Protein AF-A0A6D2GC98-F1 (afdb_monomer)

Nearest PDB structures (foldseek):
  8r9r-assembly1_A-2  TM=3.139E-01  e=5.454E-02  Shewanella putrefaciens CN-32
  3tzt-assembly1_B  TM=5.016E-01  e=5.299E+00  Anaerococcus prevotii DSM 20548
  6z2f-assembly1_A  TM=1.860E-01  e=1.955E+00  Homo sapiens
  7e9g-assembly1_R  TM=2.038E-01  e=8.474E+00  Homo sapiens
  8jd5-assembly1_2  TM=1.965E-01  e=7.535E+00  Homo sapiens

Solvent-accessible surface area (backbone atoms only — not comparable to full-atom values): 21330 Å² total; per-residue (Å²): 127,71,16,27,32,38,36,35,40,51,58,102,71,80,69,91,88,85,92,68,89,55,92,59,39,45,71,36,71,55,42,46,76,48,78,49,78,36,83,56,75,47,73,34,40,35,29,50,38,34,63,25,48,49,22,53,33,37,78,76,34,69,80,88,57,58,62,67,65,52,57,75,59,49,42,78,44,64,29,37,78,85,61,62,75,44,77,43,82,75,57,65,28,36,36,36,37,28,37,18,29,24,39,41,61,78,82,76,96,78,84,73,90,80,79,78,50,72,80,53,60,45,39,47,31,50,17,39,36,46,25,49,46,69,74,46,75,77,45,36,91,86,71,50,45,32,40,31,35,41,37,34,36,48,52,72,58,48,73,49,28,49,51,52,52,50,53,36,36,49,78,53,57,32,48,79,42,78,27,88,29,44,65,52,46,44,52,56,57,46,47,24,56,83,63,36,29,24,33,44,34,38,36,38,32,39,46,37,44,74,34,25,44,22,29,22,58,47,35,98,41,70,68,55,21,57,39,19,50,43,30,62,75,54,50,70,71,42,61,35,82,26,40,36,66,81,18,40,37,39,38,52,19,17,21,22,31,16,48,56,94,63,68,66,29,63,91,76,53,82,45,37,46,84,70,2,36,32,27,48,44,4,47,60,40,62,28,43,21,29,18,20,47,19,31,53,36,61,84,53,21,80,42,46,73,69,55,52,55,47,38,57,56,38,40,52,56,47,51,52,53,52,51,48,45,50,49,46,54,49,33,54,73,75,68,49,79,82,73,74,78,69,80,79,59,87,66,41,72,64,40,47,52,52,33,50,40,53,50,49,14,52,47,27,41,75,74,62,24,40,56,53,33,71,65,24,29,76,44,75,69,44,56,50,82,42,37,35,65,62,63,78,50,76,41,83,28,61,30,83,70,53,75,63,132

Structure (mmCIF, N/CA/C/O backbone):
data_AF-A0A6D2GC98-F1
#
_entry.id   AF-A0A6D2GC98-F1
#
loop_
_atom_site.group_PDB
_atom_site.id
_atom_site.type_symbol
_atom_site.label_atom_id
_atom_site.label_alt_id
_atom_site.label_comp_id
_atom_site.label_asym_id
_atom_site.label_entity_id
_atom_site.label_seq_id
_atom_site.pdbx_PDB_ins_code
_atom_site.Cartn_x
_atom_site.Cartn_y
_atom_site.Cartn_z
_atom_site.occupancy
_atom_site.B_iso_or_equiv
_atom_site.auth_seq_id
_atom_site.auth_comp_id
_atom_site.auth_asym_id
_atom_site.auth_atom_id
_atom_site.pdbx_PDB_model_num
ATOM 1 N N . MET A 1 1 ? -49.688 9.625 22.588 1.00 52.41 1 MET A N 1
ATOM 2 C CA . MET A 1 1 ? -48.610 10.108 21.693 1.00 52.41 1 MET A CA 1
ATOM 3 C C . MET A 1 1 ? -47.481 9.088 21.703 1.00 52.41 1 MET A C 1
ATOM 5 O O . MET A 1 1 ? -47.059 8.711 22.785 1.00 52.41 1 MET A O 1
ATOM 9 N N . VAL A 1 2 ? -47.031 8.613 20.538 1.00 42.09 2 VAL A N 1
ATOM 10 C CA . VAL A 1 2 ? -45.903 7.667 20.415 1.00 42.09 2 VAL A CA 1
ATOM 11 C C . VAL A 1 2 ? -44.603 8.463 20.251 1.00 42.09 2 VAL A C 1
ATOM 13 O O . VAL A 1 2 ? -44.572 9.421 19.478 1.00 42.09 2 VAL A O 1
ATOM 16 N N . ASN A 1 3 ? -43.539 8.098 20.974 1.00 47.38 3 ASN A N 1
ATOM 17 C CA . ASN A 1 3 ? -42.209 8.684 20.781 1.00 47.38 3 ASN A CA 1
ATOM 18 C C . ASN A 1 3 ? -41.484 7.935 19.662 1.00 47.38 3 ASN A C 1
ATOM 20 O O . ASN A 1 3 ? -41.520 6.706 19.634 1.00 47.38 3 ASN A O 1
ATOM 24 N N . GLN A 1 4 ? -40.811 8.648 18.758 1.00 52.06 4 GLN A N 1
ATOM 25 C CA . GLN A 1 4 ? -40.130 8.030 17.617 1.00 52.06 4 GLN A CA 1
ATOM 26 C C . GLN A 1 4 ? -38.728 8.609 17.378 1.00 52.06 4 GLN A C 1
ATOM 28 O O . GLN A 1 4 ? -38.417 9.723 17.803 1.00 52.06 4 GLN A O 1
ATOM 33 N N . LEU A 1 5 ? -37.880 7.844 16.687 1.00 43.31 5 LEU A N 1
ATOM 34 C CA . LEU A 1 5 ? -36.562 8.245 16.191 1.00 43.31 5 LEU A CA 1
ATOM 35 C C . LEU A 1 5 ? -36.402 7.780 14.738 1.00 43.31 5 LEU A C 1
ATOM 37 O O . LEU A 1 5 ? -36.515 6.583 14.471 1.00 43.31 5 LEU A O 1
ATOM 41 N N . ASN A 1 6 ? -36.107 8.713 13.826 1.00 45.97 6 ASN A N 1
ATOM 42 C CA . ASN A 1 6 ? -35.725 8.432 12.441 1.00 45.97 6 ASN A CA 1
ATOM 43 C C . ASN A 1 6 ? -34.221 8.710 12.282 1.00 45.97 6 ASN A C 1
ATOM 45 O O . ASN A 1 6 ? -33.808 9.867 12.283 1.00 45.97 6 ASN A O 1
ATOM 49 N N . LEU A 1 7 ? -33.390 7.683 12.126 1.00 47.81 7 LEU A N 1
ATOM 50 C CA . LEU A 1 7 ? -31.993 7.868 11.703 1.00 47.81 7 LEU A CA 1
ATOM 51 C C . LEU A 1 7 ? -31.873 7.684 10.215 1.00 47.81 7 LEU A C 1
ATOM 53 O O . LEU A 1 7 ? -32.379 6.678 9.744 1.00 47.81 7 LEU A O 1
ATOM 57 N N . LYS A 1 8 ? -31.108 8.523 9.523 1.00 42.31 8 LYS A N 1
ATOM 58 C CA . LYS A 1 8 ? -30.623 8.238 8.170 1.00 42.31 8 LYS A CA 1
ATOM 59 C C . LYS A 1 8 ? -29.101 8.379 8.162 1.00 42.31 8 LYS A C 1
ATOM 61 O O . LYS A 1 8 ? -28.569 9.458 8.386 1.00 42.31 8 LYS A O 1
ATOM 66 N N . VAL A 1 9 ? -28.389 7.274 7.971 1.00 46.75 9 VAL A N 1
ATOM 67 C CA . VAL A 1 9 ? -26.932 7.307 7.745 1.00 46.75 9 VAL A CA 1
ATOM 68 C C . VAL A 1 9 ? -26.721 7.581 6.259 1.00 46.75 9 VAL A C 1
ATOM 70 O O . VAL A 1 9 ? -27.450 7.002 5.462 1.00 46.75 9 VAL A O 1
ATOM 73 N N . PHE A 1 10 ? -25.792 8.448 5.865 1.00 42.50 10 PHE A N 1
ATOM 74 C CA . PHE A 1 10 ? -25.524 8.744 4.450 1.00 42.50 10 PHE A CA 1
ATOM 75 C C . PHE A 1 10 ? -24.064 8.475 4.071 1.00 42.50 10 PHE A C 1
ATOM 77 O O . PHE A 1 10 ? -23.150 8.868 4.792 1.00 42.50 10 PHE A O 1
ATOM 84 N N . LEU A 1 11 ? -23.908 7.819 2.917 1.00 42.38 11 LEU A N 1
ATOM 85 C CA . LEU A 1 11 ? -22.782 7.771 1.975 1.00 42.38 11 LEU A CA 1
ATOM 86 C C . LEU A 1 11 ? -23.307 7.200 0.646 1.00 42.38 11 LEU A C 1
ATOM 88 O O . LEU A 1 11 ? -24.154 6.311 0.653 1.00 42.38 11 LEU A O 1
ATOM 92 N N . GLY A 1 12 ? -22.862 7.719 -0.497 1.00 31.77 12 GLY A N 1
ATOM 93 C CA . GLY A 1 12 ? -23.416 7.372 -1.810 1.00 31.77 12 GLY A CA 1
ATOM 94 C C . GLY A 1 12 ? -23.239 5.900 -2.196 1.00 31.77 12 GLY A C 1
ATOM 95 O O . GLY A 1 12 ? -22.208 5.574 -2.763 1.00 31.77 12 GLY A O 1
ATOM 96 N N . HIS A 1 13 ? -24.249 5.067 -1.909 1.00 28.61 13 HIS A N 1
ATOM 97 C CA . HIS A 1 13 ? -24.718 3.832 -2.581 1.00 28.61 13 HIS A CA 1
ATOM 98 C C . HIS A 1 13 ? -25.181 2.747 -1.577 1.00 28.61 13 HIS A C 1
ATOM 100 O O . HIS A 1 13 ? -24.774 2.694 -0.417 1.00 28.61 13 HIS A O 1
ATOM 106 N N . SER A 1 14 ? -26.147 1.934 -2.018 1.00 27.06 14 SER A N 1
ATOM 107 C CA . SER A 1 14 ? -27.199 1.274 -1.221 1.00 27.06 14 SER A CA 1
ATOM 108 C C . SER A 1 14 ? -27.070 -0.253 -1.106 1.00 27.06 14 SER A C 1
ATOM 110 O O . SER A 1 14 ? -27.059 -0.898 -2.147 1.00 27.06 14 SER A O 1
ATOM 112 N N . ILE A 1 15 ? -27.110 -0.858 0.103 1.00 28.84 15 ILE A N 1
ATOM 113 C CA . ILE A 1 15 ? -27.241 -2.331 0.324 1.00 28.84 15 ILE A CA 1
ATOM 114 C C . ILE A 1 15 ? -28.003 -2.670 1.652 1.00 28.84 15 ILE A C 1
ATOM 116 O O . ILE A 1 15 ? -28.162 -1.840 2.547 1.00 28.84 15 ILE A O 1
ATOM 120 N N . SER A 1 16 ? -28.552 -3.895 1.737 1.00 25.81 16 SER A N 1
ATOM 121 C CA . SER A 1 16 ? -29.592 -4.465 2.634 1.00 25.81 16 SER A CA 1
ATOM 122 C C . SER A 1 16 ? -29.309 -4.599 4.167 1.00 25.81 16 SER A C 1
ATOM 124 O O . SER A 1 16 ? -28.180 -4.465 4.619 1.00 25.81 16 SER A O 1
ATOM 126 N N . ILE A 1 17 ? -30.355 -4.870 4.990 1.00 35.59 17 ILE A N 1
ATOM 127 C CA . ILE A 1 17 ? -30.341 -5.010 6.481 1.00 35.59 17 ILE A CA 1
ATOM 128 C C . ILE A 1 17 ? -31.051 -6.298 6.937 1.00 35.59 17 ILE A C 1
ATOM 130 O O . ILE A 1 17 ? -32.124 -6.612 6.428 1.00 35.59 17 ILE A O 1
ATOM 134 N N . LYS A 1 18 ? -30.521 -6.911 8.012 1.00 30.92 18 LYS A N 1
ATOM 135 C CA . LYS A 1 18 ? -31.256 -7.708 9.018 1.00 30.92 18 LYS A CA 1
ATOM 136 C C . LYS A 1 18 ? -31.411 -6.886 10.309 1.00 30.92 18 LYS A C 1
ATOM 138 O O . LYS A 1 18 ? -30.433 -6.333 10.805 1.00 30.92 18 LYS A O 1
ATOM 143 N N . LYS A 1 19 ? -32.634 -6.775 10.835 1.00 38.47 19 LYS A N 1
ATOM 144 C CA . LYS A 1 19 ? -32.980 -5.985 12.032 1.00 38.47 19 LYS A CA 1
ATOM 145 C C . LYS A 1 19 ? -32.715 -6.839 13.279 1.00 38.47 19 LYS A C 1
ATOM 147 O O . LYS A 1 19 ? -33.303 -7.906 13.393 1.00 38.47 19 LYS A O 1
ATOM 152 N N . ASN A 1 20 ? -31.865 -6.390 14.203 1.00 40.84 20 ASN A N 1
ATOM 153 C CA . ASN A 1 20 ? -31.742 -7.014 15.523 1.00 40.84 20 ASN A CA 1
ATOM 154 C C . ASN A 1 20 ? -31.711 -5.910 16.588 1.00 40.84 20 ASN A C 1
ATOM 156 O O . ASN A 1 20 ? -30.754 -5.142 16.663 1.00 40.84 20 ASN A O 1
ATOM 160 N N . ILE A 1 21 ? -32.803 -5.762 17.341 1.00 46.03 21 ILE A N 1
ATOM 161 C CA . ILE A 1 21 ? -32.922 -4.786 18.430 1.00 46.03 21 ILE A CA 1
ATOM 162 C C . ILE A 1 21 ? -32.602 -5.545 19.715 1.00 46.03 21 ILE A C 1
ATOM 164 O O . ILE A 1 21 ? -33.494 -6.101 20.348 1.00 46.03 21 ILE A O 1
ATOM 168 N N . MET A 1 22 ? -31.327 -5.593 20.095 1.00 47.00 22 MET A N 1
ATOM 169 C CA . MET A 1 22 ? -30.919 -6.127 21.394 1.00 47.00 22 MET A CA 1
ATOM 170 C C . MET A 1 22 ? -30.423 -4.990 22.295 1.00 47.00 22 MET A C 1
ATOM 172 O O . MET A 1 22 ? -29.671 -4.118 21.871 1.00 47.00 22 MET A O 1
ATOM 176 N N . LYS A 1 23 ? -30.880 -4.983 23.555 1.00 51.34 23 LYS A N 1
ATOM 177 C CA . LYS A 1 23 ? -30.302 -4.209 24.676 1.00 51.34 23 LYS A CA 1
ATOM 178 C C . LYS A 1 23 ? -29.963 -2.724 24.384 1.00 51.34 23 LYS A C 1
ATOM 180 O O . LYS A 1 23 ? -28.865 -2.274 24.680 1.00 51.34 23 LYS A O 1
ATOM 185 N N . LYS A 1 24 ? -30.910 -1.928 23.863 1.00 57.28 24 LYS A N 1
ATOM 186 C CA . LYS A 1 24 ? -30.766 -0.463 23.615 1.00 57.28 24 LYS A CA 1
ATOM 187 C C . LYS A 1 24 ? -29.667 -0.050 22.606 1.00 57.28 24 LYS A C 1
ATOM 189 O O . LYS A 1 24 ? -29.350 1.140 22.528 1.00 57.28 24 LYS A O 1
ATOM 194 N N . VAL A 1 25 ? -29.128 -0.980 21.815 1.00 54.69 25 VAL A N 1
ATOM 195 C CA . VAL A 1 25 ? -28.137 -0.695 20.763 1.00 54.69 25 VAL A CA 1
ATOM 196 C C . VAL A 1 25 ? -28.777 -0.836 19.381 1.00 54.69 25 VAL A C 1
ATOM 198 O O . VAL A 1 25 ? -29.516 -1.786 19.126 1.00 54.69 25 VAL A O 1
ATOM 201 N N . ILE A 1 26 ? -28.502 0.114 18.486 1.00 63.28 26 ILE A N 1
ATOM 202 C CA . ILE A 1 26 ? -28.931 0.080 17.081 1.00 63.28 26 ILE A CA 1
ATOM 203 C C . ILE A 1 26 ? -27.686 -0.039 16.205 1.00 63.28 26 ILE A C 1
ATOM 205 O O . ILE A 1 26 ? -26.804 0.817 16.256 1.00 63.28 26 ILE A O 1
ATOM 209 N N . LEU A 1 27 ? -27.630 -1.088 15.387 1.00 57.31 27 LEU A N 1
ATOM 210 C CA . LEU A 1 27 ? -26.538 -1.327 14.446 1.00 57.31 27 LEU A CA 1
ATOM 211 C C . LEU A 1 27 ? -26.939 -0.848 13.054 1.00 57.31 27 LEU A C 1
ATOM 213 O O . LEU A 1 27 ? -27.936 -1.319 12.501 1.00 57.31 27 LEU A O 1
ATOM 217 N N . ILE A 1 28 ? -26.156 0.058 12.472 1.00 64.00 28 ILE A N 1
ATOM 218 C CA . ILE A 1 28 ? -26.380 0.546 11.110 1.00 64.00 28 ILE A CA 1
ATOM 219 C C . ILE A 1 28 ? -25.116 0.333 10.286 1.00 64.00 28 ILE A C 1
ATOM 221 O O . ILE A 1 28 ? -24.140 1.065 10.397 1.00 64.00 28 ILE A O 1
ATOM 225 N N . ARG A 1 29 ? -25.143 -0.685 9.425 1.00 54.41 29 ARG A N 1
ATOM 226 C CA . ARG A 1 29 ? -24.034 -0.970 8.509 1.00 54.41 29 ARG A CA 1
ATOM 227 C C . ARG A 1 29 ? -23.893 0.089 7.404 1.00 54.41 29 ARG A C 1
ATOM 229 O O . ARG A 1 29 ? -22.769 0.392 7.037 1.00 54.41 29 ARG A O 1
ATOM 236 N N . MET A 1 30 ? -25.004 0.610 6.857 1.00 59.47 30 MET A N 1
ATOM 237 C CA . MET A 1 30 ? -25.051 1.392 5.600 1.00 59.47 30 MET A CA 1
ATOM 238 C C . MET A 1 30 ? -26.300 2.297 5.504 1.00 59.47 30 MET A C 1
ATOM 240 O O . MET A 1 30 ? -27.170 2.237 6.375 1.00 59.47 30 MET A O 1
ATOM 244 N N . VAL A 1 31 ? -26.403 3.107 4.435 1.00 49.78 31 VAL A N 1
ATOM 245 C CA . VAL A 1 31 ? -27.479 4.090 4.186 1.00 49.78 31 VAL A CA 1
ATOM 246 C C . VAL A 1 31 ? -28.867 3.488 4.237 1.00 49.78 31 VAL A C 1
ATOM 248 O O . VAL A 1 31 ? -29.375 2.950 3.255 1.00 49.78 31 VAL A O 1
ATOM 251 N N . LYS A 1 32 ? -29.506 3.625 5.396 1.00 53.34 32 LYS A N 1
ATOM 252 C CA . LYS A 1 32 ? -30.903 3.277 5.611 1.00 53.34 32 LYS A CA 1
ATOM 253 C C . LYS A 1 32 ? -31.527 4.173 6.654 1.00 53.34 32 LYS A C 1
ATOM 255 O O . LYS A 1 32 ? -30.857 4.652 7.570 1.00 53.34 32 LYS A O 1
ATOM 260 N N . THR A 1 33 ? -32.839 4.335 6.515 1.00 53.78 33 THR A N 1
ATOM 261 C CA . THR A 1 33 ? -33.644 4.957 7.549 1.00 53.78 33 THR A CA 1
ATOM 262 C C . THR A 1 33 ? -34.039 3.918 8.594 1.00 53.78 33 THR A C 1
ATOM 264 O O . THR A 1 33 ? -34.782 2.989 8.281 1.00 53.78 33 THR A O 1
ATOM 267 N N . VAL A 1 34 ? -33.549 4.041 9.829 1.00 62.59 34 VAL A N 1
ATOM 268 C CA . VAL A 1 34 ? -33.998 3.196 10.947 1.00 62.59 34 VAL A CA 1
ATOM 269 C C . VAL A 1 34 ? -35.046 3.954 11.747 1.00 62.59 34 VAL A C 1
ATOM 271 O O . VAL A 1 34 ? -34.785 5.061 12.216 1.00 62.59 34 VAL A O 1
ATOM 274 N N . ARG A 1 35 ? -36.219 3.329 11.906 1.00 60.09 35 ARG A N 1
ATOM 275 C CA . ARG A 1 35 ? -37.311 3.802 12.761 1.00 60.09 35 ARG A CA 1
ATOM 276 C C . ARG A 1 35 ? -37.365 3.008 14.054 1.00 60.09 35 ARG A C 1
ATOM 278 O O . ARG A 1 35 ? -37.446 1.776 14.013 1.00 60.09 35 ARG A O 1
ATOM 285 N N . VAL A 1 36 ? -37.335 3.715 15.178 1.00 64.94 36 VAL A N 1
ATOM 286 C CA . VAL A 1 36 ? -37.553 3.147 16.513 1.00 64.94 36 VAL A CA 1
ATOM 287 C C . VAL A 1 36 ? -38.683 3.902 17.186 1.00 64.94 36 VAL A C 1
ATOM 289 O O . VAL A 1 36 ? -38.623 5.124 17.292 1.00 64.94 36 VAL A O 1
ATOM 292 N N . GLU A 1 37 ? -39.691 3.166 17.644 1.00 65.06 37 GLU A N 1
ATOM 293 C CA . GLU A 1 37 ? -40.855 3.707 18.340 1.00 65.06 37 GLU A CA 1
ATOM 294 C C . GLU A 1 37 ? -40.869 3.211 19.782 1.00 65.06 37 GLU A C 1
ATOM 296 O O . GLU A 1 37 ? -40.602 2.036 20.052 1.00 65.06 37 GLU A O 1
ATOM 301 N N . THR A 1 38 ? -41.158 4.102 20.725 1.00 65.31 38 THR A N 1
ATOM 302 C CA . THR A 1 38 ? -41.227 3.767 22.145 1.00 65.31 38 THR A CA 1
ATOM 303 C C . THR A 1 38 ? -42.410 4.458 22.825 1.00 65.31 38 THR A C 1
ATOM 305 O O . THR A 1 38 ? -42.764 5.587 22.478 1.00 65.31 38 THR A O 1
ATOM 308 N N . PRO A 1 39 ? -43.027 3.812 23.833 1.00 63.09 39 PRO A N 1
ATOM 309 C CA . PRO A 1 39 ? -44.148 4.406 24.562 1.00 63.09 39 PRO A CA 1
ATOM 310 C C . PRO A 1 39 ? -43.719 5.635 25.381 1.00 63.09 39 PRO A C 1
ATOM 312 O O . PRO A 1 39 ? -44.431 6.628 25.410 1.00 63.09 39 PRO A O 1
ATOM 315 N N . ASN A 1 40 ? -42.505 5.616 25.944 1.00 74.38 40 ASN A N 1
ATOM 316 C CA . ASN A 1 40 ? -41.885 6.730 26.674 1.00 74.38 40 ASN A CA 1
ATOM 317 C C . ASN A 1 40 ? -40.538 7.106 26.032 1.00 74.38 40 ASN A C 1
ATOM 319 O O . ASN A 1 40 ? -39.953 6.245 25.359 1.00 74.38 40 ASN A O 1
ATOM 323 N N . PRO A 1 41 ? -40.004 8.325 26.247 1.00 74.12 41 PRO A N 1
ATOM 324 C CA . PRO A 1 41 ? -38.659 8.683 25.807 1.00 74.12 41 PRO A CA 1
ATOM 325 C C . PRO A 1 41 ? -37.621 7.670 26.309 1.00 74.12 41 PRO A C 1
ATOM 327 O O . PRO A 1 41 ? -37.508 7.414 27.508 1.00 74.12 41 PRO A O 1
ATOM 330 N N . LYS A 1 42 ? -36.870 7.053 25.392 1.00 74.44 42 LYS A N 1
ATOM 331 C CA . LYS A 1 42 ? -35.797 6.105 25.702 1.00 74.44 42 LYS A CA 1
ATOM 332 C C . LYS A 1 42 ? -34.505 6.524 25.014 1.00 74.44 42 LYS A C 1
ATOM 334 O O . LYS A 1 42 ? -34.504 6.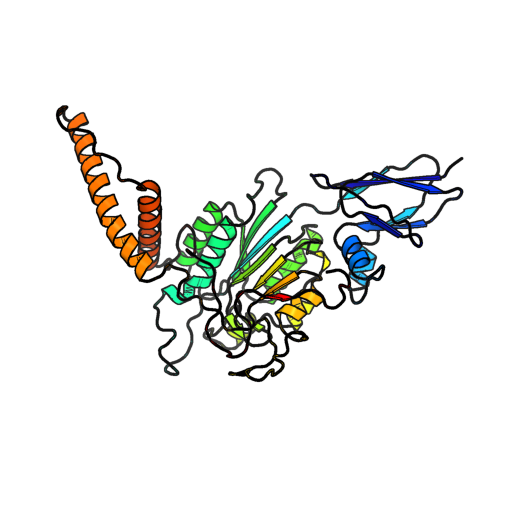926 23.851 1.00 74.44 42 LYS A O 1
ATOM 339 N N . LYS A 1 43 ? -33.403 6.386 25.753 1.00 76.81 43 LYS A N 1
ATOM 340 C CA . LYS A 1 43 ? -32.039 6.581 25.258 1.00 76.81 43 LYS A CA 1
ATOM 341 C C . LYS A 1 43 ? -31.540 5.316 24.553 1.00 76.81 43 LYS A C 1
ATOM 343 O O . LYS A 1 43 ? -31.684 4.216 25.094 1.00 76.81 43 LYS A O 1
ATOM 348 N N . PHE A 1 44 ? -30.927 5.495 23.390 1.00 73.44 44 PHE A N 1
ATOM 349 C CA . PHE A 1 44 ? -30.299 4.460 22.572 1.00 73.44 44 PHE A CA 1
ATOM 350 C C . PHE A 1 44 ? -28.873 4.865 22.215 1.00 73.44 44 PHE A C 1
ATOM 352 O O . PHE A 1 44 ? -28.577 6.054 22.071 1.00 73.44 44 PHE A O 1
ATOM 359 N N . PHE A 1 45 ? -28.013 3.868 22.024 1.00 76.88 45 PHE A N 1
ATOM 360 C CA . PHE A 1 45 ? -26.715 4.061 21.388 1.00 76.88 45 PHE A CA 1
ATOM 361 C C . PHE A 1 45 ? -26.764 3.502 19.977 1.00 76.88 45 PHE A C 1
ATOM 363 O O . PHE A 1 45 ? -27.226 2.380 19.759 1.00 76.88 45 PHE A O 1
ATOM 370 N N . VAL A 1 46 ? -26.294 4.289 19.022 1.00 77.75 46 VAL A N 1
ATOM 371 C CA . VAL A 1 46 ? -26.222 3.884 17.624 1.00 77.75 46 VAL A CA 1
ATOM 372 C C . VAL A 1 46 ? -24.774 3.714 17.233 1.00 77.75 46 VAL A C 1
ATOM 374 O O . VAL A 1 46 ? -23.947 4.592 17.486 1.00 77.75 46 VAL A O 1
ATOM 377 N N . LEU A 1 47 ? -24.496 2.562 16.635 1.00 82.69 47 LEU A N 1
ATOM 378 C CA . LEU A 1 47 ? -23.208 2.216 16.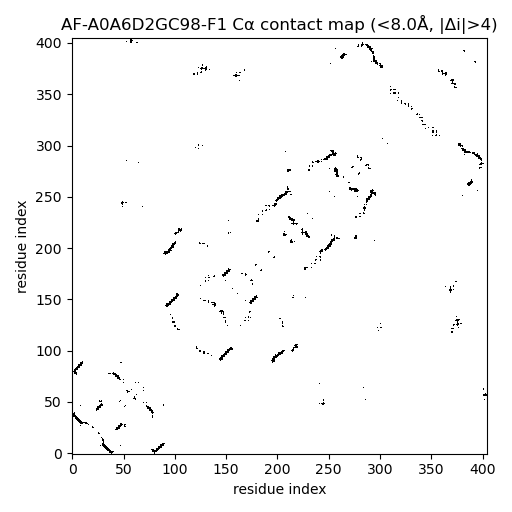062 1.00 82.69 47 LEU A CA 1
ATOM 379 C C . LEU A 1 47 ? -23.350 2.240 14.546 1.00 82.69 47 LEU A C 1
ATOM 381 O O . LEU A 1 47 ? -24.342 1.740 14.002 1.00 82.69 47 LEU A O 1
ATOM 385 N N . VAL A 1 48 ? -22.348 2.796 13.872 1.00 81.00 48 VAL A N 1
ATOM 386 C CA . VAL A 1 48 ? -22.318 2.915 12.413 1.00 81.00 48 VAL A CA 1
ATOM 387 C C . VAL A 1 48 ? -21.059 2.278 11.830 1.00 81.00 48 VAL A C 1
ATOM 389 O O . VAL A 1 48 ? -20.012 2.264 12.480 1.00 81.00 48 VAL A O 1
ATOM 392 N N . GLY A 1 49 ? -21.183 1.725 10.620 1.00 83.69 49 GLY A N 1
ATOM 393 C CA . GLY A 1 49 ? -20.072 1.193 9.826 1.00 83.69 49 GLY A CA 1
ATOM 394 C C . GLY A 1 49 ? -19.176 0.215 10.586 1.00 83.69 49 GLY A C 1
ATOM 395 O O . GLY A 1 49 ? -19.677 -0.783 11.111 1.00 83.69 49 GLY A O 1
ATOM 396 N N . LYS A 1 50 ? -17.867 0.494 10.662 1.00 88.75 50 LYS A N 1
ATOM 397 C CA . LYS A 1 50 ? -16.883 -0.402 11.293 1.00 88.75 50 LYS A CA 1
ATOM 398 C C . LYS A 1 50 ? -17.208 -0.740 12.738 1.00 88.75 50 LYS A C 1
ATOM 400 O O . LYS A 1 50 ? -17.182 -1.912 13.088 1.00 88.75 50 LYS A O 1
ATOM 405 N N . LEU A 1 51 ? -17.614 0.232 13.553 1.00 88.69 51 LEU A N 1
ATOM 406 C CA . LEU A 1 51 ? -17.949 -0.038 14.952 1.00 88.69 51 LEU A CA 1
ATOM 407 C C . LEU A 1 51 ? -19.179 -0.955 15.083 1.00 88.69 51 LEU A C 1
ATOM 409 O O . LEU A 1 51 ? -19.220 -1.826 15.950 1.00 88.69 51 LEU A O 1
ATOM 413 N N . ALA A 1 52 ? -20.174 -0.795 14.202 1.00 86.69 52 ALA A N 1
ATOM 414 C CA . ALA A 1 52 ? -21.338 -1.681 14.164 1.00 86.69 52 ALA A CA 1
ATOM 415 C C . ALA A 1 52 ? -20.962 -3.101 13.721 1.00 86.69 52 ALA A C 1
ATOM 417 O O . ALA A 1 52 ? -21.462 -4.085 14.271 1.00 86.69 52 ALA A O 1
ATOM 418 N N . GLU A 1 53 ? -20.084 -3.208 12.726 1.00 86.81 53 GLU A N 1
ATOM 419 C CA . GLU A 1 53 ? -19.624 -4.487 12.203 1.00 86.81 53 GLU A CA 1
ATOM 420 C C . GLU A 1 53 ? -18.703 -5.218 13.181 1.00 86.81 53 GLU A C 1
ATOM 422 O O . GLU A 1 53 ? -18.888 -6.413 13.396 1.00 86.81 53 GLU A O 1
ATOM 427 N N . GLY A 1 54 ? -17.775 -4.510 13.822 1.00 88.19 54 GLY A N 1
ATOM 428 C CA . GLY A 1 54 ? -16.902 -5.045 14.862 1.00 88.19 54 GLY A CA 1
ATOM 429 C C . GLY A 1 54 ? -17.699 -5.570 16.055 1.00 88.19 54 GLY A C 1
ATOM 430 O O . GLY A 1 54 ? -17.444 -6.686 16.505 1.00 88.19 54 GLY A O 1
ATOM 431 N N . TYR A 1 55 ? -18.727 -4.832 16.497 1.00 88.56 55 TYR A N 1
ATOM 432 C CA . TYR A 1 55 ? -19.644 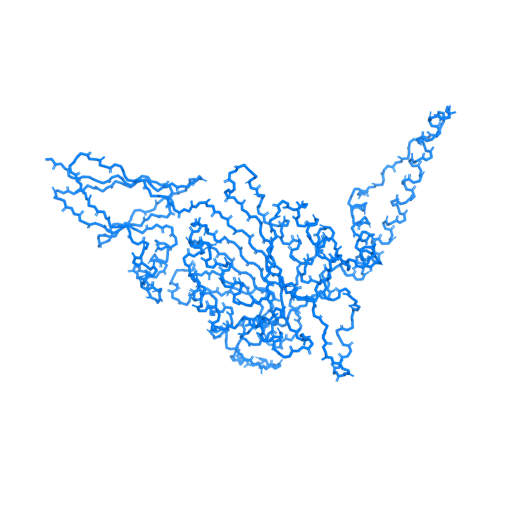-5.282 17.551 1.00 88.56 55 TYR A CA 1
ATOM 433 C C . TYR A 1 55 ? -20.375 -6.572 17.165 1.00 88.56 55 TYR A C 1
ATOM 435 O O . TYR A 1 55 ? -20.516 -7.490 17.971 1.00 88.56 55 TYR A O 1
ATOM 443 N N . ARG A 1 56 ? -20.810 -6.669 15.903 1.00 86.88 56 ARG A N 1
ATOM 444 C CA . ARG A 1 56 ? -21.448 -7.872 15.361 1.00 86.88 56 ARG A CA 1
ATOM 445 C C . ARG A 1 56 ? -20.464 -9.043 15.325 1.00 86.88 56 ARG A C 1
ATOM 447 O O . ARG A 1 56 ? -20.789 -10.093 15.865 1.00 86.88 56 ARG A O 1
ATOM 454 N N . ARG A 1 57 ? -19.284 -8.870 14.713 1.00 88.81 57 ARG A N 1
ATOM 455 C CA . ARG A 1 57 ? -18.232 -9.901 14.546 1.00 88.81 57 ARG A CA 1
ATOM 456 C C . ARG A 1 57 ? -17.758 -10.500 15.872 1.00 88.81 57 ARG A C 1
ATOM 458 O O . ARG A 1 57 ? -17.323 -11.646 15.875 1.00 88.81 57 ARG A O 1
ATOM 465 N N . ARG A 1 58 ? -17.904 -9.759 16.972 1.00 90.75 58 ARG A N 1
ATOM 466 C CA . ARG A 1 58 ? -17.585 -10.163 18.351 1.00 90.75 58 ARG A CA 1
ATOM 467 C C . ARG A 1 58 ? -18.825 -10.502 19.193 1.00 90.75 58 ARG A C 1
ATOM 469 O O . ARG A 1 58 ? -18.833 -10.284 20.399 1.00 90.75 58 ARG A O 1
ATOM 476 N N . GLU A 1 59 ? -19.904 -10.959 18.560 1.00 88.38 59 GLU A N 1
ATOM 477 C CA . GLU A 1 59 ? -21.119 -11.448 19.238 1.00 88.38 59 GLU A CA 1
ATOM 478 C C . GLU A 1 59 ? -21.749 -10.455 20.228 1.00 88.38 59 GLU A C 1
ATOM 480 O O . GLU A 1 59 ? -22.258 -10.823 21.287 1.00 88.38 59 GLU A O 1
ATOM 485 N N . ASN A 1 60 ? -21.818 -9.182 19.837 1.00 84.94 60 ASN A N 1
ATOM 486 C CA . ASN A 1 60 ? -22.356 -8.082 20.640 1.00 84.94 60 ASN A CA 1
ATOM 487 C C . ASN A 1 60 ? -21.426 -7.627 21.784 1.00 84.94 60 ASN A C 1
ATOM 489 O O . ASN A 1 60 ? -21.890 -7.220 22.855 1.00 84.94 60 ASN A O 1
ATOM 493 N N . SER A 1 61 ? -20.115 -7.638 21.531 1.00 87.50 61 SER A N 1
ATOM 494 C CA . SER A 1 61 ? -19.071 -7.074 22.395 1.00 87.50 61 SER A CA 1
ATOM 495 C C . SER A 1 61 ? -18.153 -6.131 21.612 1.00 87.50 61 SER A C 1
ATOM 497 O O . SER A 1 61 ? -18.011 -6.258 20.400 1.00 87.50 61 SER A O 1
ATOM 499 N N . PHE A 1 62 ? -17.513 -5.179 22.295 1.00 87.88 62 PHE A N 1
ATOM 500 C CA . PHE A 1 62 ? -16.435 -4.375 21.703 1.00 87.88 62 PHE A CA 1
ATOM 501 C C . PHE A 1 62 ? -15.059 -5.043 21.827 1.00 87.88 62 PHE A C 1
ATOM 503 O O . PHE A 1 62 ? -14.123 -4.585 21.185 1.00 87.88 62 PHE A O 1
ATOM 510 N N . GLY A 1 63 ? -14.951 -6.133 22.598 1.00 89.44 63 GLY A N 1
ATOM 511 C CA . GLY A 1 63 ? -13.697 -6.864 22.791 1.00 89.44 63 GLY A CA 1
ATOM 512 C C . GLY A 1 63 ? -12.566 -5.961 23.278 1.00 89.44 63 GLY A C 1
ATOM 513 O O . GLY A 1 63 ? -12.786 -5.123 24.157 1.00 89.44 63 GLY A O 1
ATOM 514 N N . SER A 1 64 ? -11.388 -6.120 22.684 1.00 89.75 64 SER A N 1
ATOM 515 C CA . SER A 1 64 ? -10.175 -5.358 22.981 1.00 89.75 64 SER A CA 1
ATOM 516 C C . SER A 1 64 ? -10.055 -4.032 22.223 1.00 89.75 64 SER A C 1
ATOM 518 O O . SER A 1 64 ? -8.994 -3.410 22.270 1.00 89.75 64 SER A O 1
ATOM 520 N N . LEU A 1 65 ? -11.096 -3.587 21.504 1.00 89.25 65 LEU A N 1
ATOM 521 C CA . LEU A 1 65 ? -11.064 -2.288 20.825 1.00 89.25 65 LEU A CA 1
ATOM 522 C C . LEU A 1 65 ? -10.830 -1.153 21.831 1.00 89.25 65 LEU A C 1
ATOM 524 O O . LEU A 1 65 ? -11.382 -1.166 22.934 1.00 89.25 65 LEU A O 1
ATOM 528 N N . ASP A 1 66 ? -10.062 -0.139 21.418 1.00 89.50 66 ASP A N 1
ATOM 529 C CA . ASP A 1 66 ? -9.771 1.027 22.254 1.00 89.50 66 ASP A CA 1
ATOM 530 C C . ASP A 1 66 ? -11.075 1.691 22.718 1.00 89.50 66 ASP A C 1
ATOM 532 O O . ASP A 1 66 ? -11.893 2.161 21.919 1.00 89.50 66 ASP A O 1
ATOM 536 N N . LYS A 1 67 ? -11.276 1.722 24.039 1.00 89.81 67 LYS A N 1
ATOM 537 C CA . LYS A 1 67 ? -12.504 2.229 24.652 1.00 89.81 67 LYS A CA 1
ATOM 538 C C . LYS A 1 67 ? -12.753 3.700 24.316 1.00 89.81 67 LYS A C 1
ATOM 540 O O . LYS A 1 67 ? -13.905 4.072 24.101 1.00 89.81 67 LYS A O 1
ATOM 545 N N . THR A 1 68 ? -11.702 4.511 24.246 1.00 89.19 68 THR A N 1
ATOM 546 C CA . THR A 1 68 ? -11.787 5.931 23.891 1.00 89.19 68 THR A CA 1
ATOM 547 C C . THR A 1 68 ? -12.280 6.071 22.457 1.00 89.19 68 THR A C 1
ATOM 549 O O . THR A 1 68 ? -13.265 6.766 22.212 1.00 89.19 68 THR A O 1
ATOM 552 N N . GLU A 1 69 ? -11.693 5.325 21.514 1.00 88.88 69 GLU A N 1
ATOM 553 C CA . GLU A 1 69 ? -12.147 5.341 20.115 1.00 88.88 69 GLU A CA 1
ATOM 554 C C . GLU A 1 69 ? -13.571 4.787 19.956 1.00 88.88 69 GLU A C 1
ATOM 556 O O . GLU A 1 69 ? -14.341 5.248 19.108 1.00 88.88 69 GLU A O 1
ATOM 561 N N . VAL A 1 70 ? -13.952 3.776 20.738 1.00 89.62 70 VAL A N 1
ATOM 562 C CA . VAL A 1 70 ? -15.321 3.241 20.765 1.00 89.62 70 VAL A CA 1
ATOM 563 C C . VAL A 1 70 ? -16.308 4.299 21.265 1.00 89.62 70 VAL A C 1
ATOM 565 O O . VAL A 1 70 ? -17.354 4.500 20.644 1.00 89.62 70 VAL A O 1
ATOM 568 N N . ASP A 1 71 ? -16.000 4.972 22.372 1.00 88.50 71 ASP A N 1
ATOM 569 C CA . ASP A 1 71 ? -16.894 5.945 23.000 1.00 88.50 71 ASP A CA 1
ATOM 570 C C . ASP A 1 71 ? -17.053 7.218 22.152 1.00 88.50 71 ASP A C 1
ATOM 572 O O . ASP A 1 71 ? -18.179 7.698 22.007 1.00 88.50 71 ASP A O 1
ATOM 576 N N . GLU A 1 72 ? -15.993 7.689 21.488 1.00 87.62 72 GLU A N 1
ATOM 577 C CA . GLU A 1 72 ? -16.041 8.806 20.524 1.00 87.62 72 GLU A CA 1
ATOM 578 C C . GLU A 1 72 ? -17.007 8.556 19.353 1.00 87.62 72 GLU A C 1
ATOM 580 O O . GLU A 1 72 ? -17.635 9.482 18.836 1.00 87.62 72 GLU A O 1
ATOM 585 N N . ARG A 1 73 ? -17.141 7.297 18.921 1.00 86.56 73 ARG A N 1
ATOM 586 C CA . ARG A 1 73 ? -17.966 6.901 17.768 1.00 86.56 73 ARG A CA 1
ATOM 587 C C . ARG A 1 73 ? -19.382 6.460 18.152 1.00 86.56 73 ARG A C 1
ATOM 589 O O . ARG A 1 73 ? -20.214 6.251 17.265 1.00 86.56 73 ARG A O 1
ATOM 596 N N . LYS A 1 74 ? -19.699 6.321 19.446 1.00 85.81 74 LYS A N 1
ATOM 597 C CA . LYS A 1 74 ? -21.059 6.003 19.912 1.00 85.81 74 LYS A CA 1
ATOM 598 C C . LYS A 1 74 ? -21.969 7.213 19.770 1.00 85.81 74 LYS A C 1
ATOM 600 O O . LYS A 1 74 ? -21.773 8.253 20.391 1.00 85.81 74 LYS A O 1
ATOM 605 N N . ILE A 1 75 ? -23.068 7.037 19.048 1.00 80.62 75 ILE A N 1
ATOM 606 C CA . ILE A 1 75 ? -24.041 8.111 18.863 1.00 80.62 75 ILE A CA 1
ATOM 607 C C . ILE A 1 75 ? -25.175 7.918 19.862 1.00 80.62 75 ILE A C 1
ATOM 609 O O . ILE A 1 75 ? -26.018 7.033 19.714 1.00 80.62 75 ILE A O 1
ATOM 613 N N . SER A 1 76 ? -25.203 8.758 20.893 1.00 79.44 76 SER A N 1
ATOM 614 C CA . SER A 1 76 ? -26.290 8.785 21.872 1.00 79.44 76 SER A CA 1
ATOM 615 C C . SER A 1 76 ? -27.510 9.506 21.303 1.00 79.44 76 SER A C 1
ATOM 617 O O . SER A 1 76 ? -27.418 10.671 20.911 1.00 79.44 76 SER A O 1
ATOM 619 N N . LEU A 1 77 ? -28.662 8.838 21.305 1.00 73.44 77 LEU A N 1
ATOM 620 C CA . LEU A 1 77 ? -29.932 9.372 20.810 1.00 73.44 77 LEU A CA 1
ATOM 621 C C . LEU A 1 77 ? -31.061 9.119 21.792 1.00 73.44 77 LEU A C 1
ATOM 623 O O . LEU A 1 77 ? -31.020 8.172 22.571 1.00 73.44 77 LEU A O 1
ATOM 627 N N . MET A 1 78 ? -32.086 9.961 21.727 1.00 73.44 78 MET A N 1
ATOM 628 C CA . MET A 1 78 ? -33.297 9.836 22.524 1.00 73.44 78 MET A CA 1
ATOM 629 C C . MET A 1 78 ? -34.504 9.926 21.595 1.00 73.44 78 MET A C 1
ATOM 631 O O . MET A 1 78 ? -34.567 10.811 20.745 1.00 73.44 78 MET A O 1
ATOM 635 N N . THR A 1 79 ? -35.451 9.003 21.731 1.00 65.75 79 THR A N 1
ATOM 636 C CA . THR A 1 79 ? -36.753 9.105 21.053 1.00 65.75 79 THR A CA 1
ATOM 637 C C . THR A 1 79 ? -37.527 10.294 21.616 1.00 65.75 79 THR A C 1
ATOM 639 O O . THR A 1 79 ? -37.583 10.441 22.839 1.00 65.75 79 THR A O 1
ATOM 642 N N . ALA A 1 80 ? -38.171 11.087 20.764 1.00 66.88 80 ALA A N 1
ATOM 643 C CA . ALA A 1 80 ? -38.932 12.262 21.185 1.00 66.88 80 ALA A CA 1
ATOM 644 C C . ALA A 1 80 ? -40.278 12.356 20.453 1.00 66.88 80 ALA A C 1
ATOM 646 O O . ALA A 1 80 ? -40.470 11.777 19.379 1.00 66.88 80 ALA A O 1
ATOM 647 N N . THR A 1 81 ? -41.213 13.113 21.023 1.00 55.66 81 THR A N 1
ATOM 648 C CA . THR A 1 81 ? -42.432 13.545 20.331 1.00 55.66 81 THR A CA 1
ATOM 649 C C . THR A 1 81 ? -42.062 14.509 19.200 1.00 55.66 81 THR A C 1
ATOM 651 O O . THR A 1 81 ? -41.286 15.431 19.437 1.00 55.66 81 THR A O 1
ATOM 654 N N . LYS A 1 82 ? -42.655 14.339 18.005 1.00 59.50 82 LYS A N 1
ATOM 655 C CA . LYS A 1 82 ? -42.461 15.163 16.782 1.00 59.50 82 LYS A CA 1
ATOM 656 C C . LYS A 1 82 ? -41.291 14.806 15.840 1.00 59.50 82 LYS A C 1
ATOM 658 O O . LYS A 1 82 ? -40.879 15.646 15.053 1.00 59.50 82 LYS A O 1
ATOM 663 N N . TYR A 1 83 ? -40.835 13.552 15.819 1.00 58.84 83 TYR A N 1
ATOM 664 C CA . TYR A 1 83 ? -40.085 12.987 14.677 1.00 58.84 83 TYR A CA 1
ATOM 665 C C . TYR A 1 83 ? -38.792 13.724 14.241 1.00 58.84 83 TYR A C 1
ATOM 667 O O . TYR A 1 83 ? -38.672 14.084 13.069 1.00 58.84 83 TYR A O 1
ATOM 675 N N . PRO A 1 84 ? -37.766 13.906 15.089 1.00 57.47 84 PRO A N 1
ATOM 676 C CA . PRO A 1 84 ? -36.499 14.432 14.588 1.00 57.47 84 PRO A CA 1
ATOM 677 C C . PRO A 1 84 ? -35.824 13.395 13.666 1.00 57.47 84 PRO A C 1
ATOM 679 O O . PRO A 1 84 ? -35.462 12.299 14.105 1.00 57.47 84 PRO A O 1
ATOM 682 N N . LEU A 1 85 ? -35.675 13.724 12.376 1.00 57.72 85 LEU A N 1
ATOM 683 C CA . LEU A 1 85 ? -34.747 13.036 11.475 1.00 57.72 85 LEU A CA 1
ATOM 684 C C . LEU A 1 85 ? -33.329 13.435 11.885 1.00 57.72 85 LEU A C 1
ATOM 686 O O . LEU A 1 85 ? -33.007 14.621 11.893 1.00 57.72 85 LEU A O 1
ATOM 690 N N . LYS A 1 86 ? -32.483 12.459 12.219 1.00 64.25 86 LYS A N 1
ATOM 691 C CA . LYS A 1 86 ? -31.061 12.708 12.456 1.00 64.25 86 LYS A CA 1
ATOM 692 C C . LYS A 1 86 ? -30.223 12.071 11.363 1.00 64.25 86 LYS A C 1
ATOM 694 O O . LYS A 1 86 ? -30.228 10.847 11.199 1.00 64.25 86 LYS A O 1
ATOM 699 N N . GLU A 1 87 ? -29.494 12.916 10.649 1.00 63.28 87 GLU A N 1
ATOM 700 C CA . GLU A 1 87 ? -28.505 12.493 9.670 1.00 63.28 87 GLU A CA 1
ATOM 701 C C . GLU A 1 87 ? -27.153 12.284 10.348 1.00 63.28 87 GLU A C 1
ATOM 703 O O . GLU A 1 87 ? -26.732 13.076 11.194 1.00 63.28 87 GLU A O 1
ATOM 708 N N . VAL A 1 88 ? -26.492 11.182 10.008 1.00 64.62 88 VAL A N 1
ATOM 709 C CA . VAL A 1 88 ? -25.163 10.854 10.527 1.00 64.62 88 VAL A CA 1
ATOM 710 C C . VAL A 1 88 ? -24.227 10.653 9.335 1.00 64.62 88 VAL A C 1
ATOM 712 O O . VAL A 1 88 ? -24.372 9.643 8.636 1.00 64.62 88 VAL A O 1
ATOM 715 N N . PRO A 1 89 ? -23.286 11.581 9.081 1.00 65.94 89 PRO A N 1
ATOM 716 C CA . PRO A 1 89 ? -22.247 11.373 8.079 1.00 65.94 89 PRO A CA 1
ATOM 717 C C . PRO A 1 89 ? -21.268 10.303 8.580 1.00 65.94 89 PRO A C 1
ATOM 719 O O . PRO A 1 89 ? -20.785 10.398 9.708 1.00 65.94 89 PRO A O 1
ATOM 722 N N . TYR A 1 90 ? -20.997 9.278 7.766 1.00 72.50 90 TYR A N 1
ATOM 723 C CA . TYR A 1 90 ? -20.088 8.187 8.152 1.00 72.50 90 TYR A CA 1
ATOM 724 C C . TYR A 1 90 ? -18.622 8.497 7.810 1.00 72.50 90 TYR A C 1
ATOM 726 O O . TYR A 1 90 ? -17.764 8.389 8.680 1.00 72.50 90 TYR A O 1
ATOM 734 N N . CYS A 1 91 ? -18.334 8.939 6.584 1.00 84.56 91 CYS A N 1
ATOM 735 C CA . CYS A 1 91 ? -17.009 9.400 6.167 1.00 84.56 91 CYS A CA 1
ATOM 736 C C . CYS A 1 91 ? -17.111 10.432 5.031 1.00 84.56 91 CYS A C 1
ATOM 738 O O . CYS A 1 91 ? -18.161 10.581 4.406 1.00 84.56 91 CYS A O 1
ATOM 740 N N . SER A 1 92 ? -16.011 11.138 4.777 1.00 86.88 92 SER A N 1
ATOM 741 C CA . SER A 1 92 ? -15.829 12.124 3.703 1.00 86.88 92 SER A CA 1
ATOM 742 C C . SER A 1 92 ? -15.224 11.519 2.428 1.00 86.88 92 SER A C 1
ATOM 744 O O . SER A 1 92 ? -14.941 12.248 1.483 1.00 86.88 92 SER A O 1
ATOM 746 N N . GLY A 1 93 ? -14.948 10.212 2.413 1.00 90.88 93 GLY A N 1
ATOM 747 C CA . GLY A 1 93 ? -14.372 9.502 1.271 1.00 90.88 93 GLY A CA 1
ATOM 748 C C . GLY A 1 93 ? -13.428 8.370 1.668 1.00 90.88 93 GLY A C 1
ATOM 749 O O . GLY A 1 93 ? -13.139 8.151 2.851 1.00 90.88 93 GLY A O 1
ATOM 750 N N . TYR A 1 94 ? -12.954 7.663 0.648 1.00 94.44 94 TYR A N 1
ATOM 751 C CA . TYR A 1 94 ? -12.154 6.454 0.747 1.00 94.44 94 TYR A CA 1
ATOM 752 C C . TYR A 1 94 ? -10.754 6.628 0.171 1.00 94.44 94 TYR A C 1
ATOM 754 O O . TYR A 1 94 ? -10.579 7.178 -0.917 1.00 94.44 94 TYR A O 1
ATOM 762 N N . ASP A 1 95 ? -9.771 6.106 0.896 1.00 97.81 95 ASP A N 1
ATOM 763 C CA . ASP A 1 95 ? -8.369 6.084 0.493 1.00 97.81 95 ASP A CA 1
ATOM 764 C C . ASP A 1 95 ? -7.942 4.658 0.122 1.00 97.81 95 ASP A C 1
ATOM 766 O O . ASP A 1 95 ? -8.176 3.699 0.868 1.00 97.81 95 ASP A O 1
ATOM 770 N N . TYR A 1 96 ? -7.272 4.542 -1.020 1.00 98.50 96 TYR A N 1
ATOM 771 C CA . TYR A 1 96 ? -6.563 3.352 -1.478 1.00 98.50 96 TYR A CA 1
ATOM 772 C C . TYR A 1 96 ? -5.077 3.691 -1.516 1.00 98.50 96 TYR A C 1
ATOM 774 O O . TYR A 1 96 ? -4.649 4.553 -2.286 1.00 98.50 96 TYR A O 1
ATOM 782 N N . ILE A 1 97 ? -4.307 3.070 -0.627 1.00 98.81 97 ILE A N 1
ATOM 783 C CA . ILE A 1 97 ? -2.939 3.474 -0.316 1.00 98.81 97 ILE A CA 1
ATOM 784 C C . ILE A 1 97 ? -1.967 2.374 -0.733 1.00 98.81 97 ILE A C 1
ATOM 786 O O . ILE A 1 97 ? -2.116 1.218 -0.348 1.00 98.81 97 ILE A O 1
ATOM 790 N N . THR A 1 98 ? -0.932 2.734 -1.478 1.00 98.88 98 THR A N 1
ATOM 791 C CA . THR A 1 98 ? 0.261 1.900 -1.639 1.00 98.88 98 THR A CA 1
ATOM 792 C C . THR A 1 98 ? 1.430 2.569 -0.927 1.00 98.88 98 THR A C 1
ATOM 794 O O . THR A 1 98 ? 1.591 3.783 -1.016 1.00 98.88 98 THR A O 1
ATOM 797 N N . VAL A 1 99 ? 2.223 1.798 -0.193 1.00 98.81 99 VAL A N 1
ATOM 798 C CA . VAL A 1 99 ? 3.365 2.267 0.598 1.00 98.81 99 VAL A CA 1
ATOM 799 C C . VAL A 1 99 ? 4.610 1.568 0.082 1.00 98.81 99 VAL A C 1
ATOM 801 O O . VAL A 1 99 ? 4.657 0.337 0.042 1.00 98.81 99 VAL A O 1
ATOM 804 N N . VAL A 1 100 ? 5.610 2.344 -0.321 1.00 97.81 100 VAL A N 1
ATOM 805 C CA . VAL A 1 100 ? 6.845 1.830 -0.919 1.00 97.81 100 VAL A CA 1
ATOM 806 C C . VAL A 1 100 ? 8.058 2.275 -0.113 1.00 97.81 100 VAL A C 1
ATOM 808 O O . VAL A 1 100 ? 8.136 3.415 0.351 1.00 97.81 100 VAL A O 1
ATOM 811 N N . ALA A 1 101 ? 8.989 1.344 0.074 1.00 95.94 101 ALA A N 1
ATOM 812 C CA . ALA A 1 101 ? 10.245 1.579 0.770 1.00 95.94 101 ALA A CA 1
ATOM 813 C C . ALA A 1 101 ? 11.207 2.497 -0.005 1.00 95.94 101 ALA A C 1
ATOM 815 O O . ALA A 1 101 ? 11.040 2.769 -1.201 1.00 95.94 101 ALA A O 1
ATOM 816 N N . ALA A 1 102 ? 12.215 2.957 0.729 1.00 93.50 102 ALA A N 1
ATOM 817 C CA . ALA A 1 102 ? 13.313 3.772 0.250 1.00 93.50 102 ALA A CA 1
ATOM 818 C C . ALA A 1 102 ? 14.182 3.049 -0.775 1.00 93.50 102 ALA A C 1
ATOM 820 O O . ALA A 1 102 ? 14.185 1.819 -0.886 1.00 93.50 102 ALA A O 1
ATOM 821 N N . ARG A 1 103 ? 14.961 3.849 -1.500 1.00 90.25 103 ARG A N 1
ATOM 822 C CA . ARG A 1 103 ? 16.022 3.374 -2.376 1.00 90.25 103 ARG A CA 1
ATOM 823 C C . ARG A 1 103 ? 17.297 3.214 -1.549 1.00 90.25 103 ARG A C 1
ATOM 825 O O . ARG A 1 103 ? 18.096 4.136 -1.462 1.00 90.25 103 ARG A O 1
ATOM 832 N N . THR A 1 104 ? 17.497 2.054 -0.940 1.00 81.94 104 THR A N 1
ATOM 833 C CA . THR A 1 104 ? 18.723 1.756 -0.184 1.00 81.94 104 THR A CA 1
ATOM 834 C C . THR A 1 104 ? 19.662 0.841 -0.965 1.00 81.94 104 THR A C 1
ATOM 836 O O . THR A 1 104 ? 19.248 0.070 -1.839 1.00 81.94 104 THR A O 1
ATOM 839 N N . ILE A 1 105 ? 20.960 0.944 -0.677 1.00 64.94 105 ILE A N 1
ATOM 840 C CA . ILE A 1 105 ? 21.984 0.057 -1.226 1.00 64.94 105 ILE A CA 1
ATOM 841 C C . ILE A 1 105 ? 22.272 -1.002 -0.162 1.00 64.94 105 ILE A C 1
ATOM 843 O O . ILE A 1 105 ? 22.723 -0.638 0.915 1.00 64.94 105 ILE A O 1
ATOM 847 N N . PRO A 1 106 ? 22.067 -2.305 -0.416 1.00 53.22 106 PRO A N 1
ATOM 848 C CA . PRO A 1 106 ? 22.466 -3.320 0.550 1.00 53.22 106 PRO A CA 1
ATOM 849 C C . PRO A 1 106 ? 23.967 -3.208 0.858 1.00 53.22 106 PRO A C 1
ATOM 851 O O . PRO A 1 106 ? 24.798 -3.434 -0.025 1.00 53.22 106 PRO A O 1
ATOM 854 N N . TRP A 1 107 ? 24.325 -2.871 2.098 1.00 36.09 107 TRP A N 1
ATOM 855 C CA . TRP A 1 107 ? 25.713 -2.879 2.552 1.00 36.09 107 TRP A CA 1
ATOM 856 C C . TRP A 1 107 ? 26.162 -4.326 2.793 1.00 36.09 107 TRP A C 1
ATOM 858 O O . TRP A 1 107 ? 25.818 -4.918 3.810 1.00 36.09 107 TRP A O 1
ATOM 868 N N . SER A 1 108 ? 26.900 -4.940 1.858 1.00 42.19 108 SER A N 1
ATOM 869 C CA . SER A 1 108 ? 27.777 -6.086 2.170 1.00 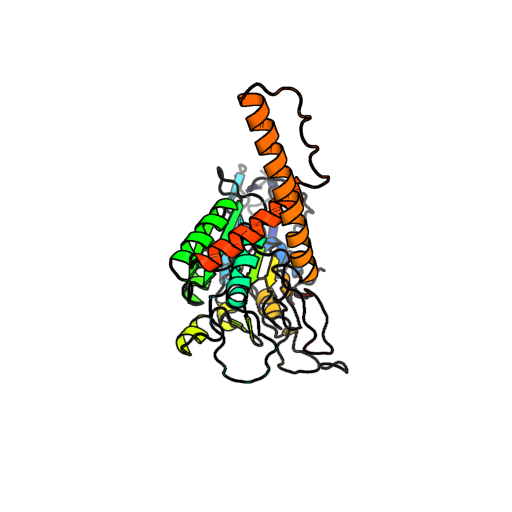42.19 108 SER A CA 1
ATOM 870 C C . SER A 1 108 ? 28.688 -6.491 1.008 1.00 42.19 108 SER A C 1
ATOM 872 O O . SER A 1 108 ? 28.246 -6.751 -0.111 1.00 42.19 108 SER A O 1
ATOM 874 N N . THR A 1 109 ? 29.971 -6.644 1.340 1.00 37.31 109 THR A N 1
ATOM 875 C CA . THR A 1 109 ? 31.075 -7.161 0.525 1.00 37.31 109 THR A CA 1
ATOM 876 C C . THR A 1 109 ? 31.266 -8.679 0.585 1.00 37.31 109 THR A C 1
ATOM 878 O O . THR A 1 109 ? 32.289 -9.120 0.080 1.00 37.31 109 THR A O 1
ATOM 881 N N . ASN A 1 110 ? 30.363 -9.485 1.166 1.00 39.16 110 ASN A N 1
ATOM 882 C CA . ASN A 1 110 ? 30.244 -10.943 0.932 1.00 39.16 110 ASN A CA 1
ATOM 883 C C . ASN A 1 110 ? 29.380 -11.614 2.010 1.00 39.16 110 ASN A C 1
ATOM 885 O O . ASN A 1 110 ? 29.895 -11.912 3.080 1.00 39.16 110 ASN A O 1
ATOM 889 N N . VAL A 1 111 ? 28.146 -12.007 1.673 1.00 33.09 111 VAL A N 1
ATOM 890 C CA . VAL A 1 111 ? 27.645 -13.371 1.930 1.00 33.09 111 VAL A CA 1
ATOM 891 C C . VAL A 1 111 ? 26.622 -13.702 0.836 1.00 33.09 111 VAL A C 1
ATOM 893 O O . VAL A 1 111 ? 25.484 -13.246 0.860 1.00 33.09 111 VAL A O 1
ATOM 896 N N . THR A 1 112 ? 27.040 -14.511 -0.137 1.00 32.94 112 THR A N 1
ATOM 897 C CA . THR A 1 112 ? 26.237 -15.119 -1.218 1.00 32.94 112 THR A CA 1
ATOM 898 C C . THR A 1 112 ? 25.698 -14.183 -2.309 1.00 32.94 112 THR A C 1
ATOM 900 O O . THR A 1 112 ? 24.714 -13.469 -2.162 1.00 32.94 112 THR A O 1
ATOM 903 N N . ALA A 1 113 ? 26.318 -14.287 -3.482 1.00 37.94 113 ALA A N 1
ATOM 904 C CA . ALA A 1 113 ? 26.008 -13.637 -4.752 1.00 37.94 113 ALA A CA 1
ATOM 905 C C . ALA A 1 113 ? 24.613 -13.957 -5.369 1.00 37.94 113 ALA A C 1
ATOM 907 O O . ALA A 1 113 ? 24.499 -14.091 -6.585 1.00 37.94 113 ALA A O 1
ATOM 908 N N . LEU A 1 114 ? 23.548 -14.062 -4.565 1.00 35.66 114 LEU A N 1
ATOM 909 C CA . LEU A 1 114 ? 22.180 -14.430 -4.973 1.00 35.66 114 LEU A CA 1
ATOM 910 C C . LEU A 1 114 ? 21.195 -13.245 -5.051 1.00 35.66 114 LEU A C 1
ATOM 912 O O . LEU A 1 114 ? 20.087 -13.418 -5.549 1.00 35.66 114 LEU A O 1
ATOM 916 N N . PHE A 1 115 ? 21.608 -12.040 -4.637 1.00 38.56 115 PHE A N 1
ATOM 917 C CA . PHE A 1 115 ? 20.892 -10.773 -4.888 1.00 38.56 115 PHE A CA 1
ATOM 918 C C . PHE A 1 115 ? 21.574 -9.892 -5.954 1.00 38.56 115 PHE A C 1
ATOM 920 O O . PHE A 1 115 ? 21.271 -8.704 -6.065 1.00 38.56 115 PHE A O 1
ATOM 927 N N . ARG A 1 116 ? 22.497 -10.464 -6.747 1.00 36.41 116 ARG A N 1
ATOM 928 C CA . ARG A 1 116 ? 23.040 -9.836 -7.963 1.00 36.41 116 ARG A CA 1
ATOM 929 C C . ARG A 1 116 ? 21.871 -9.461 -8.874 1.00 36.41 116 ARG A C 1
ATOM 931 O O . ARG A 1 116 ? 21.293 -10.375 -9.429 1.00 36.41 116 ARG A O 1
ATOM 938 N N . ASP A 1 117 ? 21.532 -8.180 -9.008 1.00 41.00 117 ASP A N 1
ATOM 939 C CA . ASP A 1 117 ? 20.798 -7.640 -10.167 1.00 41.00 117 ASP A CA 1
ATOM 940 C C . ASP A 1 117 ? 20.744 -6.101 -10.119 1.00 41.00 117 ASP A C 1
ATOM 942 O O . ASP A 1 117 ? 19.704 -5.516 -9.836 1.00 41.00 117 ASP A O 1
ATOM 946 N N . GLY A 1 118 ? 21.878 -5.452 -10.408 1.00 47.22 118 GLY A N 1
ATOM 947 C CA . GLY A 1 118 ? 21.973 -4.065 -10.893 1.00 47.22 118 GLY A CA 1
ATOM 948 C C . GLY A 1 118 ? 21.248 -2.942 -10.116 1.00 47.22 118 GLY A C 1
ATOM 949 O O . GLY A 1 118 ? 20.634 -3.151 -9.071 1.00 47.22 118 GLY A O 1
ATOM 950 N N . PRO A 1 119 ? 21.282 -1.704 -10.643 1.00 45.53 119 PRO A N 1
ATOM 951 C CA . PRO A 1 119 ? 20.486 -0.591 -10.115 1.00 45.53 119 PRO A CA 1
ATOM 952 C C . PRO A 1 119 ? 18.979 -0.905 -10.102 1.00 45.53 119 PRO A C 1
ATOM 954 O O . PRO A 1 119 ? 18.262 -0.400 -9.249 1.00 45.53 119 PRO A O 1
ATOM 957 N N . GLY A 1 120 ? 18.502 -1.814 -10.966 1.00 49.19 120 GLY A N 1
ATOM 958 C CA . GLY A 1 120 ? 17.109 -2.270 -11.029 1.00 49.19 120 GLY A CA 1
ATOM 959 C C . GLY A 1 120 ? 16.530 -2.793 -9.717 1.00 49.19 120 GLY A C 1
ATOM 960 O O . GLY A 1 120 ? 15.354 -2.543 -9.449 1.00 49.19 120 GLY A O 1
ATOM 961 N N . ASN A 1 121 ? 17.323 -3.466 -8.878 1.00 65.31 121 ASN A N 1
ATOM 962 C CA . ASN A 1 121 ? 16.831 -4.035 -7.622 1.00 65.31 121 ASN A CA 1
ATOM 963 C C . ASN A 1 121 ? 16.311 -2.965 -6.643 1.00 65.31 121 ASN A C 1
ATOM 965 O O . ASN A 1 121 ? 15.307 -3.194 -5.973 1.00 65.31 121 ASN A O 1
ATOM 969 N N . GLN A 1 122 ? 16.924 -1.777 -6.629 1.00 79.12 122 GLN A N 1
ATOM 970 C CA . GLN A 1 122 ? 16.574 -0.692 -5.701 1.00 79.12 122 GLN A CA 1
ATOM 971 C C . GLN A 1 122 ? 15.229 -0.023 -6.032 1.00 79.12 122 GLN A C 1
ATOM 973 O O . GLN A 1 122 ? 14.607 0.577 -5.164 1.00 79.12 122 GLN A O 1
ATOM 978 N N . TYR A 1 123 ? 14.744 -0.165 -7.271 1.00 90.31 123 TYR A N 1
ATOM 979 C CA . TYR A 1 123 ? 13.499 0.460 -7.739 1.00 90.31 123 TYR A CA 1
ATOM 980 C C . TYR A 1 123 ? 12.318 -0.519 -7.803 1.00 90.31 123 TYR A C 1
ATOM 982 O O . TYR A 1 123 ? 11.231 -0.178 -8.276 1.00 90.31 123 TYR A O 1
ATOM 990 N N . ARG A 1 124 ? 12.492 -1.765 -7.349 1.00 90.69 124 ARG A N 1
ATOM 991 C CA . ARG A 1 124 ? 11.430 -2.780 -7.448 1.00 90.69 124 ARG A CA 1
ATOM 992 C C . ARG A 1 124 ? 10.202 -2.397 -6.622 1.00 90.69 124 ARG A C 1
ATOM 994 O O . ARG A 1 124 ? 9.081 -2.587 -7.091 1.00 90.69 124 ARG A O 1
ATOM 1001 N N . PHE A 1 125 ? 10.397 -1.815 -5.436 1.00 94.88 125 PHE A N 1
ATOM 1002 C CA . PHE A 1 125 ? 9.290 -1.374 -4.583 1.00 94.88 125 PHE A CA 1
ATOM 1003 C C . PHE A 1 125 ? 8.480 -0.253 -5.229 1.00 94.88 125 PHE A C 1
ATOM 1005 O O . PHE A 1 125 ? 7.258 -0.366 -5.307 1.00 94.88 125 PHE A O 1
ATOM 1012 N N . ILE A 1 126 ? 9.149 0.783 -5.751 1.00 96.50 126 ILE A N 1
ATOM 1013 C CA . ILE A 1 126 ? 8.469 1.917 -6.385 1.00 96.50 126 ILE A CA 1
ATOM 1014 C C . ILE A 1 126 ? 7.665 1.480 -7.610 1.00 96.50 126 ILE A C 1
ATOM 1016 O O . ILE A 1 126 ? 6.509 1.867 -7.761 1.00 96.50 126 ILE A O 1
ATOM 1020 N N . ASN A 1 127 ? 8.209 0.573 -8.421 1.00 96.12 127 ASN A N 1
ATOM 1021 C CA . ASN A 1 127 ? 7.497 0.031 -9.573 1.00 96.12 127 ASN A CA 1
ATOM 1022 C C . ASN A 1 127 ? 6.298 -0.836 -9.173 1.00 96.12 127 ASN A C 1
ATOM 1024 O O . ASN A 1 127 ? 5.245 -0.745 -9.804 1.00 96.12 127 ASN A O 1
ATOM 1028 N N . CYS A 1 128 ? 6.406 -1.633 -8.106 1.00 97.69 128 CYS A N 1
ATOM 1029 C CA . CYS A 1 128 ? 5.244 -2.342 -7.565 1.00 97.69 128 CYS A CA 1
ATOM 1030 C C . CYS A 1 128 ? 4.171 -1.366 -7.058 1.00 97.69 128 CYS A C 1
ATOM 1032 O O . CYS A 1 128 ? 2.982 -1.607 -7.265 1.00 97.69 128 CYS A O 1
ATOM 1034 N N . GLY A 1 129 ? 4.578 -0.244 -6.456 1.00 98.19 129 GLY A N 1
ATOM 1035 C CA . GLY A 1 129 ? 3.670 0.829 -6.053 1.00 98.19 129 GLY A CA 1
ATOM 1036 C C . GLY A 1 129 ? 2.934 1.454 -7.235 1.00 98.19 129 GLY A C 1
ATOM 1037 O O . GLY A 1 129 ? 1.706 1.499 -7.227 1.00 98.19 129 GLY A O 1
ATOM 1038 N N . ILE A 1 130 ? 3.655 1.856 -8.286 1.00 97.94 130 ILE A N 1
ATOM 1039 C CA . ILE A 1 130 ? 3.059 2.424 -9.509 1.00 97.94 130 ILE A CA 1
ATOM 1040 C C . ILE A 1 130 ? 2.080 1.432 -10.149 1.00 97.94 130 ILE A C 1
ATOM 1042 O O . ILE A 1 130 ? 0.968 1.818 -10.518 1.00 97.94 130 ILE A O 1
ATOM 1046 N N . ARG A 1 131 ? 2.440 0.143 -10.210 1.00 97.19 131 ARG A N 1
ATOM 1047 C CA . ARG A 1 131 ? 1.527 -0.913 -10.667 1.00 97.19 131 ARG A CA 1
ATOM 1048 C C . ARG A 1 131 ? 0.266 -0.956 -9.806 1.00 97.19 131 ARG A C 1
ATOM 1050 O O . ARG A 1 131 ? -0.844 -0.961 -10.330 1.00 97.19 131 ARG A O 1
ATOM 1057 N N . GLN A 1 132 ? 0.430 -0.975 -8.483 1.00 98.31 132 GLN A N 1
ATOM 1058 C CA . GLN A 1 132 ? -0.674 -1.087 -7.533 1.00 98.31 132 GLN A CA 1
ATOM 1059 C C . GLN A 1 132 ? -1.681 0.063 -7.654 1.00 98.31 132 GLN A C 1
ATOM 1061 O O . GLN A 1 132 ? -2.876 -0.168 -7.463 1.00 98.31 132 GLN A O 1
ATOM 1066 N N . LEU A 1 133 ? -1.234 1.270 -8.013 1.00 97.94 133 LEU A N 1
ATOM 1067 C CA . LEU A 1 133 ? -2.134 2.392 -8.294 1.00 97.94 133 LEU A CA 1
ATOM 1068 C C . LEU A 1 133 ? -3.095 2.093 -9.451 1.00 97.94 133 LEU A C 1
ATOM 1070 O O . LEU A 1 133 ? -4.258 2.479 -9.375 1.00 97.94 133 LEU A O 1
ATOM 1074 N N . GLY A 1 134 ? -2.634 1.387 -10.488 1.00 95.06 134 GLY A N 1
ATOM 1075 C CA . GLY A 1 134 ? -3.464 0.987 -11.629 1.00 95.06 134 GLY A CA 1
ATOM 1076 C C . GLY A 1 134 ? -4.521 -0.074 -11.299 1.00 95.06 134 GLY A C 1
ATOM 1077 O O . GLY A 1 134 ? -5.508 -0.181 -12.014 1.00 95.06 134 GLY A O 1
ATOM 1078 N N . GLU A 1 135 ? -4.341 -0.825 -10.210 1.00 96.19 135 GLU A N 1
ATOM 1079 C CA . GLU A 1 135 ? -5.278 -1.864 -9.748 1.00 96.19 135 GLU A CA 1
ATOM 1080 C C . GLU A 1 135 ? -6.315 -1.324 -8.745 1.00 96.19 135 GLU A C 1
ATOM 1082 O O . GLU A 1 135 ? -7.276 -2.008 -8.384 1.00 96.19 135 GLU A O 1
ATOM 1087 N N . PHE A 1 136 ? -6.116 -0.109 -8.228 1.00 97.12 136 PHE A N 1
ATOM 1088 C CA . PHE A 1 136 ? -7.109 0.543 -7.381 1.00 97.12 136 PHE A CA 1
ATOM 1089 C C . PHE A 1 136 ? -8.277 1.074 -8.220 1.00 97.12 136 PHE A C 1
ATOM 1091 O O . PHE A 1 136 ? -8.089 1.376 -9.395 1.00 97.12 136 PHE A O 1
ATOM 1098 N N . PRO A 1 137 ? -9.478 1.252 -7.640 1.00 94.06 137 PRO A N 1
ATOM 1099 C CA . PRO A 1 137 ? -10.584 1.898 -8.343 1.00 94.06 137 PRO A CA 1
ATOM 1100 C C . PRO A 1 137 ? -10.200 3.293 -8.836 1.00 94.06 137 PRO A C 1
ATOM 1102 O O . PRO A 1 137 ? -9.371 3.957 -8.204 1.00 94.06 137 PRO A O 1
ATOM 1105 N N . ASP A 1 138 ? -10.796 3.726 -9.948 1.00 89.31 138 ASP A N 1
ATOM 1106 C CA . ASP A 1 138 ? -10.569 5.067 -10.491 1.00 89.31 138 ASP A CA 1
ATOM 1107 C C . ASP A 1 138 ? -10.855 6.136 -9.440 1.00 89.31 138 ASP A C 1
ATOM 1109 O O . ASP A 1 138 ? -11.862 6.089 -8.726 1.00 89.31 138 ASP A O 1
ATOM 1113 N N . ALA A 1 139 ? -9.917 7.076 -9.314 1.00 83.88 139 ALA A N 1
ATOM 1114 C CA . ALA A 1 139 ? -10.105 8.227 -8.454 1.00 83.88 139 ALA A CA 1
ATOM 1115 C C . ALA A 1 139 ? -11.223 9.104 -9.031 1.00 83.88 139 ALA A C 1
ATOM 1117 O O . ALA A 1 139 ? -11.329 9.284 -10.244 1.00 83.88 139 ALA A O 1
ATOM 1118 N N . ASP A 1 140 ? -12.076 9.627 -8.151 1.00 77.38 140 ASP A N 1
ATOM 1119 C CA . ASP A 1 140 ? -13.120 10.564 -8.555 1.00 77.38 140 ASP A CA 1
ATOM 1120 C C . ASP A 1 140 ? -12.589 11.991 -8.415 1.00 77.38 140 ASP A C 1
ATOM 1122 O O . ASP A 1 140 ? -12.540 12.542 -7.310 1.00 77.38 140 ASP A O 1
ATOM 1126 N N . ASP A 1 141 ? -12.220 12.583 -9.549 1.00 65.62 141 ASP A N 1
ATOM 1127 C CA . ASP A 1 141 ? -11.613 13.917 -9.634 1.00 65.62 141 ASP A CA 1
ATOM 1128 C C . ASP A 1 141 ? -12.534 15.053 -9.213 1.00 65.62 141 ASP A C 1
ATOM 1130 O O . ASP A 1 141 ? -12.070 16.151 -8.907 1.00 65.62 141 ASP A O 1
ATOM 1134 N N . LYS A 1 142 ? -13.848 14.816 -9.203 1.00 65.56 142 LYS A N 1
ATOM 1135 C CA . LYS A 1 142 ? -14.836 15.859 -8.921 1.00 65.56 142 LYS A CA 1
ATOM 1136 C C . LYS A 1 142 ? -15.287 15.821 -7.473 1.00 65.56 142 LYS A C 1
ATOM 1138 O O . LYS A 1 142 ? -15.471 16.873 -6.867 1.00 65.56 142 LYS A O 1
ATOM 1143 N N . SER A 1 143 ? -15.487 14.626 -6.921 1.00 66.69 143 SER A N 1
ATOM 1144 C CA . SER A 1 143 ? -16.038 14.470 -5.570 1.00 66.69 143 SER A CA 1
ATOM 1145 C C . SER A 1 143 ? -15.001 14.085 -4.514 1.00 66.69 143 SER A C 1
ATOM 1147 O O . SER A 1 143 ? -15.309 14.131 -3.323 1.00 66.69 143 SER A O 1
ATOM 1149 N N . TYR A 1 144 ? -13.787 13.683 -4.919 1.00 75.12 144 TYR A N 1
ATOM 1150 C CA . TYR A 1 144 ? -12.759 13.107 -4.040 1.00 75.12 144 TYR A CA 1
ATOM 1151 C C . TYR A 1 144 ? -13.265 11.937 -3.173 1.00 75.12 144 TYR A C 1
ATOM 1153 O O . TYR A 1 144 ? -12.663 11.604 -2.139 1.00 75.12 144 TYR A O 1
ATOM 1161 N N . THR A 1 145 ? -14.361 11.290 -3.589 1.00 85.62 145 THR A N 1
ATOM 1162 C CA . THR A 1 145 ? -14.954 10.149 -2.878 1.00 85.62 145 THR A CA 1
ATOM 1163 C C . THR A 1 145 ? -13.991 8.970 -2.856 1.00 85.62 145 THR A C 1
ATOM 1165 O O . THR A 1 145 ? -13.949 8.243 -1.869 1.00 85.62 145 THR A O 1
ATOM 1168 N N . ILE A 1 146 ? -13.174 8.813 -3.898 1.00 92.38 146 ILE A N 1
ATOM 1169 C CA . ILE A 1 146 ? -12.114 7.808 -3.991 1.00 92.38 146 ILE A CA 1
ATOM 1170 C C . ILE A 1 146 ? -10.796 8.525 -4.270 1.00 92.38 146 ILE A C 1
ATOM 1172 O O . ILE A 1 146 ? -10.714 9.330 -5.194 1.00 92.38 146 ILE A O 1
ATOM 1176 N N . GLN A 1 147 ? -9.769 8.233 -3.472 1.00 95.25 147 GLN A N 1
ATOM 1177 C CA . GLN A 1 147 ? -8.401 8.697 -3.697 1.00 95.25 147 GLN A CA 1
ATOM 1178 C C . GLN A 1 147 ? -7.448 7.512 -3.817 1.00 95.25 147 GLN A C 1
ATOM 1180 O O . GLN A 1 147 ? -7.424 6.635 -2.951 1.00 95.25 147 GLN A O 1
ATOM 1185 N N . ARG A 1 148 ? -6.617 7.540 -4.859 1.00 97.50 148 ARG A N 1
ATOM 1186 C CA . ARG A 1 148 ? -5.413 6.715 -4.978 1.00 97.50 148 ARG A CA 1
ATOM 1187 C C . ARG A 1 148 ? -4.244 7.485 -4.376 1.00 97.50 148 ARG A C 1
ATOM 1189 O O . ARG A 1 148 ? -4.051 8.656 -4.708 1.00 97.50 148 ARG A O 1
ATOM 1196 N N . ILE A 1 149 ? -3.493 6.865 -3.473 1.00 98.38 149 ILE A N 1
ATOM 1197 C CA . ILE A 1 149 ? -2.377 7.521 -2.790 1.00 98.38 149 ILE A CA 1
ATOM 1198 C C . ILE A 1 149 ? -1.158 6.606 -2.793 1.00 98.38 149 ILE A C 1
ATOM 1200 O O . ILE A 1 149 ? -1.239 5.467 -2.339 1.00 98.38 149 ILE A O 1
ATOM 1204 N N . MET A 1 150 ? -0.022 7.120 -3.250 1.00 98.69 150 MET A N 1
ATOM 1205 C CA . MET A 1 150 ? 1.275 6.485 -3.058 1.00 98.69 150 MET A CA 1
ATOM 1206 C C . MET A 1 150 ? 2.049 7.197 -1.955 1.00 98.69 150 MET A C 1
ATOM 1208 O O . MET A 1 150 ? 2.274 8.403 -2.020 1.00 98.69 150 MET A O 1
ATOM 1212 N N . VAL A 1 151 ? 2.452 6.441 -0.940 1.00 98.88 151 VAL A N 1
ATOM 1213 C CA . VAL A 1 151 ? 3.354 6.891 0.118 1.00 98.88 151 VAL A CA 1
ATOM 1214 C C . VAL A 1 151 ? 4.739 6.351 -0.177 1.00 98.88 151 VAL A C 1
ATOM 1216 O O . VAL A 1 151 ? 4.908 5.138 -0.277 1.00 98.88 151 VAL A O 1
ATOM 1219 N N . VAL A 1 152 ? 5.719 7.237 -0.296 1.00 98.69 152 VAL A N 1
ATOM 1220 C CA . VAL A 1 152 ? 7.105 6.891 -0.612 1.00 98.69 152 VAL A CA 1
ATOM 1221 C C . VAL A 1 152 ? 7.988 7.262 0.567 1.00 98.69 152 VAL A C 1
ATOM 1223 O O . VAL A 1 152 ? 8.042 8.429 0.958 1.00 98.69 152 VAL A O 1
ATOM 1226 N N . PHE A 1 153 ? 8.704 6.285 1.118 1.00 97.94 153 PHE A N 1
ATOM 1227 C CA . PHE A 1 153 ? 9.832 6.580 1.997 1.00 97.94 153 PHE A CA 1
ATOM 1228 C C . PHE A 1 153 ? 10.960 7.151 1.144 1.00 97.94 153 PHE A C 1
ATOM 1230 O O . PHE A 1 153 ? 11.493 6.471 0.274 1.00 97.94 153 PHE A O 1
ATOM 1237 N N . GLN A 1 154 ? 11.264 8.433 1.327 1.00 95.31 154 GLN A N 1
ATOM 1238 C CA . GLN A 1 154 ? 12.021 9.198 0.330 1.00 95.31 154 GLN A CA 1
ATOM 1239 C C . GLN A 1 154 ? 13.536 8.950 0.343 1.00 95.31 154 GLN A C 1
ATOM 1241 O O . GLN A 1 154 ? 14.233 9.438 -0.544 1.00 95.31 154 GLN A O 1
ATOM 1246 N N . HIS A 1 155 ? 14.058 8.248 1.352 1.00 93.12 155 HIS A N 1
ATOM 1247 C CA . HIS A 1 155 ? 15.497 8.070 1.530 1.00 93.12 155 HIS A CA 1
ATOM 1248 C C . HIS A 1 155 ? 16.146 7.432 0.283 1.00 93.12 155 HIS A C 1
ATOM 1250 O O . HIS A 1 155 ? 15.597 6.516 -0.332 1.00 93.12 155 HIS A O 1
ATOM 1256 N N . GLY A 1 156 ? 17.300 7.974 -0.114 1.00 90.94 156 GLY A N 1
ATOM 1257 C CA . GLY A 1 156 ? 18.112 7.517 -1.245 1.00 90.94 156 GLY A CA 1
ATOM 1258 C C . GLY A 1 156 ? 17.585 7.821 -2.656 1.00 90.94 156 GLY A C 1
ATOM 1259 O O . GLY A 1 156 ? 18.353 7.691 -3.608 1.00 90.94 156 GLY A O 1
ATOM 1260 N N . TYR A 1 157 ? 16.332 8.259 -2.829 1.00 93.00 157 TYR A N 1
ATOM 1261 C CA . TYR A 1 157 ? 15.839 8.710 -4.137 1.00 93.00 157 TYR A CA 1
ATOM 1262 C C . TYR A 1 157 ? 16.430 10.079 -4.503 1.00 93.00 157 TYR A C 1
ATOM 1264 O O . TYR A 1 157 ? 16.442 11.008 -3.694 1.00 93.00 157 TYR A O 1
ATOM 1272 N N . THR A 1 158 ? 16.910 10.209 -5.737 1.00 92.81 158 THR A N 1
ATOM 1273 C CA . THR A 1 158 ? 17.435 11.462 -6.299 1.00 92.81 158 THR A CA 1
ATOM 1274 C C . THR A 1 158 ? 16.308 12.367 -6.805 1.00 92.81 158 THR A C 1
ATOM 1276 O O . THR A 1 158 ? 15.155 11.949 -6.909 1.00 92.81 158 THR A O 1
ATOM 1279 N N . THR A 1 159 ? 16.631 13.610 -7.173 1.00 94.44 159 THR A N 1
ATOM 1280 C CA . THR A 1 159 ? 15.664 14.526 -7.802 1.00 94.44 159 THR A CA 1
ATOM 1281 C C . THR A 1 159 ? 15.080 13.940 -9.089 1.00 94.44 159 THR A C 1
ATOM 1283 O O . THR A 1 159 ? 13.862 13.937 -9.243 1.00 94.44 159 THR A O 1
ATOM 1286 N N . SER A 1 160 ? 15.917 13.373 -9.962 1.00 93.69 160 SER A N 1
ATOM 1287 C CA . SER A 1 160 ? 15.469 12.738 -11.207 1.00 93.69 160 SER A CA 1
ATOM 1288 C C . SER A 1 160 ? 14.564 11.530 -10.943 1.00 93.69 160 SER A C 1
ATOM 1290 O O . SER A 1 160 ? 13.561 11.355 -11.633 1.00 93.69 160 SER A O 1
ATOM 1292 N N . ASP A 1 161 ? 14.861 10.728 -9.912 1.00 94.44 161 ASP A N 1
ATOM 1293 C CA . ASP A 1 161 ? 13.971 9.635 -9.497 1.00 94.44 161 ASP A CA 1
ATOM 1294 C C . ASP A 1 161 ? 12.602 10.192 -9.081 1.00 94.44 161 ASP A C 1
ATOM 1296 O O . ASP A 1 161 ? 11.562 9.727 -9.542 1.00 94.44 161 ASP A O 1
ATOM 1300 N N . ILE A 1 162 ? 12.593 11.220 -8.226 1.00 96.44 162 ILE A N 1
ATOM 1301 C CA . ILE A 1 162 ? 11.375 11.867 -7.722 1.00 96.44 162 ILE A CA 1
ATOM 1302 C C . ILE A 1 162 ? 10.537 12.449 -8.867 1.00 96.44 162 ILE A C 1
ATOM 1304 O O . ILE A 1 162 ? 9.316 12.300 -8.853 1.00 96.44 162 ILE A O 1
ATOM 1308 N N . GLU A 1 163 ? 11.161 13.066 -9.869 1.00 96.44 163 GLU A N 1
ATOM 1309 C CA . GLU A 1 163 ? 10.473 13.588 -11.055 1.00 96.44 163 GLU A CA 1
ATOM 1310 C C . GLU A 1 163 ? 9.728 12.482 -11.811 1.00 96.44 163 GLU A C 1
ATOM 1312 O O . GLU A 1 163 ? 8.522 12.608 -12.037 1.00 96.44 163 GLU A O 1
ATOM 1317 N N . ARG A 1 164 ? 10.396 11.359 -12.106 1.00 96.50 164 ARG A N 1
ATOM 1318 C CA . ARG A 1 164 ? 9.770 10.212 -12.791 1.00 96.50 164 ARG A CA 1
ATOM 1319 C C . ARG A 1 164 ? 8.682 9.555 -11.951 1.00 96.50 164 ARG A C 1
ATOM 1321 O O . ARG A 1 164 ? 7.622 9.191 -12.458 1.00 96.50 164 ARG A O 1
ATOM 1328 N N . ILE A 1 165 ? 8.903 9.445 -10.645 1.00 97.50 165 ILE A N 1
ATOM 1329 C CA . ILE A 1 165 ? 7.901 8.935 -9.708 1.00 97.50 165 ILE A CA 1
ATOM 1330 C C . ILE A 1 165 ? 6.644 9.813 -9.724 1.00 97.50 165 ILE A C 1
ATOM 1332 O O . ILE A 1 165 ? 5.529 9.286 -9.796 1.00 97.50 165 ILE A O 1
ATOM 1336 N N . ASN A 1 166 ? 6.810 11.135 -9.653 1.00 97.94 166 ASN A N 1
ATOM 1337 C CA . ASN A 1 166 ? 5.707 12.092 -9.673 1.00 97.94 166 ASN A CA 1
ATOM 1338 C C . ASN A 1 166 ? 4.932 12.011 -10.989 1.00 97.94 166 ASN A C 1
ATOM 1340 O O . ASN A 1 166 ? 3.704 11.914 -10.960 1.00 97.94 166 ASN A O 1
ATOM 1344 N N . GLU A 1 167 ? 5.644 12.003 -12.118 1.00 97.06 167 GLU A N 1
ATOM 1345 C CA . GLU A 1 167 ? 5.072 11.885 -13.460 1.00 97.06 167 GLU A CA 1
ATOM 1346 C C . GLU A 1 167 ? 4.183 10.640 -13.568 1.00 97.06 167 GLU A C 1
ATOM 1348 O O . GLU A 1 167 ? 2.982 10.739 -13.832 1.00 97.06 167 GLU A O 1
ATOM 1353 N N . TYR A 1 168 ? 4.729 9.461 -13.271 1.00 97.06 168 TYR A N 1
ATOM 1354 C CA . TYR A 1 168 ? 3.994 8.208 -13.443 1.00 97.06 168 TYR A CA 1
ATOM 1355 C C . TYR A 1 168 ? 2.884 8.019 -12.414 1.00 97.06 168 TYR A C 1
ATOM 1357 O O . TYR A 1 168 ? 1.850 7.427 -12.725 1.00 97.06 168 TYR A O 1
ATOM 1365 N N . THR A 1 169 ? 3.030 8.581 -11.214 1.00 97.38 169 THR A N 1
ATOM 1366 C CA . THR A 1 169 ? 1.938 8.621 -10.230 1.00 97.38 169 THR A CA 1
ATOM 1367 C C . THR A 1 169 ? 0.788 9.505 -10.719 1.00 97.38 169 THR A C 1
ATOM 1369 O O . THR A 1 169 ? -0.377 9.109 -10.615 1.00 97.38 169 THR A O 1
ATOM 1372 N N . ALA A 1 170 ? 1.093 10.661 -11.316 1.00 95.81 170 ALA A N 1
ATOM 1373 C CA . ALA A 1 170 ? 0.092 11.549 -11.902 1.00 95.81 170 ALA A CA 1
ATOM 1374 C C . ALA A 1 170 ? -0.633 10.888 -13.086 1.00 95.81 170 ALA A C 1
ATOM 1376 O O . ALA A 1 170 ? -1.858 10.977 -13.171 1.00 95.81 170 ALA A O 1
ATOM 1377 N N . CYS A 1 171 ? 0.074 10.123 -13.928 1.00 94.62 171 CYS A N 1
ATOM 1378 C CA . CYS A 1 171 ? -0.542 9.325 -14.997 1.00 94.62 171 CYS A CA 1
ATOM 1379 C C . CYS A 1 171 ? -1.546 8.276 -14.482 1.00 94.62 171 CYS A C 1
ATOM 1381 O O . CYS A 1 171 ? -2.407 7.831 -15.239 1.00 94.62 171 CYS A O 1
ATOM 1383 N N . LYS A 1 172 ? -1.464 7.872 -13.206 1.00 94.75 172 LYS A N 1
ATOM 1384 C CA . LYS A 1 172 ? -2.438 6.975 -12.552 1.00 94.75 172 LYS A CA 1
ATOM 1385 C C . LYS A 1 172 ? -3.547 7.719 -11.808 1.00 94.75 172 LYS A C 1
ATOM 1387 O O . LYS A 1 172 ? -4.334 7.083 -11.099 1.00 94.75 172 LYS A O 1
ATOM 1392 N N . ASN A 1 173 ? -3.625 9.038 -11.978 1.00 94.44 173 ASN A N 1
ATOM 1393 C CA . ASN A 1 173 ? -4.558 9.911 -11.281 1.00 94.44 173 ASN A CA 1
ATOM 1394 C C . ASN A 1 173 ? -4.502 9.712 -9.756 1.00 94.44 173 ASN A C 1
ATOM 1396 O O . ASN A 1 173 ? -5.502 9.494 -9.067 1.00 94.44 173 ASN A O 1
ATOM 1400 N N . ALA A 1 174 ? -3.274 9.666 -9.243 1.00 95.69 174 ALA A N 1
ATOM 1401 C CA . ALA A 1 174 ? -2.987 9.387 -7.851 1.00 95.69 174 ALA A CA 1
ATOM 1402 C C . ALA A 1 174 ? -2.227 10.543 -7.205 1.00 95.69 174 ALA A C 1
ATOM 1404 O O . ALA A 1 174 ? -1.491 11.292 -7.845 1.00 95.69 174 ALA A O 1
ATOM 1405 N N . ARG A 1 175 ? -2.401 10.669 -5.892 1.00 95.50 175 ARG A N 1
ATOM 1406 C CA . ARG A 1 175 ? -1.652 11.606 -5.058 1.00 95.50 175 ARG A CA 1
ATOM 1407 C C . ARG A 1 175 ? -0.385 10.933 -4.562 1.00 95.50 175 ARG A C 1
ATOM 1409 O O . ARG A 1 175 ? -0.420 9.766 -4.180 1.00 95.50 175 ARG A O 1
ATOM 1416 N N . ILE A 1 176 ? 0.695 11.692 -4.469 1.00 97.81 176 ILE A N 1
ATOM 1417 C CA . ILE A 1 176 ? 1.940 11.225 -3.872 1.00 97.81 176 ILE A CA 1
ATOM 1418 C C . ILE A 1 176 ? 2.222 11.923 -2.550 1.00 97.81 176 ILE A C 1
ATOM 1420 O O . ILE A 1 176 ? 1.900 13.098 -2.365 1.00 97.81 176 ILE A O 1
ATOM 1424 N N . ILE A 1 177 ? 2.785 11.170 -1.613 1.00 98.44 177 ILE A N 1
ATOM 1425 C CA . ILE A 1 177 ? 3.161 11.636 -0.288 1.00 98.44 177 ILE A CA 1
ATOM 1426 C C . ILE A 1 177 ? 4.535 11.073 0.024 1.00 98.44 177 ILE A C 1
ATOM 1428 O O . ILE A 1 177 ? 4.711 9.861 0.099 1.00 98.44 177 ILE A O 1
ATOM 1432 N N . TYR A 1 178 ? 5.494 11.958 0.241 1.00 98.56 178 TYR A N 1
ATOM 1433 C CA . TYR A 1 178 ? 6.820 11.574 0.693 1.00 98.56 178 TYR A CA 1
ATOM 1434 C C . TYR A 1 178 ? 6.878 11.637 2.216 1.00 98.56 178 TYR A C 1
ATOM 1436 O O . TYR A 1 178 ? 6.388 12.593 2.819 1.00 98.56 178 TYR A O 1
ATOM 1444 N N . VAL A 1 179 ? 7.450 10.603 2.825 1.00 98.50 179 VAL A N 1
ATOM 1445 C CA . VAL A 1 179 ? 7.714 10.530 4.266 1.00 98.50 179 VAL A CA 1
ATOM 1446 C C . VAL A 1 179 ? 9.185 10.224 4.493 1.00 98.50 179 VAL A C 1
ATOM 1448 O O . VAL A 1 179 ? 9.812 9.503 3.713 1.00 98.50 179 VAL A O 1
ATOM 1451 N N . LYS A 1 180 ? 9.747 10.776 5.563 1.00 96.81 180 LYS A N 1
ATOM 1452 C CA . LYS A 1 180 ? 11.154 10.577 5.928 1.00 96.81 180 LYS A CA 1
ATOM 1453 C C . LYS A 1 180 ? 11.377 9.415 6.875 1.00 96.81 180 LYS A C 1
ATOM 1455 O O . LYS A 1 180 ? 12.499 8.956 6.986 1.00 96.81 180 LYS A O 1
ATOM 1460 N N . ASN A 1 181 ? 10.358 8.999 7.617 1.00 97.50 181 ASN A N 1
ATOM 1461 C CA . ASN A 1 181 ? 10.496 8.011 8.679 1.00 97.50 181 ASN A CA 1
ATOM 1462 C C . ASN A 1 181 ? 9.127 7.442 9.077 1.00 97.50 181 ASN A C 1
ATOM 1464 O O . ASN A 1 181 ? 8.066 7.897 8.634 1.00 97.50 181 ASN A O 1
ATOM 1468 N N . LYS A 1 182 ? 9.163 6.431 9.943 1.00 97.75 182 LYS A N 1
ATOM 1469 C CA . LYS A 1 182 ? 7.985 5.752 10.490 1.00 97.75 182 LYS A CA 1
ATOM 1470 C C . LYS A 1 182 ? 7.035 6.667 11.273 1.00 97.75 182 LYS A C 1
ATOM 1472 O O . LYS A 1 182 ? 5.827 6.438 11.229 1.00 97.75 182 LYS A O 1
ATOM 1477 N N . ASP A 1 183 ? 7.531 7.714 11.937 1.00 98.44 183 ASP A N 1
ATOM 1478 C CA . ASP A 1 183 ? 6.687 8.671 12.665 1.00 98.44 183 ASP A CA 1
ATOM 1479 C C . ASP A 1 183 ? 5.868 9.535 11.702 1.00 98.44 183 ASP A C 1
ATOM 1481 O O . ASP A 1 183 ? 4.655 9.673 11.865 1.00 98.44 183 ASP A O 1
ATOM 1485 N N . GLU A 1 184 ? 6.493 10.069 10.652 1.00 98.75 184 GLU A N 1
ATOM 1486 C CA . GLU A 1 184 ? 5.791 10.793 9.589 1.00 98.75 184 GLU A CA 1
ATOM 1487 C C . GLU A 1 184 ? 4.753 9.907 8.893 1.00 98.75 184 GLU A C 1
ATOM 1489 O O . GLU A 1 184 ? 3.647 10.370 8.601 1.00 98.75 184 GLU A O 1
ATOM 1494 N N . PHE A 1 185 ? 5.062 8.622 8.696 1.00 98.75 185 PHE A N 1
ATOM 1495 C CA . PHE A 1 185 ? 4.107 7.658 8.158 1.00 98.75 185 PHE A CA 1
ATOM 1496 C C . PHE A 1 185 ? 2.898 7.444 9.085 1.00 98.75 185 PHE A C 1
ATOM 1498 O O . PHE A 1 185 ? 1.754 7.549 8.631 1.00 98.75 185 PHE A O 1
ATOM 1505 N N . VAL A 1 186 ? 3.112 7.223 10.386 1.00 98.81 186 VAL A N 1
ATOM 1506 C CA . VAL A 1 186 ? 2.014 7.107 11.365 1.00 98.81 186 VAL A CA 1
ATOM 1507 C C . VAL A 1 186 ? 1.196 8.395 11.434 1.00 98.81 186 VAL A C 1
ATOM 1509 O O . VAL A 1 186 ? -0.034 8.345 11.404 1.00 98.81 186 VAL A O 1
ATOM 1512 N N . ASN A 1 187 ? 1.851 9.556 11.461 1.00 98.69 187 ASN A N 1
ATOM 1513 C CA . ASN A 1 187 ? 1.184 10.858 11.476 1.00 98.69 187 ASN A CA 1
ATOM 1514 C C . ASN A 1 187 ? 0.313 11.053 10.236 1.00 98.69 187 ASN A C 1
ATOM 1516 O O . ASN A 1 187 ? -0.833 11.503 10.330 1.00 98.69 187 ASN A O 1
ATOM 1520 N N . PHE A 1 188 ? 0.831 10.673 9.070 1.00 98.69 188 PHE A N 1
ATOM 1521 C CA . PHE A 1 188 ? 0.078 10.658 7.831 1.00 98.69 188 PHE A CA 1
ATOM 1522 C C . PHE A 1 188 ? -1.172 9.780 7.959 1.00 98.69 188 PHE A C 1
ATOM 1524 O O . PHE A 1 188 ? -2.276 10.275 7.707 1.00 98.69 188 PHE A O 1
ATOM 1531 N N . LEU A 1 189 ? -1.043 8.518 8.378 1.00 98.75 189 LEU A N 1
ATOM 1532 C CA . LEU A 1 189 ? -2.185 7.616 8.565 1.00 98.75 189 LEU A CA 1
ATOM 1533 C C . LEU A 1 189 ? -3.214 8.215 9.534 1.00 98.75 189 LEU A C 1
ATOM 1535 O O . LEU A 1 189 ? -4.376 8.403 9.173 1.00 98.75 189 LEU A O 1
ATOM 1539 N N . ASN A 1 190 ? -2.784 8.630 10.722 1.00 98.50 190 ASN A N 1
ATOM 1540 C CA . ASN A 1 190 ? -3.673 9.145 11.762 1.00 98.50 190 ASN A CA 1
ATOM 1541 C C . ASN A 1 190 ? -4.373 10.457 11.373 1.00 98.50 190 ASN A C 1
ATOM 1543 O O . ASN A 1 190 ? -5.500 10.704 11.812 1.00 98.50 190 ASN A O 1
ATOM 1547 N N . LYS A 1 191 ? -3.800 11.259 10.463 1.00 98.06 191 LYS A N 1
ATOM 1548 C CA . LYS A 1 191 ? -4.457 12.460 9.913 1.00 98.06 191 LYS A CA 1
ATOM 1549 C C . LYS A 1 191 ? -5.808 12.153 9.250 1.00 98.06 191 LYS A C 1
ATOM 1551 O O . LYS A 1 191 ? -6.669 13.034 9.197 1.00 98.06 191 LYS A O 1
ATOM 1556 N N . ARG A 1 192 ? -6.048 10.913 8.797 1.00 96.81 192 ARG A N 1
ATOM 1557 C CA . ARG A 1 192 ? -7.345 10.484 8.229 1.00 96.81 192 ARG A CA 1
ATOM 1558 C C . ARG A 1 192 ? -8.493 10.671 9.202 1.00 96.81 192 ARG A C 1
ATOM 1560 O O . ARG A 1 192 ? -9.571 11.063 8.763 1.00 96.81 192 ARG A O 1
ATOM 1567 N N . LYS A 1 193 ? -8.252 10.461 10.501 1.00 94.19 193 LYS A N 1
ATOM 1568 C CA . LYS A 1 193 ? -9.263 10.622 11.552 1.00 94.19 193 LYS A CA 1
ATOM 1569 C C . LYS A 1 193 ? -9.841 12.040 11.534 1.00 94.19 193 LYS A C 1
ATOM 1571 O O . LYS A 1 193 ? -11.054 12.210 11.452 1.00 94.19 193 LYS A O 1
ATOM 1576 N N . ALA A 1 194 ? -8.976 13.057 11.495 1.00 94.25 194 ALA A N 1
ATOM 1577 C CA . ALA A 1 194 ? -9.385 14.462 11.405 1.00 94.25 194 ALA A CA 1
ATOM 1578 C C . ALA A 1 194 ? -10.046 14.802 10.056 1.00 94.25 194 ALA A C 1
ATOM 1580 O O . ALA A 1 194 ? -11.023 15.549 10.011 1.00 94.25 194 ALA A O 1
ATOM 1581 N N . LEU A 1 195 ? -9.556 14.210 8.962 1.00 93.62 195 LEU A N 1
ATOM 1582 C CA . LEU A 1 195 ? -10.140 14.363 7.622 1.00 93.62 195 LEU A CA 1
ATOM 1583 C C . LEU A 1 195 ? -11.463 13.594 7.444 1.00 93.62 195 LEU A C 1
ATOM 1585 O O . LEU A 1 195 ? -12.138 13.765 6.427 1.00 93.62 195 LEU A O 1
ATOM 1589 N N . LYS A 1 196 ? -11.834 12.751 8.418 1.00 91.38 196 LYS A N 1
ATOM 1590 C CA . LYS A 1 196 ? -12.967 11.817 8.369 1.00 91.38 196 LYS A CA 1
ATOM 1591 C C . LYS A 1 196 ? -12.930 10.920 7.129 1.00 91.38 196 LYS A C 1
ATOM 1593 O O . LYS A 1 196 ? -13.971 10.615 6.557 1.00 91.38 196 LYS A O 1
ATOM 1598 N N . ARG A 1 197 ? -11.740 10.526 6.680 1.00 94.06 197 ARG A N 1
ATOM 1599 C CA . ARG A 1 197 ? -11.554 9.616 5.538 1.00 94.06 197 ARG A CA 1
ATOM 1600 C C . ARG A 1 197 ? -11.240 8.217 6.041 1.00 94.06 197 ARG A C 1
ATOM 1602 O O . ARG A 1 197 ? -10.632 8.080 7.098 1.00 94.06 197 ARG A O 1
ATOM 1609 N N . LEU A 1 198 ? -11.654 7.204 5.287 1.00 96.19 198 LEU A N 1
ATOM 1610 C CA . LEU A 1 198 ? -11.437 5.806 5.651 1.00 96.19 198 LEU A CA 1
ATOM 1611 C C . LEU A 1 198 ? -10.546 5.102 4.630 1.00 96.19 198 LEU A C 1
ATOM 1613 O O . LEU A 1 198 ? -10.755 5.216 3.426 1.00 96.19 198 LEU A O 1
ATOM 1617 N N . ILE A 1 199 ? -9.576 4.335 5.106 1.00 98.44 199 ILE A N 1
ATOM 1618 C CA . ILE A 1 199 ? -8.731 3.469 4.292 1.00 98.44 199 ILE A CA 1
ATOM 1619 C C . ILE A 1 199 ? -9.542 2.229 3.921 1.00 98.44 199 ILE A C 1
ATOM 1621 O O . ILE A 1 199 ? -10.049 1.528 4.800 1.00 98.44 199 ILE A O 1
ATOM 1625 N N . LYS A 1 200 ? -9.653 1.956 2.618 1.00 97.06 200 LYS A N 1
ATOM 1626 C CA . LYS A 1 200 ? -10.264 0.730 2.080 1.00 97.06 200 LYS A CA 1
ATOM 1627 C C . LYS A 1 200 ? -9.250 -0.346 1.766 1.00 97.06 200 LYS A C 1
ATOM 1629 O O . LYS A 1 200 ? -9.508 -1.522 2.004 1.00 97.06 200 LYS A O 1
ATOM 1634 N N . LYS A 1 201 ? -8.105 0.055 1.227 1.00 98.69 201 LYS A N 1
ATOM 1635 C CA . LYS A 1 201 ? -7.027 -0.866 0.900 1.00 98.69 201 LYS A CA 1
ATOM 1636 C C . LYS A 1 201 ? -5.687 -0.217 1.178 1.00 98.69 201 LYS A C 1
ATOM 1638 O O . LYS A 1 201 ? -5.487 0.935 0.799 1.00 98.69 201 LYS A O 1
ATOM 1643 N N . MET A 1 202 ? -4.787 -0.953 1.819 1.00 98.88 202 MET A N 1
ATOM 1644 C CA . MET A 1 202 ? -3.405 -0.532 2.025 1.00 98.88 202 MET A CA 1
ATOM 1645 C C . MET A 1 202 ? -2.447 -1.651 1.625 1.00 98.88 202 MET A C 1
ATOM 1647 O O . MET A 1 202 ? -2.621 -2.788 2.053 1.00 98.88 202 MET A O 1
ATOM 1651 N N . VAL A 1 203 ? -1.453 -1.346 0.793 1.00 98.88 203 VAL A N 1
ATOM 1652 C CA . VAL A 1 203 ? -0.504 -2.339 0.271 1.00 98.88 203 VAL A CA 1
ATOM 1653 C C . VAL A 1 203 ? 0.927 -1.900 0.554 1.00 98.88 203 VAL A C 1
ATOM 1655 O O . VAL A 1 203 ? 1.296 -0.785 0.203 1.00 98.88 203 VAL A O 1
ATOM 1658 N N . PHE A 1 204 ? 1.726 -2.764 1.176 1.00 98.75 204 PHE A N 1
ATOM 1659 C CA . PHE A 1 204 ? 3.122 -2.493 1.523 1.00 98.75 204 PHE A CA 1
ATOM 1660 C C . PHE A 1 204 ? 4.094 -3.238 0.607 1.00 98.75 204 PHE A C 1
ATOM 1662 O O . PHE A 1 204 ? 4.033 -4.467 0.503 1.00 98.75 204 PHE A O 1
ATOM 1669 N N . PHE A 1 205 ? 5.035 -2.498 0.021 1.00 98.00 205 PHE A N 1
ATOM 1670 C CA . PHE A 1 205 ? 6.181 -3.013 -0.727 1.00 98.00 205 PHE A CA 1
ATOM 1671 C C . PHE A 1 205 ? 7.473 -2.563 -0.047 1.00 98.00 205 PHE A C 1
ATOM 1673 O O . PHE A 1 205 ? 7.924 -1.429 -0.215 1.00 98.00 205 PHE A O 1
ATOM 1680 N N . CYS A 1 206 ? 8.044 -3.447 0.763 1.00 95.38 206 CYS A N 1
ATOM 1681 C CA . CYS A 1 206 ? 9.222 -3.154 1.565 1.00 95.38 206 CYS A CA 1
ATOM 1682 C C . CYS A 1 206 ? 9.989 -4.431 1.926 1.00 95.38 206 CYS A C 1
ATOM 1684 O O . CYS A 1 206 ? 9.570 -5.551 1.604 1.00 95.38 206 CYS A O 1
ATOM 1686 N N . HIS A 1 207 ? 11.121 -4.254 2.603 1.00 93.06 207 HIS A N 1
ATOM 1687 C CA . HIS A 1 207 ? 11.838 -5.358 3.221 1.00 93.06 207 HIS A CA 1
ATOM 1688 C C . HIS A 1 207 ? 11.104 -5.844 4.474 1.00 93.06 207 HIS A C 1
ATOM 1690 O O . HIS A 1 207 ? 10.361 -5.107 5.121 1.00 93.06 207 HIS A O 1
ATOM 1696 N N . GLY A 1 208 ? 11.321 -7.114 4.815 1.00 89.88 208 GLY A N 1
ATOM 1697 C CA . GLY A 1 208 ? 10.778 -7.713 6.028 1.00 89.88 208 GLY A CA 1
ATOM 1698 C C . GLY A 1 208 ? 11.866 -8.371 6.860 1.00 89.88 208 GLY A C 1
ATOM 1699 O O . GLY A 1 208 ? 12.596 -9.253 6.384 1.00 89.88 208 GLY A O 1
ATOM 1700 N N . ILE A 1 209 ? 11.937 -7.943 8.111 1.00 89.06 209 ILE A N 1
ATOM 1701 C CA . ILE A 1 209 ? 12.615 -8.643 9.198 1.00 89.06 209 ILE A CA 1
ATOM 1702 C C . ILE A 1 209 ? 11.499 -9.227 10.074 1.00 89.06 209 ILE A C 1
ATOM 1704 O O . ILE A 1 209 ? 10.350 -8.785 10.009 1.00 89.06 209 ILE A O 1
ATOM 1708 N N . ILE A 1 210 ? 11.792 -10.269 10.849 1.00 92.38 210 ILE A N 1
ATOM 1709 C CA . ILE A 1 210 ? 10.802 -10.826 11.773 1.00 92.38 210 ILE A CA 1
ATOM 1710 C C . ILE A 1 210 ? 10.229 -9.702 12.645 1.00 92.38 210 ILE A C 1
ATOM 1712 O O . ILE A 1 210 ? 10.975 -8.944 13.256 1.00 92.38 210 ILE A O 1
ATOM 1716 N N . ASN A 1 211 ? 8.899 -9.591 12.660 1.00 95.44 211 ASN A N 1
ATOM 1717 C CA . ASN A 1 211 ? 8.138 -8.567 13.383 1.00 95.44 211 ASN A CA 1
ATOM 1718 C C . ASN A 1 211 ? 8.388 -7.100 12.971 1.00 95.44 211 ASN A C 1
ATOM 1720 O O . ASN A 1 211 ? 7.942 -6.198 13.683 1.00 95.44 211 ASN A O 1
ATOM 1724 N N . ILE A 1 212 ? 9.038 -6.840 11.829 1.00 96.25 212 ILE A N 1
ATOM 1725 C CA . ILE A 1 212 ? 9.348 -5.482 11.356 1.00 96.25 212 ILE A CA 1
ATOM 1726 C C . ILE A 1 212 ? 9.136 -5.375 9.840 1.00 96.25 212 ILE A C 1
ATOM 1728 O O . ILE A 1 212 ? 9.765 -6.083 9.047 1.00 96.25 212 ILE A O 1
ATOM 1732 N N . ALA A 1 213 ? 8.306 -4.420 9.419 1.00 96.81 213 ALA A N 1
ATOM 1733 C CA . ALA A 1 213 ? 8.312 -3.927 8.044 1.00 96.81 213 ALA A CA 1
ATOM 1734 C C . ALA A 1 213 ? 9.375 -2.824 7.931 1.00 96.81 213 ALA A C 1
ATOM 1736 O O . ALA A 1 213 ? 9.213 -1.750 8.508 1.00 96.81 213 ALA A O 1
ATOM 1737 N N . SER A 1 214 ? 10.475 -3.091 7.225 1.00 95.19 214 SER A N 1
ATOM 1738 C CA . SER A 1 214 ? 11.602 -2.156 7.129 1.00 95.19 214 SER A CA 1
ATOM 1739 C C . SER A 1 214 ? 11.560 -1.384 5.816 1.00 95.19 214 SER A C 1
ATOM 1741 O O . SER A 1 214 ? 11.648 -1.958 4.724 1.00 95.19 214 SER A O 1
ATOM 1743 N N . PHE A 1 215 ? 11.420 -0.065 5.927 1.00 95.88 215 PHE A N 1
ATOM 1744 C CA . PHE A 1 215 ? 11.360 0.841 4.786 1.00 95.88 215 PHE A CA 1
ATOM 1745 C C . PHE A 1 215 ? 12.712 1.441 4.412 1.00 95.88 215 PHE A C 1
ATOM 1747 O O . PHE A 1 215 ? 12.838 1.907 3.289 1.00 95.88 215 PHE A O 1
ATOM 1754 N N . HIS A 1 216 ? 13.705 1.406 5.303 1.00 93.25 216 HIS A N 1
ATOM 1755 C CA . HIS A 1 216 ? 15.065 1.922 5.089 1.00 93.25 216 HIS A CA 1
ATOM 1756 C C . HIS A 1 216 ? 16.126 0.822 5.260 1.00 93.25 216 HIS A C 1
ATOM 1758 O O . HIS A 1 216 ? 17.248 1.090 5.673 1.00 93.25 216 HIS A O 1
ATOM 1764 N N . TYR A 1 217 ? 15.762 -0.433 4.993 1.00 88.44 217 TYR A N 1
ATOM 1765 C CA . TYR A 1 217 ? 16.641 -1.583 5.199 1.00 88.44 217 TYR A CA 1
ATOM 1766 C C . TYR A 1 217 ? 18.009 -1.391 4.542 1.00 88.44 217 TYR A C 1
ATOM 1768 O O . TYR A 1 217 ? 18.067 -1.073 3.353 1.00 88.44 217 TYR A O 1
ATOM 1776 N N . SER A 1 218 ? 19.089 -1.632 5.286 1.00 85.50 218 SER A N 1
ATOM 1777 C CA . SER A 1 218 ? 20.463 -1.390 4.826 1.00 85.50 218 SER A CA 1
ATOM 1778 C C . SER A 1 218 ? 20.730 0.052 4.366 1.00 85.50 218 SER A C 1
ATOM 1780 O O . SER A 1 218 ? 21.430 0.258 3.378 1.00 85.50 218 SER A O 1
ATOM 1782 N N . ALA A 1 219 ? 20.149 1.057 5.024 1.00 83.56 219 ALA A N 1
ATOM 1783 C CA . ALA A 1 219 ? 20.610 2.433 4.852 1.00 83.56 219 ALA A CA 1
ATOM 1784 C C . ALA A 1 219 ? 22.073 2.574 5.316 1.00 83.56 219 ALA A C 1
ATOM 1786 O O . ALA A 1 219 ? 22.545 1.800 6.148 1.00 83.56 219 ALA A O 1
ATOM 1787 N N . ASP A 1 220 ? 22.784 3.576 4.792 1.00 82.19 220 ASP A N 1
ATOM 1788 C CA . ASP A 1 220 ? 24.223 3.756 5.044 1.00 82.19 220 ASP A CA 1
ATOM 1789 C C . ASP A 1 220 ? 24.554 3.996 6.531 1.00 82.19 220 ASP A C 1
ATOM 1791 O O . ASP A 1 220 ? 25.665 3.713 6.987 1.00 82.19 220 ASP A O 1
ATOM 1795 N N . HIS A 1 221 ? 23.583 4.501 7.299 1.00 84.69 221 HIS A N 1
ATOM 1796 C CA . HIS A 1 221 ? 23.690 4.741 8.732 1.00 84.69 221 HIS A CA 1
ATOM 1797 C C . HIS A 1 221 ? 22.607 3.989 9.513 1.00 84.69 221 HIS A C 1
ATOM 1799 O O . HIS A 1 221 ? 21.437 3.976 9.134 1.00 84.69 221 HIS A O 1
ATOM 1805 N N . GLU A 1 222 ? 22.990 3.418 10.658 1.00 86.50 222 GLU A N 1
ATOM 1806 C CA . GLU A 1 222 ? 22.093 2.643 11.529 1.00 86.50 222 GLU A CA 1
ATOM 1807 C C . GLU A 1 222 ? 20.867 3.456 11.980 1.00 86.50 222 GLU A C 1
ATOM 1809 O O . GLU A 1 222 ? 19.756 2.930 12.042 1.00 86.50 222 GLU A O 1
ATOM 1814 N N . ASP A 1 223 ? 21.042 4.751 12.251 1.00 90.25 223 ASP A N 1
ATOM 1815 C CA . ASP A 1 223 ? 19.938 5.640 12.627 1.00 90.25 223 ASP A CA 1
ATOM 1816 C C . ASP A 1 223 ? 18.939 5.840 11.477 1.00 90.25 223 ASP 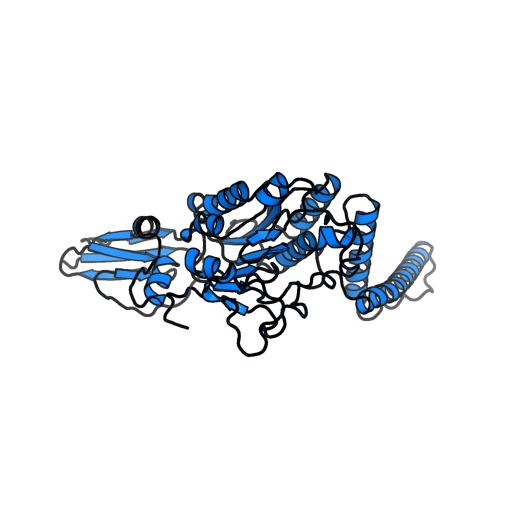A C 1
ATOM 1818 O O . ASP A 1 223 ? 17.723 5.868 11.705 1.00 90.25 223 ASP A O 1
ATOM 1822 N N . ASP A 1 224 ? 19.426 5.911 10.234 1.00 88.88 224 ASP A N 1
ATOM 1823 C CA . ASP A 1 224 ? 18.574 5.994 9.050 1.00 88.88 224 ASP A CA 1
ATOM 1824 C C . ASP A 1 224 ? 17.810 4.686 8.842 1.00 88.88 224 ASP A C 1
ATOM 1826 O O . ASP A 1 224 ? 16.603 4.731 8.593 1.00 88.88 224 ASP A O 1
ATOM 1830 N N . GLU A 1 225 ? 18.455 3.531 9.022 1.00 88.38 225 GLU A N 1
ATOM 1831 C CA . GLU A 1 225 ? 17.797 2.223 8.937 1.00 88.38 225 GLU A CA 1
ATOM 1832 C C . GLU A 1 225 ? 16.694 2.101 9.993 1.00 88.38 225 GLU A C 1
ATOM 1834 O O . GLU A 1 225 ? 15.524 1.884 9.650 1.00 88.38 225 GLU A O 1
ATOM 1839 N N . LYS A 1 226 ? 17.027 2.372 11.261 1.00 93.62 226 LYS A N 1
ATOM 1840 C CA . LYS A 1 226 ? 16.070 2.377 12.375 1.00 93.62 226 LYS A CA 1
ATOM 1841 C C . LYS A 1 226 ? 14.916 3.326 12.121 1.00 93.62 226 LYS A C 1
ATOM 1843 O O . LYS A 1 226 ? 13.777 3.007 12.463 1.00 93.62 226 LYS A O 1
ATOM 1848 N N . SER A 1 227 ? 15.143 4.497 11.523 1.00 95.69 227 SER A N 1
ATOM 1849 C CA . SER A 1 227 ? 14.071 5.461 11.229 1.00 95.69 227 SER A CA 1
ATOM 1850 C C . SER A 1 227 ? 12.985 4.900 10.291 1.00 95.69 227 SER A C 1
ATOM 1852 O O . SER A 1 227 ? 11.839 5.354 10.354 1.00 95.69 227 SER A O 1
ATOM 1854 N N . GLY A 1 228 ? 13.302 3.869 9.501 1.00 95.44 228 GLY A N 1
ATOM 1855 C CA . GLY A 1 228 ? 12.372 3.154 8.627 1.00 95.44 228 GLY A CA 1
ATOM 1856 C C . GLY A 1 228 ? 11.783 1.859 9.204 1.00 95.44 228 GLY A C 1
ATOM 1857 O O . GLY A 1 228 ? 11.035 1.190 8.493 1.00 95.44 228 GLY A O 1
ATOM 1858 N N . GLU A 1 229 ? 12.091 1.472 10.445 1.00 96.62 229 GLU A N 1
ATOM 1859 C CA . GLU A 1 229 ? 11.613 0.217 11.052 1.00 96.62 229 GLU A CA 1
ATOM 1860 C C . GLU A 1 229 ? 10.198 0.338 11.632 1.00 96.62 229 GLU A C 1
ATOM 1862 O O . GLU A 1 229 ? 9.989 0.782 12.761 1.00 96.62 229 GLU A O 1
ATOM 1867 N N . PHE A 1 230 ? 9.195 -0.080 10.866 1.00 98.12 230 PHE A N 1
ATOM 1868 C CA . PHE A 1 230 ? 7.807 -0.112 11.316 1.00 98.12 230 PHE A CA 1
ATOM 1869 C C . PHE A 1 230 ? 7.501 -1.434 12.033 1.00 98.12 230 PHE A C 1
ATOM 1871 O O . PHE A 1 230 ? 7.021 -2.402 11.435 1.00 98.12 230 PHE A O 1
ATOM 1878 N N . ASP A 1 231 ? 7.826 -1.473 13.322 1.00 97.62 231 ASP A N 1
ATOM 1879 C CA . ASP A 1 231 ? 7.628 -2.619 14.211 1.00 97.62 231 ASP A CA 1
ATOM 1880 C C . ASP A 1 231 ? 6.222 -2.660 14.858 1.00 97.62 231 ASP A C 1
ATOM 1882 O O . ASP A 1 231 ? 5.336 -1.847 14.570 1.00 97.62 231 ASP A O 1
ATOM 1886 N N . ILE A 1 232 ? 6.017 -3.618 15.768 1.00 97.12 232 ILE A N 1
ATOM 1887 C CA . ILE A 1 232 ? 4.767 -3.787 16.528 1.00 97.12 232 ILE A CA 1
ATOM 1888 C C . ILE A 1 232 ? 4.408 -2.531 17.340 1.00 97.12 232 ILE A C 1
ATOM 1890 O O . ILE A 1 232 ? 3.238 -2.156 17.398 1.00 97.12 232 ILE A O 1
ATOM 1894 N N . SER A 1 233 ? 5.384 -1.829 17.921 1.00 97.75 233 SER A N 1
ATOM 1895 C CA . SER A 1 233 ? 5.117 -0.614 18.700 1.00 97.75 233 SER A CA 1
ATOM 1896 C C . SER A 1 233 ? 4.536 0.513 17.838 1.00 97.75 233 SER A C 1
ATOM 1898 O O . SER A 1 233 ? 3.746 1.319 18.328 1.00 97.75 233 SER A O 1
ATOM 1900 N N . TYR A 1 234 ? 4.872 0.557 16.545 1.00 98.25 234 TYR A N 1
ATOM 1901 C CA . TYR A 1 234 ? 4.313 1.526 15.601 1.00 98.25 234 TYR A CA 1
ATOM 1902 C C . TYR A 1 234 ? 2.952 1.113 15.048 1.00 98.25 234 TYR A C 1
ATOM 1904 O O . TYR A 1 234 ? 2.114 1.987 14.815 1.00 98.25 234 TYR A O 1
ATOM 1912 N N . ILE A 1 235 ? 2.685 -0.190 14.919 1.00 98.25 235 ILE A N 1
ATOM 1913 C CA . ILE A 1 235 ? 1.332 -0.702 14.655 1.00 98.25 235 ILE A CA 1
ATOM 1914 C C . ILE A 1 235 ? 0.362 -0.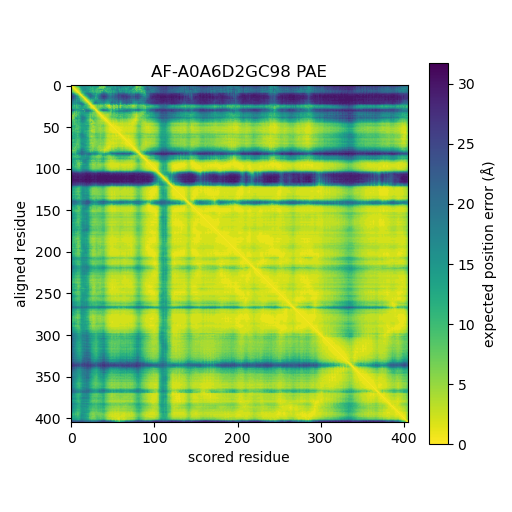191 15.730 1.00 98.25 235 ILE A C 1
ATOM 1916 O O . ILE A 1 235 ? -0.717 0.307 15.397 1.00 98.25 235 ILE A O 1
ATOM 1920 N N . GLU A 1 236 ? 0.780 -0.234 16.999 1.00 96.81 236 GLU A N 1
ATOM 1921 C CA . GLU A 1 236 ? -0.019 0.202 18.151 1.00 96.81 236 GLU A CA 1
ATOM 1922 C C . GLU A 1 236 ? -0.363 1.698 18.159 1.00 96.81 236 GLU A C 1
ATOM 1924 O O . GLU A 1 236 ? -1.361 2.096 18.768 1.00 96.81 236 GLU A O 1
ATOM 1929 N N . LYS A 1 237 ? 0.421 2.527 17.460 1.00 97.94 237 LYS A N 1
ATOM 1930 C CA . LYS A 1 237 ? 0.203 3.979 17.361 1.00 97.94 237 LYS A CA 1
ATOM 1931 C C . LYS A 1 237 ? -0.819 4.372 16.293 1.00 97.94 237 LYS A C 1
ATOM 1933 O O . LYS A 1 237 ? -1.220 5.535 16.243 1.00 97.94 237 LYS A O 1
ATOM 1938 N N . VAL A 1 238 ? -1.219 3.455 15.414 1.00 98.31 238 VAL A N 1
ATOM 1939 C CA . VAL A 1 238 ? -2.185 3.745 14.348 1.00 98.31 238 VAL A CA 1
ATOM 1940 C C . VAL A 1 238 ? -3.608 3.558 14.872 1.00 98.31 238 VAL A C 1
ATOM 1942 O O . VAL A 1 238 ? -3.948 2.514 15.430 1.00 98.31 238 VAL A O 1
ATOM 1945 N N . HIS A 1 239 ? -4.451 4.569 14.665 1.00 96.69 239 HIS A N 1
ATOM 1946 C CA . HIS A 1 239 ? -5.861 4.524 15.045 1.00 96.69 239 HIS A CA 1
ATOM 1947 C C . HIS A 1 239 ? -6.624 3.507 14.203 1.00 96.69 239 HIS A C 1
ATOM 1949 O O . HIS A 1 239 ? -6.655 3.616 12.980 1.00 96.69 239 HIS A O 1
ATOM 1955 N N . GLU A 1 240 ? -7.325 2.565 14.832 1.00 95.38 240 GLU A N 1
ATOM 1956 C CA . GLU A 1 240 ? -8.129 1.592 14.081 1.00 95.38 240 GLU A CA 1
ATOM 1957 C C . GLU A 1 240 ? -9.273 2.279 13.320 1.00 95.38 240 GLU A C 1
ATOM 1959 O O . GLU A 1 240 ? -9.643 1.857 12.219 1.00 95.38 240 GLU A O 1
ATOM 1964 N N . SER A 1 241 ? -9.804 3.378 13.868 1.00 94.00 241 SER A N 1
ATOM 1965 C CA . SER A 1 241 ? -10.953 4.098 13.310 1.00 94.00 241 SER A CA 1
ATOM 1966 C C . SER A 1 241 ? -10.719 4.726 11.934 1.00 94.00 241 SER A C 1
ATOM 1968 O O . SER A 1 241 ? -11.691 5.152 11.310 1.00 94.00 241 SER A O 1
ATOM 1970 N N . ILE A 1 242 ? -9.477 4.773 11.438 1.00 96.75 242 ILE A N 1
ATOM 1971 C CA . ILE A 1 242 ? -9.176 5.259 10.083 1.00 96.75 242 ILE A CA 1
ATOM 1972 C C . ILE A 1 242 ? -9.423 4.203 9.006 1.00 96.75 242 ILE A C 1
ATOM 1974 O O . ILE A 1 242 ? -9.345 4.532 7.830 1.00 96.75 242 ILE A O 1
ATOM 1978 N N . PHE A 1 243 ? -9.682 2.947 9.366 1.00 97.50 243 PHE A N 1
ATOM 1979 C CA . PHE A 1 243 ? -9.977 1.877 8.413 1.00 97.50 243 PHE A CA 1
ATOM 1980 C C . PHE A 1 243 ? -11.486 1.675 8.276 1.00 97.50 243 PHE A C 1
ATOM 1982 O O . PHE A 1 243 ? -12.223 1.823 9.253 1.00 97.50 243 PHE A O 1
ATOM 1989 N N . ASP A 1 244 ? -11.962 1.306 7.083 1.00 94.94 244 ASP A N 1
ATOM 1990 C CA . ASP A 1 244 ? -13.367 0.916 6.912 1.00 94.94 244 ASP A CA 1
ATOM 1991 C C . ASP A 1 244 ? -13.637 -0.538 7.369 1.00 94.94 244 ASP A C 1
ATOM 1993 O O . ASP A 1 244 ? -12.724 -1.326 7.606 1.00 94.94 244 ASP A O 1
ATOM 1997 N N . TYR A 1 245 ? -14.911 -0.911 7.510 1.00 89.81 245 TYR A N 1
ATOM 1998 C CA . TYR A 1 245 ? -15.363 -2.177 8.107 1.00 89.81 245 TYR A CA 1
ATOM 1999 C C . TYR A 1 245 ? -14.939 -3.456 7.357 1.00 89.81 245 TYR A C 1
ATOM 2001 O O . TYR A 1 245 ? -14.949 -4.558 7.916 1.00 89.81 245 TYR A O 1
ATOM 2009 N N . ASP A 1 246 ? -14.628 -3.331 6.078 1.00 91.56 246 ASP A N 1
ATOM 2010 C CA . ASP A 1 246 ? -14.208 -4.367 5.128 1.00 91.56 246 ASP A CA 1
ATOM 2011 C C . ASP A 1 246 ? -12.802 -4.076 4.574 1.00 91.56 246 ASP A C 1
ATOM 2013 O O . ASP A 1 246 ? -12.422 -4.648 3.554 1.00 91.56 246 ASP A O 1
ATOM 2017 N N . ALA A 1 247 ? -12.051 -3.175 5.219 1.00 97.12 247 ALA A N 1
ATOM 2018 C CA . ALA A 1 247 ? -10.738 -2.787 4.743 1.00 97.12 247 ALA A CA 1
ATOM 2019 C C . ALA A 1 247 ? -9.778 -3.984 4.678 1.00 97.12 247 ALA A C 1
ATOM 2021 O O . ALA A 1 247 ? -9.837 -4.917 5.491 1.00 97.12 247 ALA A O 1
ATOM 2022 N N . GLU A 1 248 ? -8.883 -3.932 3.696 1.00 98.06 248 GLU A N 1
ATOM 2023 C CA . GLU A 1 248 ? -7.872 -4.953 3.441 1.00 98.06 248 GLU A CA 1
ATOM 2024 C C . GLU A 1 248 ? -6.471 -4.344 3.504 1.00 98.06 248 GLU A C 1
ATOM 2026 O O . GLU A 1 248 ? -6.183 -3.327 2.870 1.00 98.06 248 GLU A O 1
ATOM 2031 N N . VAL A 1 249 ? -5.577 -5.006 4.230 1.00 98.81 249 VAL A N 1
ATOM 2032 C CA . VAL A 1 249 ? -4.147 -4.707 4.216 1.00 98.81 249 VAL A CA 1
ATOM 2033 C C . VAL A 1 249 ? -3.409 -5.861 3.554 1.00 98.81 249 VAL A C 1
ATOM 2035 O O . VAL A 1 249 ? -3.667 -7.024 3.850 1.00 98.81 249 VAL A O 1
ATOM 2038 N N . ILE A 1 250 ? -2.475 -5.559 2.663 1.00 98.81 250 ILE A N 1
ATOM 2039 C CA . ILE A 1 250 ? -1.584 -6.544 2.050 1.00 98.81 250 ILE A CA 1
ATOM 2040 C C . ILE A 1 250 ? -0.153 -6.115 2.340 1.00 98.81 250 ILE A C 1
ATOM 2042 O O . ILE A 1 250 ? 0.208 -4.968 2.095 1.00 98.81 250 ILE A O 1
ATOM 2046 N N . THR A 1 251 ? 0.679 -7.020 2.838 1.00 98.12 251 THR A N 1
ATOM 2047 C CA . THR A 1 251 ? 2.111 -6.772 2.991 1.00 98.12 251 THR A CA 1
ATOM 2048 C C . THR A 1 251 ? 2.919 -7.796 2.213 1.00 98.12 251 THR A C 1
ATOM 2050 O O . THR A 1 251 ? 2.765 -9.007 2.382 1.00 98.12 251 THR A O 1
ATOM 2053 N N . TYR A 1 252 ? 3.792 -7.286 1.349 1.00 97.25 252 TYR A N 1
ATOM 2054 C CA . TYR A 1 252 ? 4.805 -8.063 0.644 1.00 97.25 252 TYR A CA 1
ATOM 2055 C C . TYR A 1 252 ? 6.163 -8.002 1.358 1.00 97.25 252 TYR A C 1
ATOM 2057 O O . TYR A 1 252 ? 7.187 -8.335 0.755 1.00 97.25 252 TYR A O 1
ATOM 2065 N N . ALA A 1 253 ? 6.205 -7.582 2.627 1.00 94.50 253 ALA A N 1
ATOM 2066 C CA . ALA A 1 253 ? 7.397 -7.704 3.457 1.00 94.50 253 ALA A CA 1
ATOM 2067 C C . ALA A 1 253 ? 7.716 -9.187 3.715 1.00 94.50 253 ALA A C 1
ATOM 2069 O O . ALA A 1 253 ? 6.826 -10.000 3.980 1.00 94.50 253 ALA A O 1
ATOM 2070 N N . CYS A 1 254 ? 8.998 -9.546 3.627 1.00 93.19 254 CYS A N 1
ATOM 2071 C CA . CYS A 1 254 ? 9.457 -10.915 3.848 1.00 93.19 254 CYS A CA 1
ATOM 2072 C C . CYS A 1 254 ? 9.023 -11.425 5.225 1.00 93.19 254 CYS A C 1
ATOM 2074 O O . CYS A 1 254 ? 9.315 -10.772 6.224 1.00 93.19 254 CYS A O 1
ATOM 2076 N N . ARG A 1 255 ? 8.440 -12.630 5.290 1.00 93.50 255 ARG A N 1
ATOM 2077 C CA . ARG A 1 255 ? 8.157 -13.330 6.558 1.00 93.50 255 ARG A CA 1
ATOM 2078 C C . ARG A 1 255 ? 7.263 -12.546 7.533 1.00 93.50 255 ARG A C 1
ATOM 2080 O O . ARG A 1 255 ? 7.242 -12.852 8.718 1.00 93.50 255 ARG A O 1
ATOM 2087 N N . ALA A 1 256 ? 6.489 -11.569 7.057 1.00 97.00 256 ALA A N 1
ATOM 2088 C CA . ALA A 1 256 ? 5.597 -10.783 7.913 1.00 97.00 256 ALA A CA 1
ATOM 2089 C C . ALA A 1 256 ? 4.507 -11.628 8.601 1.00 97.00 256 ALA A C 1
ATOM 2091 O O . ALA A 1 256 ? 3.921 -11.191 9.588 1.00 97.00 256 ALA A O 1
ATOM 2092 N N . GLY A 1 257 ? 4.235 -12.830 8.085 1.00 97.44 257 GLY A N 1
ATOM 2093 C CA . GLY A 1 257 ? 3.286 -13.791 8.636 1.00 97.44 257 GLY A CA 1
ATOM 2094 C C . GLY A 1 257 ? 3.817 -14.708 9.745 1.00 97.44 257 GLY A C 1
ATOM 2095 O O . GLY A 1 257 ? 3.067 -15.565 10.215 1.00 97.44 257 GLY A O 1
ATOM 2096 N N . ILE A 1 258 ? 5.082 -14.566 10.153 1.00 97.56 258 ILE A N 1
ATOM 2097 C CA . ILE A 1 258 ? 5.716 -15.358 11.221 1.00 97.56 258 ILE A CA 1
ATOM 2098 C C . ILE A 1 258 ? 6.437 -14.449 12.227 1.00 97.56 258 ILE A C 1
ATOM 2100 O O . ILE A 1 258 ? 6.736 -13.295 11.923 1.00 97.56 258 ILE A O 1
ATOM 2104 N N . SER A 1 259 ? 6.705 -14.967 13.428 1.00 97.25 259 SER A N 1
ATOM 2105 C CA . SER A 1 259 ? 7.382 -14.233 14.511 1.00 97.25 259 SER A CA 1
ATOM 2106 C C . SER A 1 259 ? 8.646 -14.929 15.032 1.00 97.25 259 SER A C 1
ATOM 2108 O O . SER A 1 259 ? 9.267 -14.446 15.976 1.00 97.25 259 SER A O 1
ATOM 2110 N N . VAL A 1 260 ? 8.992 -16.086 14.466 1.00 95.94 260 VAL A N 1
ATOM 2111 C CA . VAL A 1 260 ? 10.146 -16.905 14.848 1.00 95.94 260 VAL A CA 1
ATOM 2112 C C . VAL A 1 260 ? 11.136 -16.902 13.685 1.00 95.94 260 VAL A C 1
ATOM 2114 O O . VAL A 1 260 ? 10.742 -17.187 12.553 1.00 95.94 260 VAL A O 1
ATOM 2117 N N . ASP A 1 261 ? 12.403 -16.562 13.941 1.00 92.81 261 ASP A N 1
ATOM 2118 C CA . ASP A 1 261 ? 13.441 -16.566 12.903 1.00 92.81 261 ASP A CA 1
ATOM 2119 C C . ASP A 1 261 ? 14.127 -17.929 12.830 1.00 92.81 261 ASP A C 1
ATOM 2121 O O . ASP A 1 261 ? 15.033 -18.228 13.598 1.00 92.81 261 ASP A O 1
ATOM 2125 N N . GLU A 1 262 ? 13.673 -18.768 11.905 1.00 91.56 262 GLU A N 1
ATOM 2126 C CA . GLU A 1 262 ? 14.254 -20.083 11.649 1.00 91.56 262 GLU A CA 1
ATOM 2127 C C . GLU A 1 262 ? 14.319 -20.344 10.144 1.00 91.56 262 GLU A C 1
ATOM 2129 O O . GLU A 1 262 ? 13.548 -19.795 9.347 1.00 91.56 262 GLU A O 1
ATOM 2134 N N . HIS A 1 263 ? 15.244 -21.211 9.738 1.00 90.44 263 HIS A N 1
ATOM 2135 C CA . HIS A 1 263 ? 15.409 -21.583 8.332 1.00 90.44 263 HIS A CA 1
ATOM 2136 C C . HIS A 1 263 ? 14.478 -22.718 7.886 1.00 90.44 263 HIS A C 1
ATOM 2138 O O . HIS A 1 263 ? 14.141 -22.783 6.700 1.00 90.44 263 HIS A O 1
ATOM 2144 N N . ASP A 1 264 ? 14.040 -23.574 8.816 1.00 93.50 264 ASP A N 1
ATOM 2145 C CA . ASP A 1 264 ? 13.217 -24.748 8.524 1.00 93.50 264 ASP A CA 1
ATOM 2146 C C . ASP A 1 264 ? 12.168 -25.035 9.612 1.00 93.50 264 ASP A C 1
ATOM 2148 O O . ASP A 1 264 ? 12.489 -25.320 10.772 1.00 93.50 264 ASP A O 1
ATOM 2152 N N . PHE A 1 265 ? 10.902 -25.016 9.194 1.00 94.31 265 PHE A N 1
ATOM 2153 C CA . PHE A 1 265 ? 9.727 -25.355 10.000 1.00 94.31 265 PHE A CA 1
ATOM 2154 C C . PHE A 1 265 ? 9.142 -26.732 9.653 1.00 94.31 265 PHE A C 1
ATOM 2156 O O . PHE A 1 265 ? 8.058 -27.090 10.126 1.00 94.31 265 PHE A O 1
ATOM 2163 N N . SER A 1 266 ? 9.846 -27.529 8.843 1.00 90.62 266 SER A N 1
ATOM 2164 C CA . SER A 1 266 ? 9.465 -28.913 8.557 1.00 90.62 266 SER A CA 1
ATOM 2165 C C . SER A 1 266 ? 9.305 -29.709 9.859 1.00 90.62 266 SER A C 1
ATOM 2167 O O . SER A 1 266 ? 10.037 -29.512 10.829 1.00 90.62 266 SER A O 1
ATOM 2169 N N . GLY A 1 267 ? 8.305 -30.594 9.902 1.00 83.25 267 GLY A N 1
ATOM 2170 C CA . GLY A 1 267 ? 7.963 -31.355 11.111 1.00 83.25 267 GLY A CA 1
ATOM 2171 C C . GLY A 1 267 ? 6.961 -30.673 12.052 1.00 83.25 267 GLY A C 1
ATOM 2172 O O . GLY A 1 267 ? 6.793 -31.127 13.178 1.00 83.25 267 GLY A O 1
ATOM 2173 N N . GLY A 1 268 ? 6.275 -29.613 11.606 1.00 80.56 268 GLY A N 1
ATOM 2174 C CA . GLY A 1 268 ? 5.158 -29.009 12.348 1.00 80.56 268 GLY A CA 1
ATOM 2175 C C . GLY A 1 268 ? 5.575 -28.012 13.430 1.00 80.56 268 GLY A C 1
ATOM 2176 O O . GLY A 1 268 ? 4.795 -27.741 14.342 1.00 80.56 268 GLY A O 1
ATOM 2177 N N . LYS A 1 269 ? 6.791 -27.457 13.342 1.00 89.06 269 LYS A N 1
ATOM 2178 C CA . LYS A 1 269 ? 7.242 -26.402 14.256 1.00 89.06 269 LYS A CA 1
ATOM 2179 C C . LYS A 1 269 ? 6.343 -25.174 14.119 1.00 89.06 269 LYS A C 1
ATOM 2181 O O . LYS A 1 269 ? 6.059 -24.714 13.014 1.00 89.06 269 LYS A O 1
ATOM 2186 N N . TYR A 1 270 ? 5.922 -24.623 15.252 1.00 93.06 270 TYR A N 1
ATOM 2187 C CA . TYR A 1 270 ? 5.138 -23.396 15.271 1.00 93.06 270 TYR A CA 1
ATOM 2188 C C . TYR A 1 270 ? 6.012 -22.194 14.892 1.00 93.06 270 TYR A C 1
ATOM 2190 O O . TYR A 1 270 ? 7.063 -21.980 15.493 1.00 93.06 270 TYR A O 1
ATOM 2198 N N . ALA A 1 271 ? 5.568 -21.403 13.913 1.00 95.56 271 ALA A N 1
ATOM 2199 C CA . ALA A 1 271 ? 6.325 -20.267 13.386 1.00 95.56 271 ALA A CA 1
ATOM 2200 C C . ALA A 1 271 ? 5.923 -18.923 14.006 1.00 95.56 271 ALA A C 1
ATOM 2202 O O . ALA A 1 271 ? 6.350 -17.864 13.549 1.00 95.56 271 ALA A O 1
ATOM 2203 N N . GLY A 1 272 ? 5.092 -18.942 15.049 1.00 96.81 272 GLY A N 1
ATOM 2204 C CA . GLY A 1 272 ? 4.683 -17.711 15.710 1.00 96.81 272 GLY A CA 1
ATOM 2205 C C . GLY A 1 272 ? 3.648 -16.909 14.925 1.00 96.81 272 GLY A C 1
ATOM 2206 O O . GLY A 1 272 ? 3.609 -15.690 15.042 1.00 96.81 272 GLY A O 1
ATOM 2207 N N . GLN A 1 273 ? 2.802 -17.557 14.115 1.00 96.62 273 GLN A N 1
ATOM 2208 C CA . GLN A 1 273 ? 1.799 -16.862 13.298 1.00 96.62 273 GLN A CA 1
ATOM 2209 C C . GLN A 1 273 ? 0.928 -15.892 14.113 1.00 96.62 273 GLN A C 1
ATOM 2211 O O . GLN A 1 273 ? 0.664 -14.790 13.639 1.00 96.62 273 GLN A O 1
ATOM 2216 N N . MET A 1 274 ? 0.538 -16.262 15.340 1.00 95.81 274 MET A N 1
ATOM 2217 C CA . MET A 1 274 ? -0.299 -15.422 16.213 1.00 95.81 274 MET A CA 1
ATOM 2218 C C . MET A 1 274 ? 0.425 -14.182 16.764 1.00 95.81 274 MET A C 1
ATOM 2220 O O . MET A 1 274 ? -0.212 -13.207 17.154 1.00 95.81 274 MET A O 1
ATOM 2224 N N . GLU A 1 275 ? 1.756 -14.202 16.778 1.00 97.06 275 GLU A N 1
ATOM 2225 C CA . GLU A 1 275 ? 2.591 -13.098 17.264 1.00 97.06 275 GLU A CA 1
ATOM 2226 C C . GLU A 1 275 ? 3.245 -12.315 16.117 1.00 97.06 275 GLU A C 1
ATOM 2228 O O . GLU A 1 275 ? 3.985 -11.364 16.355 1.00 97.06 275 GLU A O 1
ATOM 2233 N N . SER A 1 276 ? 2.969 -12.712 14.873 1.00 97.94 276 SER A N 1
ATOM 2234 C CA . SER A 1 276 ? 3.566 -12.129 13.677 1.00 97.94 276 SER A CA 1
ATOM 2235 C C . SER A 1 276 ? 3.150 -10.676 13.457 1.00 97.94 276 SER A C 1
ATOM 2237 O O . SER A 1 276 ? 2.063 -10.252 13.857 1.00 97.94 276 SER A O 1
ATOM 2239 N N . HIS A 1 277 ? 3.982 -9.927 12.728 1.00 98.12 277 HIS A N 1
ATOM 2240 C CA . HIS A 1 277 ? 3.681 -8.553 12.302 1.00 98.12 277 HIS A CA 1
ATOM 2241 C C . HIS A 1 277 ? 2.294 -8.441 11.652 1.00 98.12 277 HIS A C 1
ATOM 2243 O O . HIS A 1 277 ? 1.508 -7.557 11.993 1.00 98.12 277 HIS A O 1
ATOM 2249 N N . ALA A 1 278 ? 1.961 -9.384 10.767 1.00 98.38 278 ALA A N 1
ATOM 2250 C CA . ALA A 1 278 ? 0.676 -9.434 10.085 1.00 98.38 278 ALA A CA 1
ATOM 2251 C C . ALA A 1 278 ? -0.499 -9.662 11.042 1.00 98.38 278 ALA A C 1
ATOM 2253 O O . ALA A 1 278 ? -1.523 -8.989 10.912 1.00 98.38 278 ALA A O 1
ATOM 2254 N N . GLN A 1 279 ? -0.353 -10.566 12.015 1.00 98.44 279 GLN A N 1
ATOM 2255 C CA . GLN A 1 279 ? -1.397 -10.796 13.008 1.00 98.44 279 GLN A CA 1
ATOM 2256 C C . GLN A 1 279 ? -1.575 -9.581 13.925 1.00 98.44 279 GLN A C 1
ATOM 2258 O O . GLN A 1 279 ? -2.711 -9.182 14.171 1.00 98.44 279 GLN A O 1
ATOM 2263 N N . LYS A 1 280 ? -0.486 -8.930 14.357 1.00 98.31 280 LYS A N 1
ATOM 2264 C CA . LYS A 1 280 ? -0.571 -7.700 15.163 1.00 98.31 280 LYS A CA 1
ATOM 2265 C C . LYS A 1 280 ? -1.243 -6.558 14.406 1.00 98.31 280 LYS A C 1
ATOM 2267 O O . LYS A 1 280 ? -2.084 -5.878 14.984 1.00 98.31 280 LYS A O 1
ATOM 2272 N N . MET A 1 281 ? -0.958 -6.387 13.110 1.00 98.56 281 MET A N 1
ATOM 2273 C CA . MET A 1 281 ? -1.706 -5.446 12.263 1.00 98.56 281 MET A CA 1
ATOM 2274 C C . MET A 1 281 ? -3.194 -5.798 12.201 1.00 98.56 281 MET A C 1
ATOM 2276 O O . MET A 1 281 ? -4.029 -4.906 12.330 1.00 98.56 281 MET A O 1
ATOM 2280 N N . ALA A 1 282 ? -3.534 -7.078 12.020 1.00 98.25 282 ALA A N 1
ATOM 2281 C CA . ALA A 1 282 ? -4.925 -7.511 11.938 1.00 98.25 282 ALA A CA 1
ATOM 2282 C C . ALA A 1 282 ? -5.661 -7.193 13.244 1.00 98.25 282 ALA A C 1
ATOM 2284 O O . ALA A 1 282 ? -6.666 -6.484 13.227 1.00 98.25 282 ALA A O 1
ATOM 2285 N N . ASP A 1 283 ? -5.117 -7.644 14.373 1.00 97.50 283 ASP A N 1
ATOM 2286 C CA . ASP A 1 283 ? -5.705 -7.453 15.697 1.00 97.50 283 ASP A CA 1
ATOM 2287 C C . ASP A 1 283 ? -5.844 -5.970 16.052 1.00 97.50 283 ASP A C 1
ATOM 2289 O O . ASP A 1 283 ? -6.935 -5.526 16.417 1.00 97.50 283 ASP A O 1
ATOM 2293 N N . LYS A 1 284 ? -4.767 -5.188 15.900 1.00 97.06 284 LYS A N 1
ATOM 2294 C CA . LYS A 1 284 ? -4.756 -3.777 16.294 1.00 97.06 284 LYS A CA 1
ATOM 2295 C C . LYS A 1 284 ? -5.646 -2.921 15.407 1.00 97.06 284 LYS A C 1
ATOM 2297 O O . LYS A 1 284 ? -6.381 -2.069 15.902 1.00 97.06 284 LYS A O 1
ATOM 2302 N N . TRP A 1 285 ? -5.576 -3.114 14.094 1.00 97.56 285 TRP A N 1
ATOM 2303 C CA . TRP A 1 285 ? -6.332 -2.284 13.161 1.00 97.56 285 TRP A CA 1
ATOM 2304 C C . TRP A 1 285 ? -7.732 -2.817 12.909 1.00 97.56 285 TRP A C 1
ATOM 2306 O O . TRP A 1 285 ? -8.490 -2.138 12.232 1.00 97.56 285 TRP A O 1
ATOM 2316 N N . ASP A 1 286 ? -8.111 -3.974 13.453 1.00 95.94 286 ASP A N 1
ATOM 2317 C CA . ASP A 1 286 ? -9.414 -4.619 13.260 1.00 95.94 286 ASP A CA 1
ATOM 2318 C C . ASP A 1 286 ? -9.770 -4.798 11.768 1.00 95.94 286 ASP A C 1
ATOM 2320 O O . ASP A 1 286 ? -10.856 -4.418 11.315 1.00 95.94 286 ASP A O 1
ATOM 2324 N N . VAL A 1 287 ? -8.826 -5.336 10.985 1.00 96.81 287 VAL A N 1
ATOM 2325 C CA . VAL A 1 287 ? -8.925 -5.537 9.523 1.00 96.81 287 VAL A CA 1
ATOM 2326 C C . VAL A 1 287 ? -8.365 -6.890 9.089 1.00 96.81 287 VAL A C 1
ATOM 2328 O O . VAL A 1 287 ? -7.604 -7.526 9.814 1.00 96.81 287 VAL A O 1
ATOM 2331 N N . ASN A 1 288 ? -8.709 -7.325 7.873 1.00 96.81 288 ASN A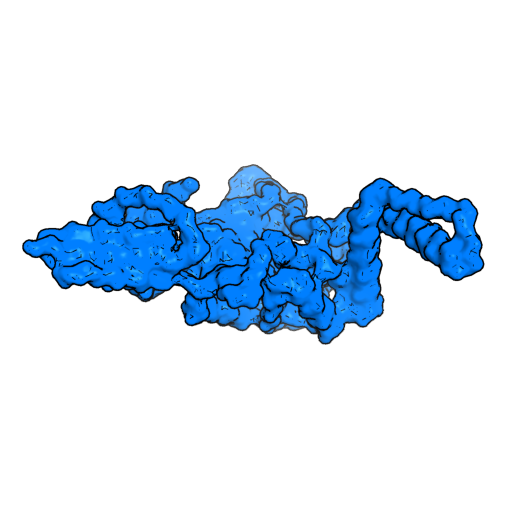 N 1
ATOM 2332 C CA . ASN A 1 288 ? -8.037 -8.473 7.266 1.00 96.81 288 ASN A CA 1
ATOM 2333 C C . ASN A 1 288 ? -6.650 -8.055 6.769 1.00 96.81 288 ASN A C 1
ATOM 2335 O O . ASN A 1 288 ? -6.527 -7.067 6.039 1.00 96.81 288 ASN A O 1
ATOM 2339 N N . VAL A 1 289 ? -5.636 -8.850 7.093 1.00 98.69 289 VAL A N 1
ATOM 2340 C CA . VAL A 1 289 ? -4.269 -8.683 6.595 1.00 98.69 289 VAL A CA 1
ATOM 2341 C C . VAL A 1 289 ? -3.896 -9.884 5.733 1.00 98.69 289 VAL A C 1
ATOM 2343 O O . VAL A 1 289 ? -4.215 -11.022 6.065 1.00 98.69 289 VAL A O 1
ATOM 2346 N N . LYS A 1 290 ? -3.212 -9.651 4.618 1.00 98.69 290 LYS A N 1
ATOM 2347 C CA . LYS A 1 290 ? -2.599 -10.692 3.791 1.00 98.69 290 LYS A CA 1
ATOM 2348 C C . LYS A 1 290 ? -1.088 -10.549 3.826 1.00 98.69 290 LYS A C 1
ATOM 2350 O O . LYS A 1 290 ? -0.579 -9.467 3.544 1.00 98.69 290 LYS A O 1
ATOM 2355 N N . ALA A 1 291 ? -0.383 -11.628 4.142 1.00 98.38 291 ALA A N 1
ATOM 2356 C CA . ALA A 1 291 ? 1.070 -11.610 4.283 1.00 98.38 291 ALA A CA 1
ATOM 2357 C C . ALA A 1 291 ? 1.708 -12.933 3.855 1.00 98.38 291 ALA A C 1
ATOM 2359 O O . ALA A 1 291 ? 1.039 -13.965 3.777 1.00 98.38 291 ALA A O 1
ATOM 2360 N N . PHE A 1 292 ? 3.014 -12.901 3.598 1.00 97.00 292 PHE A N 1
ATOM 2361 C CA . PHE A 1 292 ? 3.811 -14.105 3.390 1.00 97.00 292 PHE A CA 1
ATOM 2362 C C . PHE A 1 292 ? 4.387 -14.623 4.710 1.00 97.00 292 PHE A C 1
ATOM 2364 O O . PHE A 1 292 ? 4.983 -13.870 5.479 1.00 97.00 292 PHE A O 1
ATOM 2371 N N . GLU A 1 293 ? 4.283 -15.933 4.934 1.00 96.44 293 GLU A N 1
ATOM 2372 C CA . GLU A 1 293 ? 5.087 -16.636 5.946 1.00 96.44 293 GLU A CA 1
ATOM 2373 C C . GLU A 1 293 ? 6.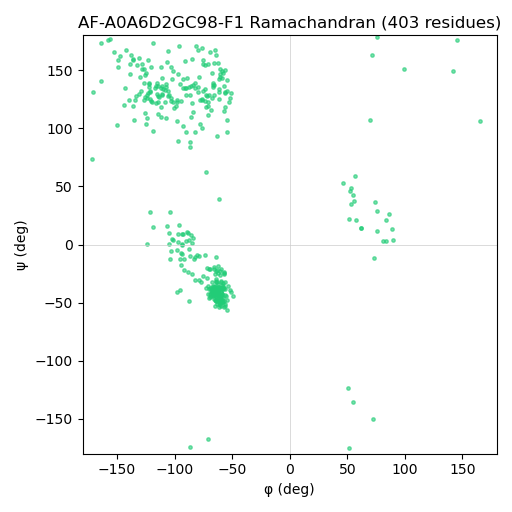537 -16.832 5.470 1.00 96.44 293 GLU A C 1
ATOM 2375 O O . GLU A 1 293 ? 7.466 -16.891 6.268 1.00 96.44 293 GLU A O 1
ATOM 2380 N N . MET A 1 294 ? 6.739 -16.890 4.152 1.00 94.56 294 MET A N 1
ATOM 2381 C CA . MET A 1 294 ? 8.041 -17.078 3.511 1.00 94.56 294 MET A CA 1
ATOM 2382 C C . MET A 1 294 ? 8.681 -15.745 3.094 1.00 94.56 294 MET A C 1
ATOM 2384 O O . MET A 1 294 ? 8.062 -14.679 3.142 1.00 94.56 294 MET A O 1
ATOM 2388 N N . ARG A 1 295 ? 9.947 -15.786 2.666 1.00 92.62 295 ARG A N 1
ATOM 2389 C CA . ARG A 1 295 ? 10.619 -14.634 2.052 1.00 92.62 295 ARG A CA 1
ATOM 2390 C C . ARG A 1 295 ? 9.886 -14.201 0.781 1.00 92.62 295 ARG A C 1
ATOM 2392 O O . ARG A 1 295 ? 9.406 -15.033 0.009 1.00 92.62 295 ARG A O 1
ATOM 2399 N N . SER A 1 296 ? 9.861 -12.897 0.547 1.00 91.00 296 SER A N 1
ATOM 2400 C CA . SER A 1 296 ? 9.324 -12.293 -0.668 1.00 91.00 296 SER A CA 1
ATOM 2401 C C . SER A 1 296 ? 10.359 -12.329 -1.786 1.00 91.00 296 SER A C 1
ATOM 2403 O O . SER A 1 296 ? 11.537 -12.044 -1.567 1.00 91.00 296 SER A O 1
ATOM 2405 N N . LEU A 1 297 ? 9.918 -12.636 -3.000 1.00 89.69 297 LEU A N 1
ATOM 2406 C CA . LEU A 1 297 ? 10.734 -12.647 -4.203 1.00 89.69 297 LEU A CA 1
ATOM 2407 C C . LEU A 1 297 ? 10.301 -11.512 -5.129 1.00 89.69 297 LEU A C 1
ATOM 2409 O O . LEU A 1 297 ? 9.234 -11.565 -5.741 1.00 89.69 297 LEU A O 1
ATOM 2413 N N . TYR A 1 298 ? 11.169 -10.509 -5.253 1.00 88.50 298 TYR A N 1
ATOM 2414 C CA . TYR A 1 298 ? 10.969 -9.360 -6.139 1.00 88.50 298 TYR A CA 1
ATOM 2415 C C . TYR A 1 298 ? 11.703 -9.501 -7.487 1.00 88.50 298 TYR A C 1
ATOM 2417 O O . TYR A 1 298 ? 11.551 -8.653 -8.354 1.00 88.50 298 TYR A O 1
ATOM 2425 N N . VAL A 1 299 ? 12.496 -10.559 -7.699 1.00 81.19 299 VAL A N 1
ATOM 2426 C CA . VAL A 1 299 ? 13.386 -10.682 -8.874 1.00 81.19 299 VAL A CA 1
ATOM 2427 C C . VAL A 1 299 ? 12.642 -10.623 -10.214 1.00 81.19 299 VAL A C 1
ATOM 2429 O O . VAL A 1 299 ? 13.131 -9.994 -11.145 1.00 81.19 299 VAL A O 1
ATOM 2432 N N . GLY A 1 300 ? 11.444 -11.205 -10.297 1.00 80.62 300 GLY A N 1
ATOM 2433 C CA . GLY A 1 300 ? 10.662 -11.279 -11.538 1.00 80.62 300 GLY A CA 1
ATOM 2434 C C . GLY A 1 300 ? 9.694 -10.121 -11.787 1.00 80.62 300 GLY A C 1
ATOM 2435 O O . GLY A 1 300 ? 8.961 -10.163 -12.769 1.00 80.62 300 GLY A O 1
ATOM 2436 N N . VAL A 1 301 ? 9.648 -9.092 -10.930 1.00 89.06 301 VAL A N 1
ATOM 2437 C CA . VAL A 1 301 ? 8.600 -8.053 -11.034 1.00 89.06 301 VAL A CA 1
ATOM 2438 C C . VAL A 1 301 ? 8.705 -7.217 -12.315 1.00 89.06 301 VAL A C 1
ATOM 2440 O O . VAL A 1 301 ? 7.716 -6.641 -12.747 1.00 89.06 301 VAL A O 1
ATOM 2443 N N . TYR A 1 302 ? 9.873 -7.176 -12.957 1.00 84.69 302 TYR A N 1
ATOM 2444 C CA . TYR A 1 302 ? 10.112 -6.481 -14.232 1.00 84.69 302 TYR A CA 1
ATOM 2445 C C . TYR A 1 302 ? 9.939 -7.339 -15.483 1.00 84.69 302 TYR A C 1
ATOM 2447 O O . TYR A 1 302 ? 10.309 -6.903 -16.575 1.00 84.69 302 TYR A O 1
ATOM 2455 N N . GLY A 1 303 ? 9.419 -8.544 -15.298 1.00 83.94 303 GLY A N 1
ATOM 2456 C CA . GLY A 1 303 ? 9.374 -9.572 -16.314 1.00 83.94 303 GLY A CA 1
ATOM 2457 C C . GLY A 1 303 ? 10.492 -10.593 -16.152 1.00 83.94 303 GLY A C 1
ATOM 2458 O O . GLY A 1 303 ? 11.567 -10.302 -15.614 1.00 83.94 303 GLY A O 1
ATOM 2459 N N . THR A 1 304 ? 10.225 -11.815 -16.593 1.00 84.25 304 THR A N 1
ATOM 2460 C CA . THR A 1 304 ? 11.217 -12.889 -16.632 1.00 84.25 304 THR A CA 1
ATOM 2461 C C . THR A 1 304 ? 12.187 -12.693 -17.799 1.00 84.25 304 THR A C 1
ATOM 2463 O O . THR A 1 304 ? 11.973 -11.876 -18.697 1.00 84.25 304 THR A O 1
ATOM 2466 N N . LYS A 1 305 ? 13.276 -13.470 -17.816 1.00 85.06 305 LYS A N 1
ATOM 2467 C CA . LYS A 1 305 ? 14.233 -13.451 -18.934 1.00 85.06 305 LYS A CA 1
ATOM 2468 C C . LYS A 1 305 ? 13.557 -13.813 -20.254 1.00 85.06 305 LYS A C 1
ATOM 2470 O O . LYS A 1 305 ? 13.871 -13.227 -21.285 1.00 85.06 305 LYS A O 1
ATOM 2475 N N . GLU A 1 306 ? 12.629 -14.759 -20.210 1.00 87.94 306 GLU A N 1
ATOM 2476 C CA . GLU A 1 306 ? 11.859 -15.220 -21.359 1.00 87.94 306 GLU A CA 1
ATOM 2477 C C . GLU A 1 306 ? 10.931 -14.117 -21.871 1.00 87.94 306 GLU A C 1
ATOM 2479 O O . GLU A 1 306 ? 10.885 -13.872 -23.076 1.00 87.94 306 GLU A O 1
ATOM 2484 N N . GLU A 1 307 ? 10.245 -13.405 -20.973 1.00 89.62 307 GLU A N 1
ATOM 2485 C CA . GLU A 1 307 ? 9.358 -12.307 -21.361 1.00 89.62 307 GLU A CA 1
ATOM 2486 C C . GLU A 1 307 ? 10.146 -11.113 -21.926 1.00 89.62 307 GLU A C 1
ATOM 2488 O O . GLU A 1 307 ? 9.747 -10.535 -22.936 1.00 89.62 307 GLU A O 1
ATOM 2493 N N . LEU A 1 308 ? 11.307 -10.778 -21.353 1.00 89.06 308 LEU A N 1
ATOM 2494 C CA . LEU A 1 308 ? 12.181 -9.724 -21.886 1.00 89.06 308 LEU A CA 1
ATOM 2495 C C . LEU A 1 308 ? 12.785 -10.105 -23.246 1.00 89.06 308 LEU A C 1
ATOM 2497 O O . LEU A 1 308 ? 12.829 -9.279 -24.157 1.00 89.06 308 LEU A O 1
ATOM 2501 N N . ALA A 1 309 ? 13.195 -11.365 -23.426 1.00 90.81 309 ALA A N 1
ATOM 2502 C CA . ALA A 1 309 ? 13.647 -11.868 -24.723 1.00 90.81 309 ALA A CA 1
ATOM 2503 C C . ALA A 1 309 ? 12.524 -11.844 -25.770 1.00 90.81 309 ALA A C 1
ATOM 2505 O O . ALA A 1 309 ? 12.783 -11.639 -26.958 1.00 90.81 309 ALA A O 1
ATOM 2506 N N . GLN A 1 310 ? 11.276 -12.041 -25.342 1.00 93.19 310 GLN A N 1
ATOM 2507 C CA . GLN A 1 310 ? 10.116 -11.901 -26.209 1.00 93.19 310 GLN A CA 1
ATOM 2508 C C . GLN A 1 310 ? 9.890 -10.438 -26.608 1.00 93.19 310 GLN A C 1
ATOM 2510 O O . GLN A 1 310 ? 9.707 -10.180 -27.796 1.00 93.19 310 GLN A O 1
ATOM 2515 N N . VAL A 1 311 ? 9.992 -9.482 -25.678 1.00 93.06 311 VAL A N 1
ATOM 2516 C CA . VAL A 1 311 ? 9.895 -8.047 -26.011 1.00 93.06 311 VAL A CA 1
ATOM 2517 C C . VAL A 1 311 ? 10.964 -7.625 -27.016 1.00 93.06 311 VAL A C 1
ATOM 2519 O O . VAL A 1 311 ? 10.680 -6.830 -27.903 1.00 93.06 311 VAL A O 1
ATOM 2522 N N . GLU A 1 312 ? 12.165 -8.196 -26.964 1.00 93.19 312 GLU A N 1
ATOM 2523 C CA . GLU A 1 312 ? 13.200 -7.883 -27.955 1.00 93.19 312 GLU A CA 1
ATOM 2524 C C . GLU A 1 312 ? 12.859 -8.386 -29.369 1.00 93.19 312 GLU A C 1
ATOM 2526 O O . GLU A 1 312 ? 13.180 -7.742 -30.367 1.00 93.19 312 GLU A O 1
ATOM 2531 N N . LYS A 1 313 ? 12.148 -9.513 -29.489 1.00 94.94 313 LYS A N 1
ATOM 2532 C CA . LYS A 1 313 ? 11.609 -9.960 -30.786 1.00 94.94 313 LYS A CA 1
ATOM 2533 C C . LYS A 1 313 ? 10.485 -9.042 -31.259 1.00 94.94 313 LYS A C 1
ATOM 2535 O O . LYS A 1 313 ? 10.440 -8.681 -32.432 1.00 94.94 313 LYS A O 1
ATOM 2540 N N . GLU A 1 314 ? 9.601 -8.654 -30.344 1.00 95.31 314 GLU A N 1
ATOM 2541 C CA . GLU A 1 314 ? 8.501 -7.722 -30.610 1.00 95.31 314 GLU A CA 1
ATOM 2542 C C . GLU A 1 314 ? 9.026 -6.348 -31.041 1.00 95.31 314 GLU A C 1
ATOM 2544 O O . GLU A 1 314 ? 8.465 -5.750 -31.955 1.00 95.31 314 GLU A O 1
ATOM 2549 N N . ARG A 1 315 ? 10.148 -5.887 -30.470 1.00 95.25 315 ARG A N 1
ATOM 2550 C CA . ARG A 1 315 ? 10.829 -4.635 -30.834 1.00 95.25 315 ARG A CA 1
ATOM 2551 C C . ARG A 1 315 ? 11.135 -4.588 -32.330 1.00 95.25 315 ARG A C 1
ATOM 2553 O O . ARG A 1 315 ? 10.785 -3.607 -32.978 1.00 95.25 315 ARG A O 1
ATOM 2560 N N . LYS A 1 316 ? 11.696 -5.666 -32.887 1.00 95.12 316 LYS A N 1
ATOM 2561 C CA . LYS A 1 316 ? 12.005 -5.770 -34.325 1.00 95.12 316 LYS A CA 1
ATOM 2562 C C . LYS A 1 316 ? 10.748 -5.691 -35.187 1.00 95.12 316 LYS A C 1
ATOM 2564 O O . LYS A 1 316 ? 10.705 -4.908 -36.125 1.00 95.12 316 LYS A O 1
ATOM 2569 N N . ILE A 1 317 ? 9.702 -6.433 -34.817 1.00 95.69 317 ILE A N 1
ATOM 2570 C CA . ILE A 1 317 ? 8.413 -6.427 -35.531 1.00 95.69 317 ILE A CA 1
ATOM 2571 C C . ILE A 1 317 ? 7.790 -5.023 -35.517 1.00 95.69 317 ILE A C 1
ATOM 2573 O O . ILE A 1 317 ? 7.280 -4.550 -36.536 1.00 95.69 317 ILE A O 1
ATOM 2577 N N . VAL A 1 318 ? 7.833 -4.347 -34.364 1.00 96.19 318 VAL A N 1
ATOM 2578 C CA . VAL A 1 318 ? 7.310 -2.986 -34.203 1.00 96.19 318 VAL A CA 1
ATOM 2579 C C . VAL A 1 318 ? 8.098 -1.999 -35.065 1.00 96.19 318 VAL A C 1
ATOM 2581 O O . VAL A 1 318 ? 7.492 -1.230 -35.809 1.00 96.19 318 VAL A O 1
ATOM 2584 N N . GLU A 1 319 ? 9.430 -2.040 -35.019 1.00 95.31 319 GLU A N 1
ATOM 2585 C CA . GLU A 1 319 ? 10.309 -1.163 -35.807 1.00 95.31 319 GLU A CA 1
ATOM 2586 C C . GLU A 1 319 ? 10.146 -1.371 -37.319 1.00 95.31 319 GLU A C 1
ATOM 2588 O O . GLU A 1 319 ? 10.061 -0.394 -38.072 1.00 95.31 319 GLU A O 1
ATOM 2593 N N . GLU A 1 320 ? 10.056 -2.624 -37.770 1.00 95.56 320 GLU A N 1
ATOM 2594 C CA . GLU A 1 320 ? 9.822 -2.981 -39.172 1.00 95.56 320 GLU A CA 1
ATOM 2595 C C . GLU A 1 320 ? 8.490 -2.405 -39.664 1.00 95.56 320 GLU A C 1
ATOM 2597 O O . GLU A 1 320 ? 8.469 -1.640 -40.634 1.00 95.56 320 GLU A O 1
ATOM 2602 N N . TYR A 1 321 ? 7.389 -2.667 -38.951 1.00 96.00 321 TYR A N 1
ATOM 2603 C CA . TYR A 1 321 ? 6.075 -2.144 -39.329 1.00 96.00 321 TYR A CA 1
ATOM 2604 C C . TYR A 1 321 ? 6.019 -0.609 -39.291 1.00 96.00 321 TYR A C 1
ATOM 2606 O O . TYR A 1 321 ? 5.465 0.010 -40.205 1.00 96.00 321 TYR A O 1
ATOM 2614 N N . GLN A 1 322 ? 6.604 0.035 -38.274 1.00 94.69 322 GLN A N 1
ATOM 2615 C CA . GLN A 1 322 ? 6.664 1.500 -38.193 1.00 94.69 322 GLN A CA 1
ATOM 2616 C C . GLN A 1 322 ? 7.452 2.094 -39.369 1.00 94.69 322 GLN A C 1
ATOM 2618 O O . GLN A 1 322 ? 7.020 3.089 -39.960 1.00 94.69 322 GLN A O 1
ATOM 2623 N N . THR A 1 323 ? 8.559 1.459 -39.760 1.00 94.75 323 THR A N 1
ATOM 2624 C CA . THR A 1 323 ? 9.382 1.868 -40.908 1.00 94.75 323 THR A CA 1
ATOM 2625 C C . THR A 1 323 ? 8.626 1.718 -42.226 1.00 94.75 323 THR A C 1
ATOM 2627 O O . THR A 1 323 ? 8.606 2.648 -43.038 1.00 94.75 323 THR A O 1
ATOM 2630 N N . GLU A 1 324 ? 7.963 0.583 -42.452 1.00 94.50 324 GLU A N 1
ATOM 2631 C CA . GLU A 1 324 ? 7.127 0.364 -43.637 1.00 94.50 324 GLU A CA 1
ATOM 2632 C C . GLU A 1 324 ? 5.971 1.363 -43.707 1.00 94.50 324 GLU A C 1
ATOM 2634 O O . GLU A 1 324 ? 5.694 1.936 -44.765 1.00 94.50 324 GLU A O 1
ATOM 2639 N N . LEU A 1 325 ? 5.318 1.625 -42.573 1.00 94.25 325 LEU A N 1
ATOM 2640 C CA . LEU A 1 325 ? 4.215 2.574 -42.491 1.00 94.25 325 LEU A CA 1
ATOM 2641 C C . LEU A 1 325 ? 4.686 4.004 -42.775 1.00 94.25 325 LEU A C 1
ATOM 2643 O O . LEU A 1 325 ? 3.981 4.750 -43.460 1.00 94.25 325 LEU A O 1
ATOM 2647 N N . ALA A 1 326 ? 5.866 4.389 -42.286 1.00 92.81 326 ALA A N 1
ATOM 2648 C CA . ALA A 1 326 ? 6.481 5.679 -42.581 1.00 92.81 326 ALA A CA 1
ATOM 2649 C C . ALA A 1 326 ? 6.827 5.816 -44.073 1.00 92.81 326 ALA A C 1
ATOM 2651 O O . ALA A 1 326 ? 6.486 6.833 -44.681 1.00 92.81 326 ALA A O 1
ATOM 2652 N N . ARG A 1 327 ? 7.413 4.779 -44.693 1.00 91.56 327 ARG A N 1
ATOM 2653 C CA . ARG A 1 327 ? 7.687 4.747 -46.143 1.00 91.56 327 ARG A CA 1
ATOM 2654 C C . ARG A 1 327 ? 6.408 4.857 -46.967 1.00 91.56 327 ARG A C 1
ATOM 2656 O O . ARG A 1 327 ? 6.360 5.664 -47.889 1.00 91.56 327 ARG A O 1
ATOM 2663 N N . TYR A 1 328 ? 5.361 4.114 -46.606 1.00 91.88 328 TYR A N 1
ATOM 2664 C CA . TYR A 1 328 ? 4.050 4.205 -47.255 1.00 91.88 328 TYR A CA 1
ATOM 2665 C C . TYR A 1 328 ? 3.471 5.625 -47.165 1.00 91.88 328 TYR A C 1
ATOM 2667 O O . TYR A 1 328 ? 3.045 6.184 -48.176 1.00 91.88 328 TYR A O 1
ATOM 2675 N N . LYS A 1 329 ? 3.489 6.240 -45.973 1.00 91.31 329 LYS A N 1
ATOM 2676 C CA . LYS A 1 329 ? 3.016 7.622 -45.773 1.00 91.31 329 LYS A CA 1
ATOM 2677 C C . LYS A 1 329 ? 3.816 8.621 -46.613 1.00 91.31 329 LYS A C 1
ATOM 2679 O O . LYS A 1 329 ? 3.214 9.481 -47.246 1.00 91.31 329 LYS A O 1
ATOM 2684 N N . MET A 1 330 ? 5.142 8.489 -46.652 1.00 90.44 330 MET A N 1
ATOM 2685 C CA . MET A 1 330 ? 6.006 9.362 -47.449 1.00 90.44 330 MET A CA 1
ATOM 2686 C C . MET A 1 330 ? 5.764 9.189 -48.953 1.00 90.44 330 MET A C 1
ATOM 2688 O O . MET A 1 330 ? 5.615 10.184 -49.651 1.00 90.44 330 MET A O 1
ATOM 2692 N N . GLY A 1 331 ? 5.636 7.951 -49.441 1.00 90.12 331 GLY A N 1
ATOM 2693 C CA . GLY A 1 331 ? 5.304 7.664 -50.841 1.00 90.12 331 GLY A CA 1
ATOM 2694 C C . GLY A 1 331 ? 3.973 8.286 -51.265 1.00 90.12 331 GLY A C 1
ATOM 2695 O O . GLY A 1 331 ? 3.890 8.927 -52.309 1.00 90.12 331 GLY A O 1
ATOM 2696 N N . LYS A 1 332 ? 2.947 8.212 -50.404 1.00 89.25 332 LYS A N 1
ATOM 2697 C CA . LYS A 1 332 ? 1.668 8.899 -50.644 1.00 89.25 332 LYS A CA 1
ATOM 2698 C C . LYS A 1 332 ? 1.812 10.420 -50.719 1.00 89.25 332 LYS A C 1
ATOM 2700 O O . LYS A 1 332 ? 1.130 11.037 -51.531 1.00 89.25 332 LYS A O 1
ATOM 2705 N N . LEU A 1 333 ? 2.689 11.014 -49.909 1.00 89.12 333 LEU A N 1
ATOM 2706 C CA . LEU A 1 333 ? 2.968 12.454 -49.941 1.00 89.12 333 LEU A CA 1
ATOM 2707 C C . LEU A 1 333 ? 3.742 12.874 -51.199 1.00 89.12 333 LEU A C 1
ATOM 2709 O O . LEU A 1 333 ? 3.485 13.949 -51.733 1.00 89.12 333 LEU A O 1
ATOM 2713 N N . THR A 1 334 ? 4.654 12.035 -51.697 1.00 88.69 334 THR A N 1
ATOM 2714 C CA . THR A 1 334 ? 5.465 12.310 -52.897 1.00 88.69 334 THR A CA 1
ATOM 2715 C C . THR A 1 334 ? 4.798 11.879 -54.209 1.00 88.69 334 THR A C 1
ATOM 2717 O O . THR A 1 334 ? 5.394 12.018 -55.276 1.00 88.69 334 THR A O 1
ATOM 2720 N N . GLY A 1 335 ? 3.552 11.395 -54.157 1.00 82.50 335 GLY A N 1
ATOM 2721 C CA . GLY A 1 335 ? 2.747 11.040 -55.330 1.00 82.50 335 GLY A CA 1
ATOM 2722 C C . GLY A 1 335 ? 2.898 9.593 -55.815 1.00 82.50 335 GLY A C 1
ATOM 2723 O O . GLY A 1 335 ? 2.266 9.216 -56.805 1.00 82.50 335 GLY A O 1
ATOM 2724 N N . ASP A 1 336 ? 3.669 8.753 -55.119 1.00 79.88 336 ASP A N 1
ATOM 2725 C CA . ASP A 1 336 ? 3.700 7.314 -55.378 1.00 79.88 336 ASP A CA 1
ATOM 2726 C C . ASP A 1 336 ? 2.475 6.625 -54.761 1.00 79.88 336 ASP A C 1
ATOM 2728 O O . ASP A 1 336 ? 2.368 6.386 -53.555 1.00 79.88 336 ASP A O 1
ATOM 2732 N N . ASN A 1 337 ? 1.520 6.285 -55.624 1.00 74.94 337 ASN A N 1
ATOM 2733 C CA . ASN A 1 337 ? 0.284 5.627 -55.227 1.00 74.94 337 ASN A CA 1
ATOM 2734 C C . ASN A 1 337 ? 0.316 4.096 -55.313 1.00 74.94 337 ASN A C 1
ATOM 2736 O O . ASN A 1 337 ? -0.699 3.483 -54.974 1.00 74.94 337 ASN A O 1
ATOM 2740 N N . ARG A 1 338 ? 1.430 3.486 -55.739 1.00 76.62 338 ARG A N 1
ATOM 2741 C CA . ARG A 1 338 ? 1.484 2.062 -56.120 1.00 76.62 338 ARG A CA 1
ATOM 2742 C C . ARG A 1 338 ? 1.790 1.120 -54.956 1.00 76.62 338 ARG A C 1
ATOM 2744 O O . ARG A 1 338 ? 1.430 -0.051 -55.028 1.00 76.62 338 ARG A O 1
ATOM 2751 N N . ALA A 1 339 ? 2.425 1.610 -53.892 1.00 77.56 339 ALA A N 1
ATOM 2752 C CA . ALA A 1 339 ? 2.753 0.788 -52.731 1.00 77.56 339 ALA A CA 1
ATOM 2753 C C . ALA A 1 339 ? 1.493 0.445 -51.901 1.00 77.56 339 ALA A C 1
ATOM 2755 O O . ALA A 1 339 ? 0.740 1.357 -51.532 1.00 77.56 339 ALA A O 1
ATOM 2756 N N . PRO A 1 340 ? 1.245 -0.840 -51.575 1.00 85.44 340 PRO A N 1
ATOM 2757 C CA . PRO A 1 340 ? 0.160 -1.217 -50.678 1.00 85.44 340 PRO A CA 1
ATOM 2758 C C . PRO A 1 340 ? 0.446 -0.732 -49.251 1.00 85.44 340 PRO A C 1
ATOM 2760 O O . PRO A 1 340 ? 1.595 -0.682 -48.812 1.00 85.44 340 PRO A O 1
ATOM 2763 N N . LYS A 1 341 ? -0.611 -0.388 -48.505 1.00 89.75 341 LYS A N 1
ATOM 2764 C CA . LYS A 1 341 ? -0.487 -0.083 -47.074 1.00 89.75 341 LYS A CA 1
ATOM 2765 C C . LYS A 1 341 ? 0.027 -1.336 -46.346 1.00 89.75 341 LYS A C 1
ATOM 2767 O O . LYS A 1 341 ? -0.567 -2.399 -46.547 1.00 89.75 341 LYS A O 1
ATOM 2772 N N . PRO A 1 342 ? 1.060 -1.233 -45.490 1.00 93.19 342 PRO A N 1
ATOM 2773 C CA . PRO A 1 342 ? 1.556 -2.388 -44.752 1.00 93.19 342 PRO A CA 1
ATOM 2774 C C . PRO A 1 342 ? 0.468 -2.952 -43.837 1.00 93.19 342 PRO A C 1
ATOM 2776 O O . PRO A 1 342 ? -0.337 -2.209 -43.257 1.00 93.19 342 PRO A O 1
ATOM 2779 N N . LYS A 1 343 ? 0.428 -4.281 -43.723 1.00 93.88 343 LYS A N 1
ATOM 2780 C CA . LYS A 1 343 ? -0.520 -4.977 -42.851 1.00 93.88 343 LYS A CA 1
ATOM 2781 C C . LYS A 1 343 ? -0.048 -4.835 -41.405 1.00 93.88 343 LYS A C 1
ATOM 2783 O O . LYS A 1 343 ? 1.077 -5.201 -41.090 1.00 93.88 343 LYS A O 1
ATOM 2788 N N . LYS A 1 344 ? -0.922 -4.334 -40.528 1.00 94.94 344 LYS A N 1
ATOM 2789 C CA . LYS A 1 344 ? -0.651 -4.269 -39.087 1.00 94.94 344 LYS A CA 1
ATOM 2790 C C . LYS A 1 344 ? -0.453 -5.694 -38.545 1.00 94.94 344 LYS A C 1
ATOM 2792 O O . LYS A 1 344 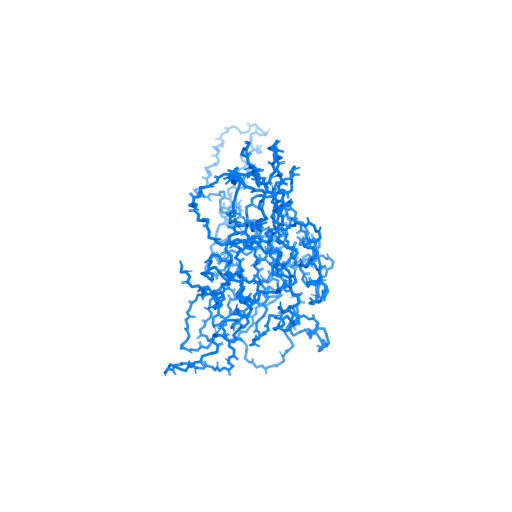? -1.345 -6.514 -38.775 1.00 94.94 344 LYS A O 1
ATOM 2797 N N . PRO A 1 345 ? 0.667 -5.999 -37.865 1.00 95.19 345 PRO A N 1
ATOM 2798 C CA . PRO A 1 345 ? 0.873 -7.302 -37.243 1.00 95.19 345 PRO A CA 1
ATOM 2799 C C . PRO A 1 345 ? -0.229 -7.636 -36.230 1.00 95.19 345 PRO A C 1
ATOM 2801 O O . PRO A 1 345 ? -0.760 -6.750 -35.553 1.00 95.19 345 PRO A O 1
ATOM 2804 N N . ASP A 1 346 ? -0.558 -8.918 -36.103 1.00 94.94 346 ASP A N 1
ATOM 2805 C CA . ASP A 1 346 ? -1.550 -9.376 -35.129 1.00 94.94 346 ASP A CA 1
ATOM 2806 C C . ASP A 1 346 ? -1.026 -9.134 -33.707 1.00 94.94 346 ASP A C 1
ATOM 2808 O O . ASP A 1 346 ? 0.100 -9.499 -33.388 1.00 94.94 346 ASP A O 1
ATOM 2812 N N . GLY A 1 347 ? -1.820 -8.488 -32.847 1.00 93.81 347 GLY A N 1
ATOM 2813 C CA . GLY A 1 347 ? -1.399 -8.137 -31.482 1.00 93.81 347 GLY A CA 1
ATOM 2814 C C . GLY A 1 347 ? -0.429 -6.949 -31.381 1.00 93.81 347 GLY A C 1
ATOM 2815 O O . GLY A 1 347 ? 0.123 -6.712 -30.308 1.00 93.81 347 GLY A O 1
ATOM 2816 N N . TYR A 1 348 ? -0.232 -6.188 -32.464 1.00 93.94 348 TYR A N 1
ATOM 2817 C CA . TYR A 1 348 ? 0.712 -5.063 -32.519 1.00 93.94 348 TYR A CA 1
ATOM 2818 C C . TYR A 1 348 ? 0.551 -4.050 -31.380 1.00 93.94 348 TYR A C 1
ATOM 2820 O O . TYR A 1 348 ? 1.554 -3.608 -30.840 1.00 93.94 348 TYR A O 1
ATOM 2828 N N . ASP A 1 349 ? -0.676 -3.697 -30.988 1.00 93.25 349 ASP A N 1
ATOM 2829 C CA . ASP A 1 349 ? -0.895 -2.665 -29.960 1.00 93.25 349 ASP A CA 1
ATOM 2830 C C . ASP A 1 349 ? -0.303 -3.065 -28.600 1.00 93.25 349 ASP A C 1
ATOM 2832 O O . ASP A 1 349 ? 0.304 -2.252 -27.908 1.00 93.25 349 ASP A O 1
ATOM 2836 N N . GLU A 1 350 ? -0.411 -4.344 -28.241 1.00 91.06 350 GLU A N 1
ATOM 2837 C CA . GLU A 1 350 ? 0.158 -4.866 -26.998 1.00 91.06 350 GLU A CA 1
ATOM 2838 C C . GLU A 1 350 ? 1.679 -5.062 -27.096 1.00 91.06 350 GLU A C 1
ATOM 2840 O O . GLU A 1 350 ? 2.389 -4.886 -26.105 1.00 91.06 350 GLU A O 1
ATOM 2845 N N . MET A 1 351 ? 2.195 -5.403 -28.283 1.00 94.12 351 MET A N 1
ATOM 2846 C CA . MET A 1 351 ? 3.640 -5.426 -28.546 1.00 94.12 351 MET A CA 1
ATOM 2847 C C . MET A 1 351 ? 4.241 -4.024 -28.418 1.00 94.12 351 MET A C 1
ATOM 2849 O O . MET A 1 351 ? 5.200 -3.827 -27.679 1.00 94.12 351 MET A O 1
ATOM 2853 N N . GLU A 1 352 ? 3.650 -3.036 -29.088 1.00 94.38 352 GLU A N 1
ATOM 2854 C CA . GLU A 1 352 ? 4.089 -1.641 -29.055 1.00 94.38 352 GLU A CA 1
ATOM 2855 C C . GLU A 1 352 ? 4.053 -1.089 -27.627 1.00 94.38 352 GLU A C 1
ATOM 2857 O O . GLU A 1 352 ? 5.026 -0.478 -27.184 1.00 94.38 352 GLU A O 1
ATOM 2862 N N . ARG A 1 353 ? 2.989 -1.377 -26.864 1.00 90.94 353 ARG A N 1
ATOM 2863 C CA . ARG A 1 353 ? 2.894 -1.008 -25.446 1.00 90.94 353 ARG A CA 1
ATOM 2864 C C . ARG A 1 353 ? 4.063 -1.569 -24.630 1.00 90.94 353 ARG A C 1
ATOM 2866 O O . ARG A 1 353 ? 4.711 -0.809 -23.912 1.00 90.94 353 ARG A O 1
ATOM 2873 N N . ARG A 1 354 ? 4.346 -2.873 -24.737 1.00 89.56 354 ARG A N 1
ATOM 2874 C CA . ARG A 1 354 ? 5.426 -3.539 -23.982 1.00 89.56 354 ARG A CA 1
ATOM 2875 C C . ARG A 1 354 ? 6.815 -3.063 -24.405 1.00 89.56 354 ARG A C 1
ATOM 2877 O O . ARG A 1 354 ? 7.653 -2.804 -23.543 1.00 89.56 354 ARG A O 1
ATOM 2884 N N . VAL A 1 355 ? 7.043 -2.891 -25.706 1.00 93.44 355 VAL A N 1
ATOM 2885 C CA . VAL A 1 355 ? 8.298 -2.354 -26.255 1.00 93.44 355 VAL A CA 1
ATOM 2886 C C . VAL A 1 355 ? 8.550 -0.937 -25.745 1.00 93.44 355 VAL A C 1
ATOM 2888 O O . VAL A 1 355 ? 9.645 -0.653 -25.262 1.00 93.44 355 VAL A O 1
ATOM 2891 N N . ASN A 1 356 ? 7.546 -0.060 -25.799 1.00 92.62 356 ASN A N 1
ATOM 2892 C CA . ASN A 1 356 ? 7.676 1.313 -25.313 1.00 92.62 356 ASN A CA 1
ATOM 2893 C C . ASN A 1 356 ? 7.913 1.364 -23.800 1.00 92.62 356 ASN A C 1
ATOM 2895 O O . ASN A 1 356 ? 8.732 2.149 -23.339 1.00 92.62 356 ASN A O 1
ATOM 2899 N N . GLU A 1 357 ? 7.260 0.496 -23.028 1.00 91.44 357 GLU A N 1
ATOM 2900 C CA . GLU A 1 357 ? 7.461 0.420 -21.580 1.00 91.44 357 GLU A CA 1
ATOM 2901 C C . GLU A 1 357 ? 8.895 0.008 -21.206 1.00 91.44 357 GLU A C 1
ATOM 2903 O O . GLU A 1 357 ? 9.499 0.618 -20.321 1.00 91.44 357 GLU A O 1
ATOM 2908 N N . VAL A 1 358 ? 9.465 -0.988 -21.897 1.00 91.69 358 VAL A N 1
ATOM 2909 C CA . VAL A 1 358 ? 10.863 -1.402 -21.688 1.00 91.69 358 VAL A CA 1
ATOM 2910 C C . VAL A 1 358 ? 11.832 -0.305 -22.120 1.00 91.69 358 VAL A C 1
ATOM 2912 O O . VAL A 1 358 ? 12.755 -0.005 -21.365 1.00 91.69 358 VAL A O 1
ATOM 2915 N N . ARG A 1 359 ? 11.603 0.323 -23.280 1.00 92.88 359 ARG A N 1
ATOM 2916 C CA . ARG A 1 359 ? 12.432 1.432 -23.779 1.00 92.88 359 ARG A CA 1
ATOM 2917 C C . ARG A 1 359 ? 12.441 2.622 -22.826 1.00 92.88 359 ARG A C 1
ATOM 2919 O O . ARG A 1 359 ? 13.513 3.124 -22.520 1.00 92.88 359 ARG A O 1
ATOM 2926 N N . GLU A 1 360 ? 11.281 3.047 -22.333 1.00 93.88 360 GLU A N 1
ATOM 2927 C CA . GLU A 1 360 ? 11.187 4.189 -21.417 1.00 93.88 360 GLU A CA 1
ATOM 2928 C C . GLU A 1 360 ? 11.895 3.886 -20.091 1.00 93.88 360 GLU A C 1
ATOM 2930 O O . GLU A 1 360 ? 12.672 4.695 -19.596 1.00 93.88 360 GLU A O 1
ATOM 2935 N N . ARG A 1 361 ? 11.717 2.674 -19.548 1.00 91.75 361 ARG A N 1
ATOM 2936 C CA . ARG A 1 361 ? 12.443 2.224 -18.351 1.00 91.75 361 ARG A CA 1
ATOM 2937 C C . ARG A 1 361 ? 13.962 2.235 -18.562 1.00 91.75 361 ARG A C 1
ATOM 2939 O O . ARG A 1 361 ? 14.700 2.616 -17.657 1.00 91.75 361 ARG A O 1
ATOM 2946 N N . GLU A 1 362 ? 14.426 1.762 -19.718 1.00 90.44 362 GLU A N 1
ATOM 2947 C CA . GLU A 1 362 ? 15.845 1.780 -20.097 1.00 90.44 362 GLU A CA 1
ATOM 2948 C C . GLU A 1 362 ? 16.361 3.220 -20.230 1.00 90.44 362 GLU A C 1
ATOM 2950 O O . GLU A 1 362 ? 17.406 3.530 -19.659 1.00 90.44 362 GLU A O 1
ATOM 2955 N N . SER A 1 363 ? 15.599 4.109 -20.878 1.00 91.81 363 SER A N 1
ATOM 2956 C CA . SER A 1 363 ? 15.927 5.538 -21.000 1.00 91.81 363 SER A CA 1
ATOM 2957 C C . SER A 1 363 ? 16.050 6.197 -19.634 1.00 91.81 363 SER A C 1
ATOM 2959 O O . SER A 1 363 ? 17.078 6.792 -19.335 1.00 91.81 363 SER A O 1
ATOM 2961 N N . ASN A 1 364 ? 15.069 6.006 -18.749 1.00 91.12 364 ASN A N 1
ATOM 2962 C CA . ASN A 1 364 ? 15.101 6.568 -17.398 1.00 91.12 364 ASN A CA 1
ATOM 2963 C C . ASN A 1 364 ? 16.338 6.123 -16.612 1.00 91.12 364 ASN A C 1
ATOM 2965 O O . ASN A 1 364 ? 16.932 6.918 -15.882 1.00 91.12 364 ASN A O 1
ATOM 2969 N N . ALA A 1 365 ? 16.756 4.865 -16.782 1.00 87.06 365 ALA A N 1
ATOM 2970 C CA . ALA A 1 365 ? 17.970 4.354 -16.160 1.00 87.06 365 ALA A CA 1
ATOM 2971 C C . ALA A 1 365 ? 19.236 5.038 -16.703 1.00 87.06 365 ALA A C 1
ATOM 2973 O O . ALA A 1 365 ? 20.163 5.283 -15.931 1.00 87.06 365 ALA A O 1
ATOM 2974 N N . THR A 1 366 ? 19.281 5.346 -18.002 1.00 86.81 366 THR A N 1
ATOM 2975 C CA . THR A 1 366 ? 20.388 6.078 -18.640 1.00 86.81 366 THR A CA 1
ATOM 2976 C C . THR A 1 366 ? 20.395 7.564 -18.271 1.00 86.81 366 THR A C 1
ATOM 2978 O O . THR A 1 366 ? 21.465 8.114 -18.020 1.00 86.81 366 THR A O 1
ATOM 2981 N N . ASP A 1 367 ? 19.224 8.186 -18.145 1.00 85.88 367 ASP A N 1
ATOM 2982 C CA . ASP A 1 367 ? 19.053 9.622 -17.877 1.00 85.88 367 ASP A CA 1
ATOM 2983 C C . ASP A 1 367 ? 19.148 9.983 -16.380 1.00 85.88 367 ASP A C 1
ATOM 2985 O O . ASP A 1 367 ? 18.917 11.125 -15.983 1.00 85.88 367 ASP A O 1
ATOM 2989 N N . GLY A 1 368 ? 19.477 9.012 -15.522 1.00 79.00 368 GLY A N 1
ATOM 2990 C CA . GLY A 1 368 ? 19.671 9.216 -14.085 1.00 79.00 368 GLY A CA 1
ATOM 2991 C C . GLY A 1 368 ? 18.396 9.201 -13.233 1.00 79.00 368 GLY A C 1
ATOM 2992 O O . GLY A 1 368 ? 18.501 9.372 -12.024 1.00 79.00 368 GLY A O 1
ATOM 2993 N N . GLY A 1 369 ? 17.219 8.950 -13.821 1.00 81.38 369 GLY A N 1
ATOM 2994 C CA . GLY A 1 369 ? 15.931 8.807 -13.116 1.00 81.38 369 GLY A CA 1
ATOM 2995 C C . GLY A 1 369 ? 15.595 7.379 -12.662 1.00 81.38 369 GLY A C 1
ATOM 2996 O O . GLY A 1 369 ? 14.453 7.096 -12.294 1.00 81.38 369 GLY A O 1
ATOM 2997 N N . GLY A 1 370 ? 16.569 6.467 -12.749 1.00 84.56 370 GLY A N 1
ATOM 2998 C CA . GLY A 1 370 ? 16.432 5.063 -12.376 1.00 84.56 370 GLY A CA 1
ATOM 2999 C C . GLY A 1 370 ? 15.558 4.242 -13.338 1.00 84.56 370 GLY A C 1
ATOM 3000 O O . GLY A 1 370 ? 14.791 4.787 -14.122 1.00 84.56 370 GLY A O 1
ATOM 3001 N N . PRO A 1 371 ? 15.631 2.899 -13.311 1.00 90.38 371 PRO A N 1
ATOM 3002 C CA . PRO A 1 371 ? 14.774 2.016 -14.110 1.00 90.38 371 PRO A CA 1
ATOM 3003 C C . PRO A 1 371 ? 13.328 1.975 -13.577 1.00 90.38 371 PRO A C 1
ATOM 3005 O O . PRO A 1 371 ? 12.828 0.932 -13.144 1.00 90.38 371 PRO A O 1
ATOM 3008 N N . ILE A 1 372 ? 12.646 3.118 -13.595 1.00 92.94 372 ILE A N 1
ATOM 3009 C CA . ILE A 1 372 ? 11.237 3.271 -13.232 1.00 92.94 372 ILE A CA 1
ATOM 3010 C C . ILE A 1 372 ? 10.405 3.177 -14.508 1.00 92.94 372 ILE A C 1
ATOM 3012 O O . ILE A 1 372 ? 10.649 3.903 -15.464 1.00 92.94 372 ILE A O 1
ATOM 3016 N N . ALA A 1 373 ? 9.448 2.255 -14.546 1.00 92.44 373 ALA A N 1
ATOM 3017 C CA . ALA A 1 373 ? 8.582 2.038 -15.694 1.00 92.44 373 ALA A CA 1
ATOM 3018 C C . ALA A 1 373 ? 7.279 2.855 -15.562 1.00 92.44 373 ALA A C 1
ATOM 3020 O O . ALA A 1 373 ? 6.699 2.889 -14.471 1.00 92.44 373 ALA A O 1
ATOM 3021 N N . PRO A 1 374 ? 6.740 3.417 -16.662 1.00 92.56 374 PRO A N 1
ATOM 3022 C CA . PRO A 1 374 ? 5.498 4.205 -16.642 1.00 92.56 374 PRO A CA 1
ATOM 3023 C C . PRO A 1 374 ? 4.277 3.480 -16.064 1.00 92.56 374 PRO A C 1
ATOM 3025 O O . PRO A 1 374 ? 3.393 4.085 -15.456 1.00 92.56 374 PRO A O 1
ATOM 3028 N N . ASN A 1 375 ? 4.213 2.160 -16.253 1.00 92.50 375 ASN A N 1
ATOM 3029 C CA . ASN A 1 375 ? 3.136 1.315 -15.731 1.00 92.50 375 ASN A CA 1
ATOM 3030 C C . ASN A 1 375 ? 3.528 0.540 -14.469 1.00 92.50 375 ASN A C 1
ATOM 3032 O O . ASN A 1 375 ? 2.717 -0.231 -13.955 1.00 92.50 375 ASN A O 1
ATOM 3036 N N . GLY A 1 376 ? 4.732 0.771 -13.946 1.00 94.19 376 GLY A N 1
ATOM 3037 C CA . GLY A 1 376 ? 5.273 0.030 -12.822 1.00 94.19 376 GLY A CA 1
ATOM 3038 C C . GLY A 1 376 ? 5.676 -1.397 -13.193 1.00 94.19 376 GLY A C 1
ATOM 3039 O O . GLY A 1 376 ? 6.093 -1.686 -14.310 1.00 94.19 376 GLY A O 1
ATOM 3040 N N . SER A 1 377 ? 5.593 -2.301 -12.222 1.00 93.25 377 SER A N 1
ATOM 3041 C CA . SER A 1 377 ? 5.968 -3.700 -12.404 1.00 93.25 377 SER A CA 1
ATOM 3042 C C . SER A 1 377 ? 4.980 -4.485 -13.285 1.00 93.25 377 SER A C 1
ATOM 3044 O O . SER A 1 377 ? 3.785 -4.190 -13.362 1.00 93.25 377 SER A O 1
ATOM 3046 N N . TRP A 1 378 ? 5.462 -5.554 -13.917 1.00 91.06 378 TRP A N 1
ATOM 3047 C CA . TRP A 1 378 ? 4.656 -6.478 -14.726 1.00 91.06 378 TRP A CA 1
ATOM 3048 C C . TRP A 1 378 ? 3.866 -7.462 -13.874 1.00 91.06 378 TRP A C 1
ATOM 3050 O O . TRP A 1 378 ? 2.764 -7.867 -14.241 1.00 91.06 378 TRP A O 1
ATOM 3060 N N . CYS A 1 379 ? 4.400 -7.811 -12.707 1.00 91.38 379 CYS A N 1
ATOM 3061 C CA . CYS A 1 379 ? 3.715 -8.634 -11.725 1.00 91.38 379 CYS A CA 1
ATOM 3062 C C . CYS A 1 379 ? 4.006 -8.156 -10.297 1.00 91.38 379 CYS A C 1
ATOM 3064 O O . CYS A 1 379 ? 4.883 -7.319 -10.054 1.00 91.38 379 CYS A O 1
ATOM 3066 N N . PHE A 1 380 ? 3.227 -8.671 -9.347 1.00 95.25 380 PHE A N 1
ATOM 3067 C CA . PHE A 1 380 ? 3.475 -8.469 -7.923 1.00 95.25 380 PHE A CA 1
ATOM 3068 C C . PHE A 1 380 ? 4.482 -9.493 -7.382 1.00 95.25 380 PHE A C 1
ATOM 3070 O O . PHE A 1 380 ? 4.661 -10.557 -7.981 1.00 95.25 380 PHE A O 1
ATOM 3077 N N . PRO A 1 381 ? 5.122 -9.207 -6.234 1.00 93.50 381 PRO A N 1
ATOM 3078 C CA . PRO A 1 381 ? 6.059 -10.135 -5.615 1.00 93.50 381 PRO A CA 1
ATOM 3079 C C . PRO A 1 381 ? 5.401 -11.475 -5.281 1.00 93.50 381 PRO A C 1
ATOM 3081 O O . PRO A 1 381 ? 4.215 -11.548 -4.948 1.00 93.50 381 PRO A O 1
ATOM 3084 N N . THR A 1 382 ? 6.194 -12.541 -5.319 1.00 92.44 382 THR A N 1
ATOM 3085 C CA . THR A 1 382 ? 5.752 -13.906 -4.993 1.00 92.44 382 THR A CA 1
ATOM 3086 C C . THR A 1 382 ? 6.522 -14.457 -3.796 1.00 92.44 382 THR A C 1
ATOM 3088 O O . THR A 1 382 ? 7.450 -13.825 -3.296 1.00 92.44 382 THR A O 1
ATOM 3091 N N . THR A 1 383 ? 6.145 -15.633 -3.294 1.00 91.00 383 THR A N 1
ATOM 3092 C CA . THR A 1 383 ? 6.908 -16.311 -2.235 1.00 91.00 383 THR A CA 1
ATOM 3093 C C . THR A 1 383 ? 8.124 -17.037 -2.802 1.00 91.00 383 THR A C 1
ATOM 3095 O O . THR A 1 383 ? 7.983 -17.844 -3.729 1.00 91.00 383 THR A O 1
ATOM 3098 N N . ALA A 1 384 ? 9.282 -16.821 -2.181 1.00 89.81 384 ALA A N 1
ATOM 3099 C CA . ALA A 1 384 ? 10.504 -17.587 -2.399 1.00 89.81 384 ALA A CA 1
ATOM 3100 C C . ALA A 1 384 ? 10.396 -19.020 -1.822 1.00 89.81 384 ALA A C 1
ATOM 3102 O O . ALA A 1 384 ? 9.312 -19.501 -1.494 1.00 89.81 384 ALA A O 1
ATOM 3103 N N . SER A 1 385 ? 11.527 -19.725 -1.722 1.00 88.56 385 SER A N 1
ATOM 3104 C CA . SER A 1 385 ? 11.605 -21.108 -1.224 1.00 88.56 385 SER A CA 1
ATOM 3105 C C . SER A 1 385 ? 11.907 -21.246 0.272 1.00 88.56 385 SER A C 1
ATOM 3107 O O . SER A 1 385 ? 11.826 -22.358 0.785 1.00 88.56 385 SER A O 1
ATOM 3109 N N . THR A 1 386 ? 12.240 -20.159 0.977 1.00 88.69 386 THR A N 1
ATOM 3110 C CA . THR A 1 386 ? 12.634 -20.189 2.397 1.00 88.69 386 THR A CA 1
ATOM 3111 C C . THR A 1 386 ? 11.801 -19.231 3.262 1.00 88.69 386 THR A C 1
ATOM 3113 O O . THR A 1 386 ? 11.363 -18.197 2.747 1.00 88.69 386 THR A O 1
ATOM 3116 N N . PRO A 1 387 ? 11.598 -19.513 4.566 1.00 92.56 387 PRO A N 1
ATOM 3117 C CA . PRO A 1 387 ? 11.928 -20.764 5.266 1.00 92.56 387 PRO A CA 1
ATOM 3118 C C . PRO A 1 387 ? 11.191 -21.972 4.676 1.00 92.56 387 PRO A C 1
ATOM 3120 O O . PRO A 1 387 ? 10.100 -21.808 4.128 1.00 92.56 387 PRO A O 1
ATOM 3123 N N . THR A 1 388 ? 11.772 -23.168 4.758 1.00 93.88 388 THR A N 1
ATOM 3124 C CA . THR A 1 388 ? 11.075 -24.396 4.338 1.00 93.88 388 THR A CA 1
ATOM 3125 C C . THR A 1 388 ? 10.021 -24.808 5.369 1.00 93.88 388 THR A C 1
ATOM 3127 O O . THR A 1 388 ? 10.055 -24.375 6.519 1.00 93.88 388 THR A O 1
ATOM 3130 N N . GLY A 1 389 ? 9.041 -25.617 4.955 1.00 93.19 389 GLY A N 1
ATOM 3131 C CA . GLY A 1 389 ? 7.974 -26.108 5.840 1.00 93.19 389 GLY A CA 1
ATOM 3132 C C . GLY A 1 389 ? 6.816 -25.132 6.098 1.00 93.19 389 GLY A C 1
ATOM 3133 O O . GLY A 1 389 ? 5.906 -25.470 6.848 1.00 93.19 389 GLY A O 1
ATOM 3134 N N . LEU A 1 390 ? 6.816 -23.952 5.466 1.00 95.06 390 LEU A N 1
ATOM 3135 C CA . LEU A 1 390 ? 5.759 -22.939 5.585 1.00 95.06 390 LEU A CA 1
ATOM 3136 C C . LEU A 1 390 ? 4.867 -22.863 4.342 1.00 95.06 390 LEU A C 1
ATOM 3138 O O . LEU A 1 390 ? 5.184 -23.402 3.276 1.00 95.06 390 LEU A O 1
ATOM 3142 N N . ARG A 1 391 ? 3.725 -22.185 4.478 1.00 93.75 391 ARG A N 1
ATOM 3143 C CA . ARG A 1 391 ? 2.736 -22.063 3.403 1.00 93.75 391 ARG A CA 1
ATOM 3144 C C . ARG A 1 391 ? 3.164 -21.002 2.382 1.00 93.75 391 ARG A C 1
ATOM 3146 O O . ARG A 1 391 ? 3.723 -19.961 2.725 1.00 93.75 391 ARG A O 1
ATOM 3153 N N . ARG A 1 392 ? 2.866 -21.268 1.106 1.00 94.88 392 ARG A N 1
ATOM 3154 C CA . ARG A 1 392 ? 3.180 -20.382 -0.029 1.00 94.88 392 ARG A CA 1
ATOM 3155 C C . ARG A 1 392 ? 2.034 -19.417 -0.329 1.00 94.88 392 ARG A C 1
ATOM 3157 O O . ARG A 1 392 ? 0.873 -19.719 -0.065 1.00 94.88 392 ARG A O 1
ATOM 3164 N N . GLY A 1 393 ? 2.365 -18.307 -0.985 1.00 95.62 393 GLY A N 1
ATOM 3165 C CA . GLY A 1 393 ? 1.409 -17.267 -1.362 1.00 95.62 393 GLY A CA 1
ATOM 3166 C C . GLY A 1 393 ? 0.969 -16.375 -0.198 1.00 95.62 393 GLY A C 1
ATOM 3167 O O . GLY A 1 393 ? 1.409 -16.539 0.936 1.00 95.62 393 GLY A O 1
ATOM 3168 N N . LEU A 1 394 ? 0.121 -15.390 -0.512 1.00 97.44 394 LEU A N 1
ATOM 3169 C CA . LEU A 1 394 ? -0.444 -14.458 0.464 1.00 97.44 394 LEU A CA 1
ATOM 3170 C C . LEU A 1 394 ? -1.492 -15.178 1.314 1.00 97.44 394 LEU A C 1
ATOM 3172 O O . LEU A 1 394 ? -2.522 -15.614 0.796 1.00 97.44 394 LEU A O 1
ATOM 3176 N N . LEU A 1 395 ? -1.249 -15.258 2.616 1.00 97.81 395 LEU A N 1
ATOM 3177 C CA . LEU A 1 395 ? -2.127 -15.932 3.564 1.00 97.81 395 LEU A CA 1
ATOM 3178 C C . LEU A 1 395 ? -2.950 -14.915 4.349 1.00 97.81 395 LEU A C 1
ATOM 3180 O O . LEU A 1 395 ? -2.426 -13.851 4.683 1.00 97.81 395 LEU A O 1
ATOM 3184 N N . PRO A 1 396 ? -4.222 -15.220 4.649 1.00 97.56 396 PRO A N 1
ATOM 3185 C CA . PRO A 1 396 ? -5.072 -14.330 5.419 1.00 97.56 396 PRO A CA 1
ATOM 3186 C C . PRO A 1 396 ? -4.783 -14.433 6.922 1.00 97.56 396 PRO A C 1
ATOM 3188 O O . PRO A 1 396 ? -4.727 -15.526 7.483 1.00 97.56 396 PRO A O 1
ATOM 3191 N N . TYR A 1 397 ? -4.713 -13.275 7.567 1.00 97.88 397 TYR A N 1
ATOM 3192 C CA . TYR A 1 397 ? -4.679 -13.062 9.008 1.00 97.88 397 TYR A CA 1
ATOM 3193 C C . TYR A 1 397 ? -5.900 -12.213 9.355 1.00 97.88 397 TYR A C 1
ATOM 3195 O O . TYR A 1 397 ? -6.118 -11.144 8.774 1.00 97.88 397 TYR A O 1
ATOM 3203 N N . LYS A 1 398 ? -6.747 -12.730 10.242 1.00 96.06 398 LYS A N 1
ATOM 3204 C CA . LYS A 1 398 ? -7.971 -12.061 10.698 1.00 96.06 398 LYS A CA 1
ATOM 3205 C C . LYS A 1 398 ? -7.807 -11.681 12.166 1.00 96.06 398 LYS A C 1
ATOM 3207 O O . LYS A 1 398 ? -7.105 -12.405 12.872 1.00 96.06 398 LYS A O 1
ATOM 3212 N N . PRO A 1 399 ? -8.487 -10.630 12.648 1.00 96.06 399 PRO A N 1
ATOM 3213 C CA . PRO A 1 399 ? -8.468 -10.304 14.065 1.00 96.06 399 PRO A CA 1
ATOM 3214 C C . PRO A 1 399 ? -8.933 -11.497 14.905 1.00 96.06 399 PRO A C 1
ATOM 3216 O O . PRO A 1 399 ? -9.989 -12.080 14.641 1.00 96.06 399 PRO A O 1
ATOM 3219 N N . SER A 1 400 ? -8.159 -11.843 15.928 1.00 94.31 400 SER A N 1
ATOM 3220 C CA . SER A 1 400 ? -8.330 -13.040 16.764 1.00 94.31 400 SER A CA 1
ATOM 3221 C C . SER A 1 400 ? -9.678 -13.075 17.495 1.00 94.31 400 SER A C 1
ATOM 3223 O O . SER A 1 400 ? -10.213 -14.136 17.826 1.00 94.31 400 SER A O 1
ATOM 3225 N N . GLU A 1 401 ? -10.258 -11.902 17.742 1.00 93.06 401 GLU A N 1
ATOM 3226 C CA . GLU A 1 401 ? -11.550 -11.761 18.412 1.00 93.06 401 GLU A CA 1
ATOM 3227 C C . GLU A 1 401 ? -12.760 -11.954 17.485 1.00 93.06 401 GLU A C 1
ATOM 3229 O O . GLU A 1 401 ? -13.888 -12.053 17.976 1.00 93.06 401 GLU A O 1
ATOM 3234 N N . TRP A 1 402 ? -12.578 -12.005 16.161 1.00 92.25 402 TRP A N 1
ATOM 3235 C CA . TRP A 1 402 ? -13.692 -12.226 15.237 1.00 92.25 402 TRP A CA 1
ATOM 3236 C C . TRP A 1 402 ? -14.197 -13.667 15.344 1.00 92.25 402 TRP A C 1
ATOM 3238 O O . TRP A 1 402 ? -13.475 -14.622 15.076 1.00 92.25 402 TRP A O 1
ATOM 3248 N N . LYS A 1 403 ? -15.471 -13.825 15.717 1.00 83.75 403 LYS A N 1
ATOM 3249 C CA . LYS A 1 403 ? -16.130 -15.131 15.904 1.00 83.75 403 LYS A CA 1
ATOM 3250 C C . LYS A 1 403 ? -16.903 -15.616 14.680 1.00 83.75 403 LYS A C 1
ATOM 3252 O O . LYS A 1 403 ? -17.289 -16.776 14.620 1.00 83.75 403 LYS A O 1
ATOM 3257 N N . MET A 1 404 ? -17.129 -14.744 13.699 1.00 60.56 404 MET A N 1
ATOM 3258 C CA . MET A 1 404 ? -17.821 -15.086 12.455 1.00 60.56 404 MET A CA 1
ATOM 3259 C C . MET A 1 404 ? -16.837 -15.111 11.289 1.00 60.56 404 MET A C 1
ATOM 3261 O O . MET A 1 404 ? -16.172 -14.104 11.035 1.00 60.56 404 MET A O 1
ATOM 3265 N N . SER A 1 405 ? -16.756 -16.262 10.613 1.00 50.81 405 SER A N 1
ATOM 3266 C CA . SER A 1 405 ? -15.891 -16.504 9.454 1.00 50.81 405 SER A CA 1
ATOM 3267 C C . SER A 1 405 ? -16.343 -15.783 8.192 1.00 50.81 405 SER A C 1
ATOM 3269 O O . SER A 1 405 ? -17.568 -15.689 7.944 1.00 50.81 405 SER A O 1
#

Radius of gyration: 26.3 Å; Cα contacts (8 Å, |Δi|>4): 830; chains: 1; bounding box: 80×47×83 Å

Sequence (405 aa):
MVNQLNLKVFLGHSISIKKNIMKKVILIRMVKTVRVETPNPKKFFVLVGKLAEGYRRRENSFGSLDKTEVDERKISLMTATKYPLKEVPYCSGYDYITVVAARTIPWSTNVTALFRDGPGNQYRFINCGIRQLGEFPDADDKSYTIQRIMVVFQHGYTTSDIERINEYTACKNARIIYVKNKDEFVNFLNKRKALKRLIKKMVFFCHGIINIASFHYSADHEDDEKSGEFDISYIEKVHESIFDYDAEVITYACRAGISVDEHDFSGGKYAGQMESHAQKMADKWDVNVKAFEMRSLYVGVYGTKEELAQVEKERKIVEEYQTELARYKMGKLTGDNRAPKPKKPDGYDEMERRVNEVRERESNATDGGGPIAPNGSWCFPTTASTPTGLRRGLLPYKPSEWKMS

Mean predicted aligned error: 8.45 Å

Secondary structure (DSSP, 8-state):
--EEEEEEEE-S---------BTTEEEE-SS-EEEEEESS--EEEEEEHHHHHHHHHTTS--TTS-HHHHHHH-EEEE-BTT--EEEEE--S-EEEEEEE--------S-S-TTS--TGGGGGHHHHHHHHHHHHSPPP-TTT-SEEEEEEEE-TT--HHHHHHHHHHHHHTTEEEEEESSHHHHHHHHHHHHHHT-EEEEEEEESEEETTEEESSTT-SSHHHHHHTEEEHHHHTTS-GGGEEEEEEEEE-STTTT-SS--SB-TTT----GGGSHHHHHHHHHTSEEEE-SSPEE-TTTT--HHHHHHHHHHHHHHHHHHHHHHHHHHHHHTT---SPPPPPPTTHHHHHHHHHHHHHHHHHHHTTS-S--TT--SS--EE-S-SBTS--SPEEE--TT----

Organism: NCBI:txid59202

pLDDT: mean 84.8, std 17.71, range [25.81, 98.88]

Foldseek 3Di:
DKFKEWEFEDDPDDDDDDFDDPDQEGAEQYGDIDMDIDRDKDKHKYAYFQLSLCCVLLVNDVPPADPVLSVVRIDIDITGPPYDYDYDYQFQAEEAEEEFFEQADADDPDDDPPPPDPLQVSCLRLLLLLLSLLVDPQQDPPRRNYAYEYEYQHPPADPLLVVLSVVLCVVSVHYYHYDPFLVSVLVVQQVLVVNRYAYQEYEYDAAADWQWGFRCPRHVDPVSRNRRTCGLVSLLSHRLSRHGNAHEYEYLHAQQQFRADDQACPPPNHRHNCVGNQQSNQQNNVYKYWYDNHGWASPQQAHDPVVVVVLVVLLVVLVVLVVQQVVVVVCVVVVNPPDDHDDQDDPNVVSVVSNVQQVVLVVCCVVVNHSHGSNRTPDDIWGDCTSDPDDTDIDIHHRPSRPDD